Protein AF-A0A0D8Y5N8-F1 (afdb_monomer)

Sequence (452 aa):
MIVIAVLAGEIIRAGNEISHRTHAPSIEVSMRPWLISALEFILPYVLDNYRQKSHPLFFIHVNFRYVNVSIARSAVDLIYSIVSKEVRSFYDDVDLCCPSKWRLELSADHGDNLHNLLLGEESNTDMSFSRSEVWMLAAALGAEILVTNSLSCSIPPDSAAEKTISSFINAENIDAHDIPALFSDISNITIKVFRKYEKNFKRRLEHVYTNGGEELRRSIYEGLSHLASVSLLTTSLNPPTDYSHLPDNSILRAVIDLFSTNSACTKEALHDLLPVLVNQVRSDGRNLPPLDLQSVLSAVDYRHDSEARLNLLLLAIQQREEYMIYELTRPQYLNSNSSNPFPYLLCISQNLSAFLAILPRSRLKVILDHLLEFSIQNEDKGREILEHVDECGTNEIVFDALLRNAPSFDSPTDLLHTMTSLKSIDERFKGRVSAYVEIVYALQIAKQFATI

Structure (mmCIF, N/CA/C/O backbone):
data_AF-A0A0D8Y5N8-F1
#
_entry.id   AF-A0A0D8Y5N8-F1
#
loop_
_atom_site.group_PDB
_atom_site.id
_atom_site.type_symbol
_atom_site.label_atom_id
_atom_site.label_alt_id
_atom_site.label_comp_id
_atom_site.label_asym_id
_atom_site.label_entity_id
_atom_site.label_seq_id
_atom_site.pdbx_PDB_ins_code
_atom_site.Cartn_x
_atom_site.Cartn_y
_atom_site.Cartn_z
_atom_site.occupancy
_atom_site.B_iso_or_equiv
_atom_site.auth_seq_id
_atom_site.auth_comp_id
_atom_site.auth_asym_id
_atom_site.auth_atom_id
_atom_site.pdbx_PDB_model_num
ATOM 1 N N . MET A 1 1 ? 20.109 7.783 -3.790 1.00 74.25 1 MET A N 1
ATOM 2 C CA . MET A 1 1 ? 19.982 9.197 -4.214 1.00 74.25 1 MET A CA 1
ATOM 3 C C . MET A 1 1 ? 18.762 9.844 -3.577 1.00 74.25 1 MET A C 1
ATOM 5 O O . MET A 1 1 ? 18.963 10.740 -2.778 1.00 74.25 1 MET A O 1
ATOM 9 N N . ILE A 1 2 ? 17.537 9.354 -3.802 1.00 67.69 2 ILE A N 1
ATOM 10 C CA . ILE A 1 2 ? 16.337 9.905 -3.133 1.00 67.69 2 ILE A CA 1
ATOM 11 C C . ILE A 1 2 ? 16.414 9.820 -1.604 1.00 67.69 2 ILE A C 1
ATOM 13 O O . ILE A 1 2 ? 16.139 10.815 -0.961 1.00 67.69 2 ILE A O 1
ATOM 17 N N . VAL A 1 3 ? 16.886 8.713 -1.012 1.00 66.56 3 VAL A N 1
ATOM 18 C CA . VAL A 1 3 ? 17.105 8.633 0.453 1.00 66.56 3 VAL A CA 1
ATOM 19 C C . VAL A 1 3 ? 17.980 9.787 0.965 1.00 66.56 3 VAL A C 1
ATOM 21 O O . VAL A 1 3 ? 17.699 10.365 2.006 1.00 66.56 3 VAL A O 1
ATOM 24 N N . ILE A 1 4 ? 19.021 10.161 0.209 1.00 73.88 4 ILE A N 1
ATOM 25 C CA . ILE A 1 4 ? 19.892 11.296 0.548 1.00 73.88 4 ILE A CA 1
ATOM 26 C C . ILE A 1 4 ? 19.097 12.606 0.444 1.00 73.88 4 ILE A C 1
ATOM 28 O O . ILE A 1 4 ? 19.203 13.450 1.321 1.00 73.88 4 ILE A O 1
ATOM 32 N N . ALA A 1 5 ? 18.264 12.764 -0.584 1.00 70.38 5 ALA A N 1
ATOM 33 C CA . ALA A 1 5 ? 17.419 13.944 -0.748 1.00 70.38 5 ALA A CA 1
ATOM 34 C C . ALA A 1 5 ? 16.333 14.083 0.335 1.00 70.38 5 ALA A C 1
ATOM 36 O O . ALA A 1 5 ? 16.106 15.174 0.843 1.00 70.38 5 ALA A O 1
ATOM 37 N N . VAL A 1 6 ? 15.704 12.982 0.738 1.00 66.00 6 VAL A N 1
ATOM 38 C CA . VAL A 1 6 ? 14.693 12.949 1.806 1.00 66.00 6 VAL A CA 1
ATOM 39 C C . VAL A 1 6 ? 15.337 13.246 3.152 1.00 66.00 6 VAL A C 1
ATOM 41 O O . VAL A 1 6 ? 14.837 14.077 3.898 1.00 66.00 6 VAL A O 1
ATOM 44 N N . LEU A 1 7 ? 16.495 12.639 3.435 1.00 70.44 7 LEU A N 1
ATOM 45 C CA . LEU A 1 7 ? 17.264 12.931 4.642 1.00 70.44 7 LEU A CA 1
ATOM 46 C C . LEU A 1 7 ? 17.639 14.420 4.717 1.00 70.44 7 LEU A C 1
ATOM 48 O O . LEU A 1 7 ? 17.613 15.007 5.793 1.00 70.44 7 LEU A O 1
ATOM 52 N N . ALA A 1 8 ? 17.933 15.047 3.575 1.00 69.94 8 ALA A N 1
ATOM 53 C CA . ALA A 1 8 ? 18.184 16.481 3.501 1.00 69.94 8 ALA A CA 1
ATOM 54 C C . ALA A 1 8 ? 16.967 17.297 3.960 1.00 69.94 8 ALA A C 1
ATOM 56 O O . ALA A 1 8 ? 17.111 18.196 4.789 1.00 69.94 8 ALA A O 1
ATOM 57 N N . GLY A 1 9 ? 15.782 16.954 3.444 1.00 66.88 9 GLY A N 1
ATOM 58 C CA . GLY A 1 9 ? 14.518 17.590 3.814 1.00 66.88 9 GLY A CA 1
ATOM 59 C C . GLY A 1 9 ? 14.172 17.383 5.287 1.00 66.88 9 GLY A C 1
ATOM 60 O O . GLY A 1 9 ? 13.882 18.347 5.990 1.00 66.88 9 GLY A O 1
ATOM 61 N N . GLU A 1 10 ? 14.292 16.150 5.780 1.00 64.38 10 GLU A N 1
ATOM 62 C CA . GLU A 1 10 ? 13.958 15.788 7.159 1.00 64.38 10 GLU A CA 1
ATOM 63 C C . GLU A 1 10 ? 14.877 16.439 8.191 1.00 64.38 10 GLU A C 1
ATOM 65 O O . GLU A 1 10 ? 14.401 16.898 9.226 1.00 64.38 10 GLU A O 1
ATOM 70 N N . ILE A 1 11 ? 16.183 16.549 7.924 1.00 66.88 11 ILE A N 1
ATOM 71 C CA . ILE A 1 11 ? 17.094 17.238 8.849 1.00 66.88 11 ILE A CA 1
ATOM 72 C C . ILE A 1 11 ? 16.772 18.740 8.897 1.00 66.88 11 ILE A C 1
ATOM 74 O O . ILE A 1 11 ? 16.815 19.333 9.975 1.00 66.88 11 ILE A O 1
ATOM 78 N N . ILE A 1 12 ? 16.400 19.358 7.769 1.00 65.75 12 ILE A N 1
ATOM 79 C CA . ILE A 1 12 ? 15.960 20.762 7.750 1.00 65.75 12 ILE A CA 1
ATOM 80 C C . ILE A 1 12 ? 14.632 20.922 8.504 1.00 65.75 12 ILE A C 1
ATOM 82 O O . ILE A 1 12 ? 14.520 21.818 9.341 1.00 65.75 12 ILE A O 1
ATOM 86 N N . ARG A 1 13 ? 13.652 20.036 8.275 1.00 65.38 13 ARG A N 1
ATOM 87 C CA . ARG A 1 13 ? 12.364 20.023 8.990 1.00 65.38 13 ARG A CA 1
ATOM 88 C C . ARG A 1 13 ? 12.566 19.870 10.499 1.00 65.38 13 ARG A C 1
ATOM 90 O O . ARG A 1 13 ? 12.121 20.725 11.260 1.00 65.38 13 ARG A O 1
ATOM 97 N N . ALA A 1 14 ? 13.304 18.849 10.929 1.00 63.25 14 ALA A N 1
ATOM 98 C CA . ALA A 1 14 ? 13.624 18.610 12.335 1.00 63.25 14 ALA A CA 1
ATOM 99 C C . ALA A 1 14 ? 14.429 19.769 12.944 1.00 63.25 14 ALA A C 1
ATOM 101 O O . ALA A 1 14 ? 14.178 20.178 14.075 1.00 63.25 14 ALA A O 1
ATOM 102 N N . GLY A 1 15 ? 15.364 20.351 12.188 1.00 61.38 15 GLY A N 1
ATOM 103 C CA . GLY A 1 15 ? 16.110 21.535 12.604 1.00 61.38 15 GLY A CA 1
ATOM 104 C C . GLY A 1 15 ? 15.204 22.739 12.865 1.00 61.38 15 GLY A C 1
ATOM 105 O O . GLY A 1 15 ? 15.397 23.440 13.860 1.00 61.38 15 GLY A O 1
ATOM 106 N N . ASN A 1 16 ? 14.185 22.940 12.027 1.00 61.50 16 ASN A N 1
ATOM 107 C CA . ASN A 1 16 ? 13.174 23.988 12.183 1.00 61.50 16 ASN A CA 1
ATOM 108 C C . ASN A 1 16 ? 12.224 23.724 13.365 1.00 61.50 16 ASN A C 1
ATOM 110 O O . ASN A 1 16 ? 11.824 24.667 14.042 1.00 61.50 16 ASN A O 1
ATOM 114 N N . GLU A 1 17 ? 11.899 22.463 13.655 1.00 58.91 17 GLU A N 1
ATOM 115 C CA . GLU A 1 17 ? 11.052 22.077 14.796 1.00 58.91 17 GLU A CA 1
ATOM 116 C C . GLU A 1 17 ? 11.777 22.188 16.144 1.00 58.91 17 GLU A C 1
ATOM 118 O O . GLU A 1 17 ? 11.202 22.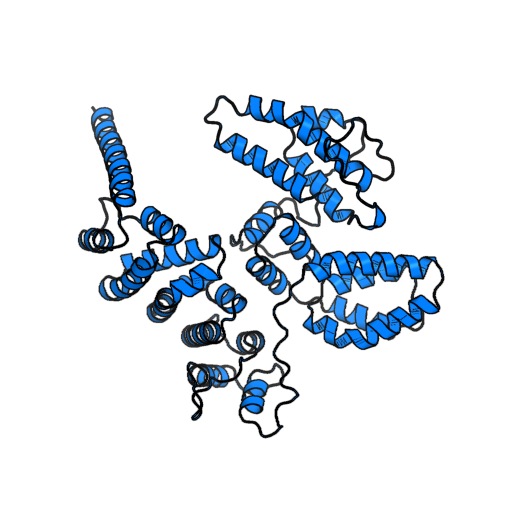652 17.126 1.00 58.91 17 GLU A O 1
ATOM 123 N N . ILE A 1 18 ? 13.059 21.815 16.197 1.00 59.12 18 ILE A N 1
ATOM 124 C CA . ILE A 1 18 ? 13.898 21.929 17.402 1.00 59.12 18 ILE A CA 1
ATOM 125 C C . ILE A 1 18 ? 14.196 23.402 17.724 1.00 59.12 18 ILE A C 1
ATOM 127 O O . ILE A 1 18 ? 14.426 23.775 18.879 1.00 59.12 18 ILE A O 1
ATOM 131 N N . SER A 1 19 ? 14.197 24.271 16.713 1.00 50.94 19 SER A N 1
ATOM 132 C CA . SER A 1 19 ? 14.535 25.677 16.882 1.00 50.94 19 SER A CA 1
ATOM 133 C C . SER A 1 19 ? 13.321 26.522 17.272 1.00 50.94 19 SER A C 1
ATOM 135 O O . SER A 1 19 ? 12.743 27.267 16.484 1.00 50.94 19 SER A O 1
ATOM 137 N N . HIS A 1 20 ? 13.044 26.561 18.577 1.00 48.72 20 HIS A N 1
ATOM 138 C CA . HIS A 1 20 ? 12.480 27.760 19.198 1.00 48.72 20 HIS A CA 1
ATOM 139 C C . HIS A 1 20 ? 13.449 28.952 18.978 1.00 48.72 20 HIS A C 1
ATOM 141 O O . HIS A 1 20 ? 14.314 29.249 19.789 1.00 48.72 20 HIS A O 1
ATOM 147 N N . ARG A 1 21 ? 13.324 29.610 17.818 1.00 49.50 21 ARG A N 1
ATOM 148 C CA . ARG A 1 21 ? 13.782 30.960 17.420 1.00 49.50 21 ARG A CA 1
ATOM 149 C C . ARG A 1 21 ? 15.262 31.389 17.548 1.00 49.50 21 ARG A C 1
ATOM 151 O O . ARG A 1 21 ? 15.551 32.489 17.089 1.00 49.50 21 ARG A O 1
ATOM 158 N N . THR A 1 22 ? 16.215 30.592 18.040 1.00 52.88 22 THR A N 1
ATOM 159 C CA . THR A 1 22 ? 17.632 31.051 18.152 1.00 52.88 22 THR A CA 1
ATOM 160 C C . THR A 1 22 ? 18.702 30.209 17.449 1.00 52.88 22 THR A C 1
ATOM 162 O O . THR A 1 22 ? 19.797 30.723 17.228 1.00 52.88 22 THR A O 1
ATOM 165 N N . HIS A 1 23 ? 18.422 28.968 17.032 1.00 53.72 23 HIS A N 1
ATOM 166 C CA . HIS A 1 23 ? 19.455 28.069 16.474 1.00 53.72 23 HIS A CA 1
ATOM 167 C C . HIS A 1 23 ? 19.238 27.605 15.023 1.00 53.72 23 HIS A C 1
ATOM 169 O O . HIS A 1 23 ? 20.145 26.996 14.458 1.00 53.72 23 HIS A O 1
ATOM 175 N N . ALA A 1 24 ? 18.113 27.946 14.381 1.00 55.53 24 ALA A N 1
ATOM 176 C CA . ALA A 1 24 ? 17.843 27.585 12.979 1.00 55.53 24 ALA A CA 1
ATOM 177 C C . ALA A 1 24 ? 18.969 27.998 11.997 1.00 55.53 24 ALA A C 1
ATOM 179 O O . ALA A 1 24 ? 19.405 27.154 11.211 1.00 55.53 24 ALA A O 1
ATOM 180 N N . PRO A 1 25 ? 19.546 29.221 12.084 1.00 60.09 25 PRO A N 1
ATOM 181 C CA . PRO A 1 25 ? 20.627 29.629 11.181 1.00 60.09 25 PRO A CA 1
ATOM 182 C C . PRO A 1 25 ? 21.916 28.824 11.394 1.00 60.09 25 PRO A C 1
ATOM 184 O O . PRO A 1 25 ? 22.686 28.614 10.462 1.00 60.09 25 PRO A O 1
ATOM 187 N N . SER A 1 26 ? 22.159 28.355 12.625 1.00 65.62 26 SER A N 1
ATOM 188 C CA . SER A 1 26 ? 23.337 27.544 12.953 1.00 65.62 26 SER A CA 1
ATOM 189 C C . SER A 1 26 ? 23.244 26.150 12.341 1.00 65.62 26 SER A C 1
ATOM 191 O O . SER A 1 26 ? 24.257 25.626 11.887 1.00 65.62 26 SER A O 1
ATOM 193 N N . ILE A 1 27 ? 22.047 25.558 12.319 1.00 66.62 27 ILE A N 1
ATOM 194 C CA . ILE A 1 27 ? 21.811 24.239 11.721 1.00 66.62 27 ILE A CA 1
ATOM 195 C C . ILE A 1 27 ? 22.000 24.323 10.206 1.00 66.62 27 ILE A C 1
ATOM 197 O O . ILE A 1 27 ? 22.748 23.529 9.640 1.00 66.62 27 ILE A O 1
ATOM 201 N N . GLU A 1 28 ? 21.412 25.334 9.564 1.00 66.44 28 GLU A N 1
ATOM 202 C CA . GLU A 1 28 ? 21.551 25.551 8.123 1.00 66.44 28 GLU A CA 1
ATOM 203 C C . GLU A 1 28 ? 23.025 25.695 7.710 1.00 66.44 28 GLU A C 1
ATOM 205 O O . GLU A 1 28 ? 23.480 24.997 6.806 1.00 66.44 28 GLU A O 1
ATOM 210 N N . VAL A 1 29 ? 23.800 26.538 8.410 1.00 73.94 29 VAL A N 1
ATOM 211 C CA . VAL A 1 29 ? 25.237 26.741 8.145 1.00 73.94 29 VAL A CA 1
ATOM 212 C C . VAL A 1 29 ? 26.029 25.442 8.305 1.00 73.94 29 VAL A C 1
ATOM 214 O O . VAL A 1 29 ? 26.866 25.132 7.455 1.00 73.94 29 VAL A O 1
ATOM 217 N N . SER A 1 30 ? 25.753 24.658 9.350 1.00 75.81 30 SER A N 1
ATOM 218 C CA . SER A 1 30 ? 26.404 23.363 9.577 1.00 75.81 30 SER A CA 1
ATOM 219 C C . SER A 1 30 ? 26.035 22.306 8.532 1.00 75.81 30 SER A C 1
ATOM 221 O O . SER A 1 30 ? 26.843 21.422 8.255 1.00 75.81 30 SER A O 1
ATOM 223 N N . MET A 1 31 ? 24.852 22.399 7.920 1.00 77.31 31 MET A N 1
ATOM 224 C CA . MET A 1 31 ? 24.389 21.458 6.897 1.00 77.31 31 MET A CA 1
ATOM 225 C C . MET A 1 31 ? 24.932 21.734 5.492 1.00 77.31 31 MET A C 1
ATOM 227 O O . MET A 1 31 ? 24.939 20.823 4.661 1.00 77.31 31 MET A O 1
ATOM 231 N N . ARG A 1 32 ? 25.410 22.951 5.201 1.00 82.19 32 ARG A N 1
ATOM 232 C CA . ARG A 1 32 ? 25.866 23.339 3.848 1.00 82.19 32 ARG A CA 1
ATOM 233 C C . ARG A 1 32 ? 26.873 22.364 3.228 1.00 82.19 32 ARG A C 1
ATOM 235 O O . ARG A 1 32 ? 26.647 21.973 2.085 1.00 82.19 32 ARG A O 1
ATOM 242 N N . PRO A 1 33 ? 27.934 21.909 3.928 1.00 83.50 33 PRO A N 1
ATOM 243 C CA . PRO A 1 33 ? 28.898 20.973 3.344 1.00 83.50 33 PRO A CA 1
ATOM 244 C C . PRO A 1 33 ? 28.261 19.636 2.963 1.00 83.50 33 PRO A C 1
ATOM 246 O O . PRO A 1 33 ? 28.614 19.042 1.948 1.00 83.50 33 PRO A O 1
ATOM 249 N N . TRP A 1 34 ? 27.295 19.175 3.758 1.00 83.06 34 TRP A N 1
ATOM 250 C CA . TRP A 1 34 ? 26.586 17.930 3.502 1.00 83.06 34 TRP A CA 1
ATOM 251 C C . TRP A 1 34 ? 25.622 18.063 2.313 1.00 83.06 34 TRP A C 1
ATOM 253 O O . TRP A 1 34 ? 25.608 17.192 1.446 1.00 83.06 34 TRP A O 1
ATOM 263 N N . LEU A 1 35 ? 24.896 19.183 2.209 1.00 82.81 35 LEU A N 1
ATOM 264 C CA . LEU A 1 35 ? 24.008 19.483 1.075 1.00 82.81 35 LEU A CA 1
ATOM 265 C C . LEU A 1 35 ? 24.790 19.633 -0.240 1.00 82.81 35 LEU A C 1
ATOM 267 O O . LEU A 1 35 ? 24.394 19.070 -1.260 1.00 82.81 35 LEU A O 1
ATOM 271 N N . ILE A 1 36 ? 25.932 20.331 -0.207 1.00 86.38 36 ILE A N 1
ATOM 272 C CA . ILE A 1 36 ? 26.849 20.439 -1.352 1.00 86.38 36 ILE A CA 1
ATOM 273 C C . ILE A 1 36 ? 27.360 19.050 -1.734 1.00 86.38 36 ILE A C 1
ATOM 275 O O . ILE A 1 36 ? 27.247 18.656 -2.886 1.00 86.38 36 ILE A O 1
ATOM 279 N N . SER A 1 37 ? 27.829 18.268 -0.763 1.00 85.62 37 SER A N 1
ATOM 280 C CA . SER A 1 37 ? 28.280 16.893 -0.984 1.00 85.62 37 SER A CA 1
ATOM 281 C C . SER A 1 37 ? 27.195 15.990 -1.590 1.00 85.62 37 SER A C 1
ATOM 283 O O . SER A 1 37 ? 27.499 15.129 -2.414 1.00 85.62 37 SER A O 1
ATOM 285 N N . ALA A 1 38 ? 25.934 16.143 -1.182 1.00 85.12 38 ALA A N 1
ATOM 286 C CA . ALA A 1 38 ? 24.820 15.370 -1.723 1.00 85.12 38 ALA A CA 1
ATOM 287 C C . ALA A 1 38 ? 24.559 15.711 -3.195 1.00 85.12 38 ALA A C 1
ATOM 289 O O . ALA A 1 38 ? 24.410 14.811 -4.018 1.00 85.12 38 ALA A O 1
ATOM 290 N N . LEU A 1 39 ? 24.561 16.999 -3.539 1.00 85.44 39 LEU A N 1
ATOM 291 C CA . LEU A 1 39 ? 24.422 17.457 -4.920 1.00 85.44 39 LEU A CA 1
ATOM 292 C C . LEU A 1 39 ? 25.626 17.038 -5.777 1.00 85.44 39 LEU A C 1
ATOM 294 O O . LEU A 1 39 ? 25.433 16.458 -6.837 1.00 85.44 39 LEU A O 1
ATOM 298 N N . GLU A 1 40 ? 26.853 17.212 -5.292 1.00 87.31 40 GLU A N 1
ATOM 299 C CA . GLU A 1 40 ? 28.093 16.757 -5.945 1.00 87.31 40 GLU A CA 1
ATOM 300 C C . GLU A 1 40 ? 28.127 15.242 -6.172 1.00 87.31 40 GLU A C 1
ATOM 302 O O . GLU A 1 40 ? 28.694 14.759 -7.153 1.00 87.31 40 GLU A O 1
ATOM 307 N N . PHE A 1 41 ? 27.480 14.470 -5.297 1.00 87.12 41 PHE A N 1
ATOM 308 C CA . PHE A 1 41 ? 27.296 13.039 -5.499 1.00 87.12 41 PHE A CA 1
ATOM 309 C C . PHE A 1 41 ? 26.280 12.736 -6.608 1.00 87.12 41 PHE A C 1
ATOM 311 O O . PHE A 1 41 ? 26.509 11.815 -7.378 1.00 87.12 41 PHE A O 1
ATOM 318 N N . ILE A 1 42 ? 25.166 13.468 -6.712 1.00 86.44 42 ILE A N 1
ATOM 319 C CA . ILE A 1 42 ? 24.060 13.117 -7.625 1.00 86.44 42 ILE A CA 1
ATOM 320 C C . ILE A 1 42 ? 24.228 13.735 -9.022 1.00 86.44 42 ILE A C 1
ATOM 322 O O . ILE A 1 42 ? 23.958 13.068 -10.020 1.00 86.44 42 ILE A O 1
ATOM 326 N N . LEU A 1 43 ? 24.691 14.985 -9.111 1.00 85.88 43 LEU A N 1
ATOM 327 C CA . LEU A 1 43 ? 24.797 15.759 -10.353 1.00 85.88 43 LEU A CA 1
ATOM 328 C C . LEU A 1 43 ? 25.586 15.072 -11.481 1.00 85.88 43 LEU A C 1
ATOM 330 O O . LEU A 1 43 ? 25.126 15.166 -12.621 1.00 85.88 43 LEU A O 1
ATOM 334 N N . PRO A 1 44 ? 26.687 14.332 -11.224 1.00 86.31 44 PRO A N 1
ATOM 335 C CA . PRO A 1 44 ? 27.386 13.598 -12.278 1.00 86.31 44 PRO A CA 1
ATOM 336 C C . PRO A 1 44 ? 26.483 12.615 -13.022 1.00 86.31 44 PRO A C 1
ATOM 338 O O . PRO A 1 44 ? 26.673 12.402 -14.209 1.00 86.31 44 PRO A O 1
ATOM 341 N N . TYR A 1 45 ? 25.483 12.044 -12.345 1.00 81.44 45 TYR A N 1
ATOM 342 C CA . TYR A 1 45 ? 24.551 11.070 -12.919 1.00 81.44 45 TYR A CA 1
ATOM 343 C C . TYR A 1 45 ? 23.340 11.710 -13.614 1.00 81.44 45 TYR A C 1
ATOM 345 O O . TYR A 1 45 ? 22.538 11.008 -14.224 1.00 81.44 45 TYR A O 1
ATOM 353 N N . VAL A 1 46 ? 23.180 13.028 -13.487 1.00 77.44 46 VAL A N 1
ATOM 354 C CA . VAL A 1 46 ? 22.062 13.798 -14.054 1.00 77.44 46 VAL A CA 1
ATOM 355 C C . VAL A 1 46 ? 22.498 14.618 -15.268 1.00 77.44 46 VAL A C 1
ATOM 357 O O . VAL A 1 46 ? 21.694 14.859 -16.173 1.00 77.44 46 VAL A O 1
ATOM 360 N N . LEU A 1 47 ? 23.758 15.053 -15.273 1.00 80.81 47 LEU A N 1
ATOM 361 C CA . LEU A 1 47 ? 24.344 15.946 -16.259 1.00 80.81 47 LEU A CA 1
ATOM 362 C C . LEU A 1 47 ? 25.589 15.299 -16.870 1.00 80.81 47 LEU A C 1
ATOM 364 O O . LEU A 1 47 ? 26.629 15.225 -16.220 1.00 80.81 47 LEU A O 1
ATOM 368 N N . ASP A 1 48 ? 25.506 14.922 -18.146 1.00 68.88 48 ASP A N 1
ATOM 369 C CA . ASP A 1 48 ? 26.564 14.184 -18.860 1.00 68.88 48 ASP A CA 1
ATOM 370 C C . ASP A 1 48 ? 27.939 14.881 -18.860 1.00 68.88 48 ASP A C 1
ATOM 372 O O . ASP A 1 48 ? 28.972 14.230 -19.002 1.00 68.88 48 ASP A O 1
ATOM 376 N N . ASN A 1 49 ? 27.972 16.206 -18.674 1.00 77.00 49 ASN A N 1
ATOM 377 C CA . ASN A 1 49 ? 29.194 17.017 -18.688 1.00 77.00 49 ASN A CA 1
ATOM 378 C C . ASN A 1 49 ? 29.532 17.660 -17.338 1.00 77.00 49 ASN A C 1
ATOM 380 O O . ASN A 1 49 ? 30.422 18.512 -17.266 1.00 77.00 49 ASN A O 1
ATOM 384 N N . TYR A 1 50 ? 28.832 17.292 -16.265 1.00 83.00 50 TYR A N 1
ATOM 385 C CA . TYR A 1 50 ? 29.105 17.870 -14.959 1.00 83.00 50 TYR A CA 1
ATOM 386 C C . TYR A 1 50 ? 30.388 17.289 -14.363 1.00 83.00 50 TYR A C 1
ATOM 388 O O . TYR A 1 50 ? 30.547 16.077 -14.213 1.00 83.00 50 TYR A O 1
ATOM 396 N N . ARG A 1 51 ? 31.317 18.177 -14.005 1.00 81.31 51 ARG A N 1
ATOM 397 C CA . ARG A 1 51 ? 32.531 17.823 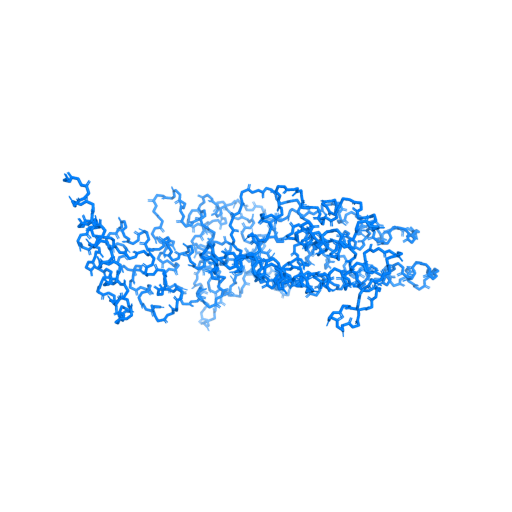-13.271 1.00 81.31 51 ARG A CA 1
ATOM 398 C C . ARG A 1 51 ? 32.379 18.268 -11.834 1.00 81.31 51 ARG A C 1
ATOM 400 O O . ARG A 1 51 ? 32.095 19.437 -11.582 1.00 81.31 51 ARG A O 1
ATOM 407 N N . GLN A 1 52 ? 32.618 17.331 -10.926 1.00 83.88 52 GLN A N 1
ATOM 408 C CA . GLN A 1 52 ? 32.559 17.604 -9.501 1.00 83.88 52 GLN A CA 1
ATOM 409 C C . GLN A 1 52 ? 33.546 18.710 -9.129 1.00 83.88 52 GLN A C 1
ATOM 411 O O . GLN A 1 52 ? 34.718 18.649 -9.517 1.00 83.88 52 GLN A O 1
ATOM 416 N N . LYS A 1 53 ? 33.092 19.718 -8.382 1.00 84.31 53 LYS A N 1
ATOM 417 C CA . LYS A 1 53 ? 33.964 20.803 -7.901 1.00 84.31 53 LYS A CA 1
ATOM 418 C C . LYS A 1 53 ? 34.564 20.482 -6.546 1.00 84.31 53 LYS A C 1
ATOM 420 O O . LYS A 1 53 ? 35.605 21.022 -6.176 1.00 84.31 53 LYS A O 1
ATOM 425 N N . SER A 1 54 ? 33.902 19.605 -5.802 1.00 83.75 54 SER A N 1
ATOM 426 C CA . SER A 1 54 ? 34.346 19.120 -4.505 1.00 83.75 54 SER A CA 1
ATOM 427 C C . SER A 1 54 ? 34.130 17.615 -4.397 1.00 83.75 54 SER A C 1
ATOM 429 O O . SER A 1 54 ? 33.304 17.036 -5.095 1.00 83.75 54 SER A O 1
ATOM 431 N N . HIS A 1 55 ? 34.918 16.957 -3.548 1.00 77.44 55 HIS A N 1
ATOM 432 C CA . HIS A 1 55 ? 34.763 15.519 -3.352 1.00 77.44 55 HIS A CA 1
ATOM 433 C C . HIS A 1 55 ? 33.521 15.269 -2.488 1.00 77.44 55 HIS A C 1
ATOM 435 O O . HIS A 1 55 ? 33.459 15.807 -1.377 1.00 77.44 55 HIS A O 1
ATOM 441 N N . PRO A 1 56 ? 32.548 14.462 -2.948 1.00 76.31 56 PRO A N 1
ATOM 442 C CA . PRO A 1 56 ? 31.405 14.121 -2.121 1.00 76.31 56 PRO A CA 1
ATOM 443 C C . PRO A 1 56 ? 31.863 13.287 -0.918 1.00 76.31 56 PRO A C 1
ATOM 445 O O . PRO A 1 56 ? 32.711 12.406 -1.029 1.00 76.31 56 PRO A O 1
ATOM 448 N N . LEU A 1 57 ? 31.250 13.530 0.237 1.00 76.31 57 LEU A N 1
ATOM 449 C CA . LEU A 1 57 ? 31.380 12.721 1.453 1.00 76.31 57 LEU A CA 1
ATOM 450 C C . LEU A 1 57 ? 30.832 11.296 1.255 1.00 76.31 57 LEU A C 1
ATOM 452 O O . LEU A 1 57 ? 31.137 10.394 2.033 1.00 76.31 57 LEU A O 1
ATOM 456 N N . PHE A 1 58 ? 30.006 11.091 0.226 1.00 73.56 58 PHE A N 1
ATOM 457 C CA . PHE A 1 58 ? 29.414 9.806 -0.122 1.00 73.56 58 PHE A CA 1
ATOM 458 C C . PHE A 1 58 ? 30.341 9.011 -1.054 1.00 73.56 58 PHE A C 1
ATOM 460 O O . PHE A 1 58 ? 30.450 9.311 -2.240 1.00 73.56 58 PHE A O 1
ATOM 467 N N . PHE A 1 59 ? 30.959 7.947 -0.533 1.00 66.75 59 PHE A N 1
ATOM 468 C CA . PHE A 1 59 ? 31.860 7.056 -1.282 1.00 66.75 59 PHE A CA 1
ATOM 469 C C . PHE A 1 59 ? 31.170 5.756 -1.711 1.00 66.75 59 PHE A C 1
ATOM 471 O O . PHE A 1 59 ? 31.642 4.654 -1.436 1.00 66.75 59 PHE A O 1
ATOM 478 N N . ILE A 1 60 ? 30.015 5.878 -2.366 1.00 73.12 60 ILE A N 1
ATOM 479 C CA . ILE A 1 60 ? 29.288 4.727 -2.910 1.00 73.12 60 ILE A CA 1
ATOM 480 C C . ILE A 1 60 ? 29.581 4.645 -4.406 1.00 73.12 60 ILE A C 1
ATOM 482 O O . ILE A 1 60 ? 29.293 5.582 -5.148 1.00 73.12 60 ILE A O 1
ATOM 486 N N . HIS A 1 61 ? 30.130 3.518 -4.860 1.00 70.25 61 HIS A N 1
ATOM 487 C CA . HIS A 1 61 ? 30.310 3.280 -6.288 1.00 70.25 61 HIS A CA 1
ATOM 488 C C . HIS A 1 61 ? 28.955 2.963 -6.929 1.00 70.25 61 HIS A C 1
ATOM 490 O O . HIS A 1 61 ? 28.422 1.863 -6.766 1.00 70.25 61 HIS A O 1
ATOM 496 N N . VAL A 1 62 ? 28.405 3.912 -7.685 1.00 69.06 62 VAL A N 1
ATOM 497 C CA . VAL A 1 62 ? 27.172 3.712 -8.450 1.00 69.06 62 VAL A CA 1
ATOM 498 C C . VAL A 1 62 ? 27.536 3.491 -9.911 1.00 69.06 62 VAL A C 1
ATOM 500 O O . VAL A 1 62 ? 28.234 4.288 -10.531 1.00 69.06 62 VAL A O 1
ATOM 503 N N . ASN A 1 63 ? 27.072 2.382 -10.478 1.00 69.25 63 ASN A N 1
ATOM 504 C CA . ASN A 1 63 ? 27.214 2.158 -11.908 1.00 69.25 63 ASN A CA 1
ATOM 505 C C . ASN A 1 63 ? 26.181 3.022 -12.641 1.00 69.25 63 ASN A C 1
ATOM 507 O O . ASN A 1 63 ? 24.981 2.797 -12.496 1.00 69.25 63 ASN A O 1
ATOM 511 N N . PHE A 1 64 ? 26.663 3.973 -13.445 1.00 65.75 64 PHE A N 1
ATOM 512 C CA . PHE A 1 64 ? 25.852 4.881 -14.265 1.00 65.75 64 PHE A CA 1
ATOM 513 C C . PHE A 1 64 ? 24.750 4.172 -15.057 1.00 65.75 64 PHE A C 1
ATOM 515 O O . PHE A 1 64 ? 23.660 4.709 -15.211 1.00 65.75 64 PHE A O 1
ATOM 522 N N . ARG A 1 65 ? 25.004 2.937 -15.508 1.00 55.66 65 ARG A N 1
ATOM 523 C CA . ARG A 1 65 ? 24.059 2.149 -16.315 1.00 55.66 65 ARG A CA 1
ATOM 524 C C . ARG A 1 65 ? 22.810 1.706 -15.554 1.00 55.66 65 ARG A C 1
ATOM 526 O O . ARG A 1 65 ? 21.836 1.313 -16.180 1.00 55.66 65 ARG A O 1
ATOM 533 N N . TYR A 1 66 ? 22.850 1.743 -14.226 1.00 60.72 66 TYR A N 1
ATOM 534 C CA . TYR A 1 66 ? 21.737 1.354 -13.360 1.00 60.72 66 TYR A CA 1
ATOM 535 C C . TYR A 1 66 ? 21.047 2.558 -12.716 1.00 60.72 66 TYR A C 1
ATOM 537 O O . TYR A 1 66 ? 20.163 2.382 -11.879 1.00 60.72 66 TYR A O 1
ATOM 545 N N . VAL A 1 67 ? 21.444 3.784 -13.073 1.00 66.25 67 VAL A N 1
ATOM 546 C CA . VAL A 1 67 ? 20.819 4.987 -12.530 1.00 66.25 67 VAL A CA 1
ATOM 547 C C . VAL A 1 67 ? 19.596 5.338 -13.361 1.00 66.25 67 VAL A C 1
ATOM 549 O O . VAL A 1 67 ? 19.699 5.675 -14.537 1.00 66.25 67 VAL A O 1
ATOM 552 N N . ASN A 1 68 ? 18.428 5.318 -12.723 1.00 67.19 68 ASN A N 1
ATOM 553 C CA . ASN A 1 68 ? 17.251 5.958 -13.287 1.00 67.19 68 ASN A CA 1
ATOM 554 C C . ASN A 1 68 ? 17.446 7.483 -13.211 1.00 67.19 68 ASN A C 1
ATOM 556 O O . ASN A 1 68 ? 17.399 8.082 -12.131 1.00 67.19 68 ASN A O 1
ATOM 560 N N . VAL A 1 69 ? 17.704 8.098 -14.366 1.00 71.75 69 VAL A N 1
ATOM 561 C CA . VAL A 1 69 ? 18.018 9.529 -14.481 1.00 71.75 69 VAL A CA 1
ATOM 562 C C . VAL A 1 69 ? 16.871 10.398 -13.964 1.00 71.75 69 VAL A C 1
ATOM 564 O O . VAL A 1 69 ? 17.141 11.402 -13.313 1.00 71.75 69 VAL A O 1
ATOM 567 N N . SER A 1 70 ? 15.609 10.006 -14.166 1.00 63.19 70 SER A N 1
ATOM 568 C CA . SER A 1 70 ? 14.433 10.747 -13.678 1.00 63.19 70 SER A CA 1
ATOM 569 C C . SER A 1 70 ? 14.371 10.793 -12.147 1.00 63.19 70 SER A C 1
ATOM 571 O O . SER A 1 70 ? 14.079 11.834 -11.554 1.00 63.19 70 SER A O 1
ATOM 573 N N . ILE A 1 71 ? 14.744 9.695 -11.485 1.00 67.19 71 ILE A N 1
ATOM 574 C CA . ILE A 1 71 ? 14.860 9.635 -10.022 1.00 67.19 71 ILE A CA 1
ATOM 575 C C . ILE A 1 71 ? 16.027 10.493 -9.528 1.00 67.19 71 ILE A C 1
ATOM 577 O O . ILE A 1 71 ? 15.891 11.230 -8.552 1.00 67.19 71 ILE A O 1
ATOM 581 N N . ALA A 1 72 ? 17.187 10.399 -10.181 1.00 74.62 72 ALA A N 1
ATOM 582 C CA . ALA A 1 72 ? 18.355 11.198 -9.820 1.00 74.62 72 ALA A CA 1
ATOM 583 C C . ALA A 1 72 ? 18.062 12.701 -9.967 1.00 74.62 72 ALA A C 1
ATOM 585 O O . ALA A 1 72 ? 18.360 13.484 -9.069 1.00 74.62 72 ALA A O 1
ATOM 586 N N . ARG A 1 73 ? 17.381 13.081 -11.051 1.00 74.56 73 ARG A N 1
ATOM 587 C CA . ARG A 1 73 ? 16.856 14.424 -11.320 1.00 74.56 73 ARG A CA 1
ATOM 588 C C . ARG A 1 73 ? 15.904 14.920 -10.235 1.00 74.56 73 ARG A C 1
ATOM 590 O O . ARG A 1 73 ? 16.093 16.020 -9.726 1.00 74.56 73 ARG A O 1
ATOM 597 N N . SER A 1 74 ? 14.968 14.078 -9.809 1.00 67.38 74 SER A N 1
ATOM 598 C CA . SER A 1 74 ? 14.047 14.409 -8.714 1.00 67.38 74 SER A CA 1
ATOM 599 C C . SER A 1 74 ? 14.754 14.551 -7.370 1.00 67.38 74 SER A C 1
ATOM 601 O O . SER A 1 74 ? 14.413 15.422 -6.579 1.00 67.38 74 SER A O 1
ATOM 603 N N . ALA A 1 75 ? 15.776 13.732 -7.109 1.00 75.00 75 ALA A N 1
ATOM 604 C CA . ALA A 1 75 ? 16.602 13.869 -5.914 1.00 75.00 75 ALA A CA 1
ATOM 605 C C . ALA A 1 75 ? 17.376 15.200 -5.910 1.00 75.00 75 ALA A C 1
ATOM 607 O O . ALA A 1 75 ? 17.486 15.834 -4.862 1.00 75.00 75 ALA A O 1
ATOM 608 N N . VAL A 1 76 ? 17.879 15.637 -7.073 1.00 78.69 76 VAL A N 1
ATOM 609 C CA . VAL A 1 76 ? 18.495 16.964 -7.228 1.00 78.69 76 VAL A CA 1
ATOM 610 C C . VAL A 1 76 ? 17.476 18.060 -6.946 1.00 78.69 76 VAL A C 1
ATOM 612 O O . VAL A 1 76 ? 17.785 18.934 -6.146 1.00 78.69 76 VAL A O 1
ATOM 615 N N . ASP A 1 77 ? 16.276 18.007 -7.531 1.00 71.44 77 ASP A N 1
ATOM 616 C CA . ASP A 1 77 ? 15.227 19.009 -7.285 1.00 71.44 77 ASP A CA 1
ATOM 617 C C . ASP A 1 77 ? 14.833 19.095 -5.804 1.00 71.44 77 ASP A C 1
ATOM 619 O O . ASP A 1 77 ? 14.837 20.182 -5.227 1.00 71.44 77 ASP A O 1
ATOM 623 N N . LEU A 1 78 ? 14.590 17.952 -5.151 1.00 70.25 78 LEU A N 1
ATOM 624 C CA . LEU A 1 78 ? 14.264 17.891 -3.724 1.00 70.25 78 LEU A CA 1
ATOM 625 C C . LEU A 1 78 ? 15.328 18.594 -2.875 1.00 70.25 78 LEU A C 1
ATOM 627 O O . LEU A 1 78 ? 14.991 19.439 -2.051 1.00 70.25 78 LEU A O 1
ATOM 631 N N . ILE A 1 79 ? 16.613 18.329 -3.125 1.00 75.88 79 ILE A N 1
ATOM 632 C CA . ILE A 1 79 ? 17.700 19.010 -2.409 1.00 75.88 79 ILE A CA 1
ATOM 633 C C . ILE A 1 79 ? 17.775 20.488 -2.815 1.00 75.88 79 ILE A C 1
ATOM 635 O O . ILE A 1 79 ? 17.984 21.358 -1.974 1.00 75.88 79 ILE A O 1
ATOM 639 N N . TYR A 1 80 ? 17.576 20.812 -4.091 1.00 76.00 80 TYR A N 1
ATOM 640 C CA . TYR A 1 80 ? 17.678 22.181 -4.590 1.00 76.00 80 TYR A CA 1
ATOM 641 C C . TYR A 1 80 ? 16.544 23.095 -4.079 1.00 76.00 80 TYR A C 1
ATOM 643 O O . TYR A 1 80 ? 16.733 24.306 -3.902 1.00 76.00 80 TYR A O 1
ATOM 651 N N . SER A 1 81 ? 15.369 22.525 -3.796 1.00 69.06 81 SER A N 1
ATOM 652 C CA . SER A 1 81 ? 14.201 23.240 -3.270 1.00 69.06 81 SER A CA 1
ATOM 653 C C . SER A 1 81 ? 14.381 23.700 -1.818 1.00 69.06 81 SER A C 1
ATOM 655 O O . SER A 1 81 ? 13.912 24.781 -1.467 1.00 69.06 81 SER A O 1
ATOM 657 N N . ILE A 1 82 ? 15.139 22.946 -1.017 1.00 68.75 82 ILE A N 1
ATOM 658 C CA . ILE A 1 82 ? 15.361 23.199 0.417 1.00 68.75 82 ILE A CA 1
ATOM 659 C C . ILE A 1 82 ? 16.673 23.939 0.729 1.00 68.75 82 ILE A C 1
ATOM 661 O O . ILE A 1 82 ? 16.844 24.453 1.832 1.00 68.75 82 ILE A O 1
ATOM 665 N N . VAL A 1 83 ? 17.622 23.995 -0.213 1.00 74.31 83 VAL A N 1
ATOM 666 C CA . VAL A 1 83 ? 18.921 24.658 0.003 1.00 74.31 83 VAL A CA 1
ATOM 667 C C . VAL A 1 83 ? 18.832 26.186 -0.070 1.00 74.31 83 VAL A C 1
ATOM 669 O O . VAL A 1 83 ? 18.071 26.760 -0.856 1.00 74.31 83 VAL A O 1
ATOM 672 N N . SER A 1 84 ? 19.679 26.853 0.718 1.00 75.56 84 SER A N 1
ATOM 673 C CA . SER A 1 84 ? 19.785 28.313 0.775 1.00 75.56 84 SER A CA 1
ATOM 674 C C . SER A 1 84 ? 20.382 28.920 -0.502 1.00 75.56 84 SER A C 1
ATOM 676 O O . SER A 1 84 ? 21.000 28.233 -1.321 1.00 75.56 84 SER A O 1
ATOM 678 N N . LYS A 1 85 ? 20.251 30.245 -0.664 1.00 77.94 85 LYS A N 1
ATOM 679 C CA . LYS A 1 85 ? 20.839 30.974 -1.804 1.00 77.94 85 LYS A CA 1
ATOM 680 C C . LYS A 1 85 ? 22.357 30.805 -1.884 1.00 77.94 85 LYS A C 1
ATOM 682 O O . LYS A 1 85 ? 22.895 30.725 -2.979 1.00 77.94 85 LYS A O 1
ATOM 687 N N . GLU A 1 86 ? 23.038 30.708 -0.747 1.00 79.19 86 GLU A N 1
ATOM 688 C CA . GLU A 1 86 ? 24.487 30.514 -0.682 1.00 79.19 86 GLU A CA 1
ATOM 689 C C . GLU A 1 86 ? 24.896 29.146 -1.240 1.00 79.19 86 GLU A C 1
ATOM 691 O O . GLU A 1 86 ? 25.851 29.054 -2.007 1.00 79.19 86 GLU A O 1
ATOM 696 N N . VAL A 1 87 ? 24.156 28.082 -0.918 1.00 79.94 87 VAL A N 1
ATOM 697 C CA . VAL A 1 87 ? 24.413 26.752 -1.495 1.00 79.94 87 VAL A CA 1
ATOM 698 C C . VAL A 1 87 ? 24.084 26.738 -2.988 1.00 79.94 87 VAL A C 1
ATOM 700 O O . VAL A 1 87 ? 24.820 26.129 -3.757 1.00 79.94 87 VAL A O 1
ATOM 703 N N . ARG A 1 88 ? 23.034 27.446 -3.426 1.00 80.50 88 ARG A N 1
ATOM 704 C CA . ARG A 1 88 ? 22.729 27.597 -4.861 1.00 80.50 88 ARG A CA 1
ATOM 705 C C . ARG A 1 88 ? 23.845 28.319 -5.611 1.00 80.50 88 ARG A C 1
ATOM 707 O O . ARG A 1 88 ? 24.232 27.843 -6.672 1.00 80.50 88 ARG A O 1
ATOM 714 N N . SER A 1 89 ? 24.419 29.367 -5.012 1.00 82.44 89 SER A N 1
ATOM 715 C CA . SER A 1 89 ? 25.507 30.149 -5.619 1.00 82.44 89 SER A CA 1
ATOM 716 C C . SER A 1 89 ? 26.773 29.337 -5.901 1.00 82.44 89 SER A C 1
ATOM 718 O O . SER A 1 89 ? 27.552 29.655 -6.797 1.00 82.44 89 SER A O 1
ATOM 720 N N . PHE A 1 90 ? 26.961 28.221 -5.188 1.00 83.31 90 PHE A N 1
ATOM 721 C CA . PHE A 1 90 ? 28.043 27.281 -5.469 1.00 83.31 90 PHE A CA 1
ATOM 722 C C . PHE A 1 90 ? 27.923 26.639 -6.865 1.00 83.31 90 PHE A C 1
ATOM 724 O O . PHE A 1 90 ? 28.929 26.171 -7.393 1.00 83.31 90 PHE A O 1
ATOM 731 N N . TYR A 1 91 ? 26.735 26.639 -7.479 1.00 81.31 91 TYR A N 1
ATOM 732 C CA . TYR A 1 91 ? 26.437 26.023 -8.777 1.00 81.31 91 TYR A CA 1
ATOM 733 C C . TYR A 1 91 ? 26.046 27.037 -9.871 1.00 81.31 91 TYR A C 1
ATOM 735 O O . TYR A 1 91 ? 25.506 26.622 -10.889 1.00 81.31 91 TYR A O 1
ATOM 743 N N . ASP A 1 92 ? 26.305 28.339 -9.697 1.00 77.19 92 ASP A N 1
ATOM 744 C CA . ASP A 1 92 ? 25.875 29.398 -10.639 1.00 77.19 92 ASP A CA 1
ATOM 745 C C . ASP A 1 92 ? 26.458 29.279 -12.067 1.00 77.19 92 ASP A C 1
ATOM 747 O O . ASP A 1 92 ? 25.912 29.814 -13.027 1.00 77.19 92 ASP A O 1
ATOM 751 N N . ASP A 1 93 ? 27.583 28.588 -12.216 1.00 70.81 93 ASP A N 1
ATOM 752 C CA . ASP A 1 93 ? 28.266 28.252 -13.477 1.00 70.81 93 ASP A CA 1
ATOM 753 C C . ASP A 1 93 ? 27.739 26.964 -14.140 1.00 70.81 93 ASP A C 1
ATOM 755 O O . ASP A 1 93 ? 28.154 26.623 -15.250 1.00 70.81 93 ASP A O 1
ATOM 759 N N . VAL A 1 94 ? 26.853 26.230 -13.466 1.00 71.88 94 VAL A N 1
ATOM 760 C CA . VAL A 1 94 ? 26.188 25.039 -13.989 1.00 71.88 94 VAL A CA 1
ATOM 761 C C . VAL A 1 94 ? 24.815 25.469 -14.473 1.00 71.88 94 VAL A C 1
ATOM 763 O O . VAL A 1 94 ? 24.005 25.959 -13.689 1.00 71.88 94 VAL A O 1
ATOM 766 N N . ASP A 1 95 ? 24.521 25.238 -15.753 1.00 65.56 95 ASP A N 1
ATOM 767 C CA . ASP A 1 95 ? 23.176 25.456 -16.288 1.00 65.56 95 ASP A CA 1
ATOM 768 C C . ASP A 1 95 ? 22.231 24.356 -15.785 1.00 65.56 95 ASP A C 1
ATOM 770 O O . ASP A 1 95 ? 21.908 23.373 -16.458 1.00 65.56 95 ASP A O 1
ATOM 774 N N . LEU A 1 96 ? 21.823 24.501 -14.529 1.00 65.31 96 LEU A N 1
ATOM 775 C CA . LEU A 1 96 ? 20.705 23.791 -13.946 1.00 65.31 96 LEU A CA 1
ATOM 776 C C . LEU A 1 96 ? 19.439 24.393 -14.567 1.00 65.31 96 LEU A C 1
ATOM 778 O O . LEU A 1 96 ? 18.775 25.232 -13.961 1.00 65.31 96 LEU A O 1
ATOM 782 N N . CYS A 1 97 ? 19.141 24.011 -15.812 1.00 52.09 97 CYS A N 1
ATOM 783 C CA . CYS A 1 97 ? 17.955 24.427 -16.557 1.00 52.09 97 CYS A CA 1
ATOM 784 C C . CYS A 1 97 ? 16.686 24.078 -15.758 1.00 52.09 97 CYS A C 1
ATOM 786 O O . CYS A 1 97 ? 16.162 22.977 -15.885 1.00 52.09 97 CYS A O 1
ATOM 788 N N . CYS A 1 98 ? 16.207 25.010 -14.928 1.00 54.78 98 CYS A N 1
ATOM 789 C CA . CYS A 1 98 ? 15.043 24.877 -14.046 1.00 54.78 98 CYS A CA 1
ATOM 790 C C . CYS A 1 98 ? 14.918 23.482 -13.389 1.00 54.78 98 CYS A C 1
ATOM 792 O O . CYS A 1 98 ? 14.122 22.677 -13.873 1.00 54.78 98 CYS A O 1
ATOM 794 N N . PRO A 1 99 ? 15.605 23.197 -12.264 1.00 53.41 99 PRO A N 1
ATOM 795 C CA . PRO A 1 99 ? 15.445 21.940 -11.518 1.00 53.41 99 PRO A CA 1
ATOM 796 C C . PRO A 1 99 ? 13.982 21.613 -11.186 1.00 53.41 99 PRO A C 1
ATOM 798 O O . PRO A 1 99 ? 13.592 20.454 -11.182 1.00 53.41 99 PRO A O 1
ATOM 801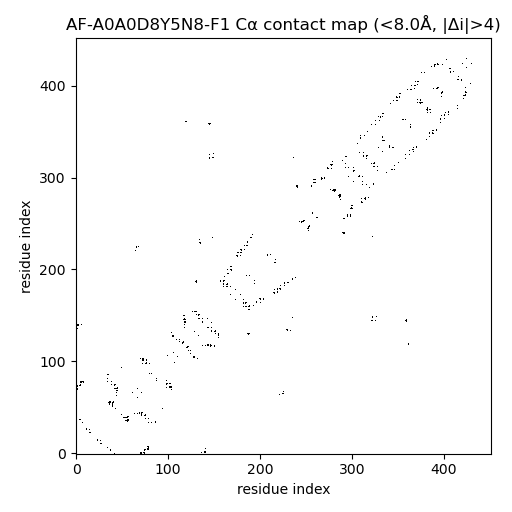 N N . SER A 1 100 ? 13.134 22.637 -11.065 1.00 48.56 100 SER A N 1
ATOM 802 C CA . SER A 1 100 ? 11.683 22.499 -10.909 1.00 48.56 100 SER A CA 1
ATOM 803 C C . SER A 1 100 ? 10.974 21.767 -12.061 1.00 48.56 100 SER A C 1
ATOM 805 O O . SER A 1 100 ? 9.870 21.268 -11.871 1.00 48.56 100 SER A O 1
ATOM 807 N N . LYS A 1 101 ? 11.587 21.677 -13.251 1.00 47.06 101 LYS A N 1
ATOM 808 C CA . LYS A 1 101 ? 11.126 20.869 -14.399 1.00 47.06 101 LYS A CA 1
ATOM 809 C C . LYS A 1 101 ? 11.655 19.429 -14.371 1.00 47.06 101 LYS A C 1
ATOM 811 O O . LYS A 1 101 ? 11.288 18.635 -15.228 1.00 47.06 101 LYS A O 1
ATOM 816 N N . TRP A 1 102 ? 12.571 19.117 -13.456 1.00 53.72 102 TRP A N 1
ATOM 817 C CA . TRP A 1 102 ? 13.210 17.807 -13.291 1.00 53.72 102 TRP A CA 1
ATOM 818 C C . TRP A 1 102 ? 12.542 16.947 -12.220 1.00 53.72 102 TRP A C 1
ATOM 820 O O . TRP A 1 102 ? 12.971 15.813 -11.993 1.00 53.72 102 TRP A O 1
ATOM 830 N N . ARG A 1 103 ? 11.472 17.457 -11.603 1.00 52.44 103 ARG A N 1
ATOM 831 C CA . ARG A 1 103 ? 10.477 16.615 -10.948 1.00 52.44 103 ARG A CA 1
ATOM 832 C C . ARG A 1 103 ? 10.043 15.523 -11.926 1.00 52.44 103 ARG A C 1
ATOM 834 O O . ARG A 1 103 ? 9.553 15.839 -13.007 1.00 52.44 103 ARG A O 1
ATOM 841 N N . LEU A 1 104 ? 10.186 14.255 -11.529 1.00 50.56 104 LEU A N 1
ATOM 842 C CA . LEU A 1 104 ? 9.225 13.204 -11.904 1.00 50.56 104 LEU A CA 1
ATOM 843 C C . LEU A 1 104 ? 7.854 13.853 -11.812 1.00 50.56 104 LEU A C 1
ATOM 845 O O . LEU A 1 104 ? 7.649 14.433 -10.754 1.00 50.56 104 LEU A O 1
ATOM 849 N N . GLU A 1 105 ? 7.036 13.851 -12.874 1.00 39.94 105 GLU A N 1
ATOM 850 C CA . GLU A 1 105 ? 5.827 14.675 -13.096 1.00 39.94 105 GLU A CA 1
ATOM 851 C C . GLU A 1 105 ? 4.934 14.864 -11.849 1.00 39.94 105 GLU A C 1
ATOM 853 O O . GLU A 1 105 ? 3.822 14.371 -11.715 1.00 39.94 105 GLU A O 1
ATOM 858 N N . LEU A 1 106 ? 5.449 15.641 -10.914 1.00 40.88 106 LEU A N 1
ATOM 859 C CA . LEU A 1 106 ? 4.873 16.144 -9.696 1.00 40.88 106 LEU A CA 1
ATOM 860 C C . LEU A 1 106 ? 4.675 17.587 -10.124 1.00 40.88 106 LEU A C 1
ATOM 862 O O . LEU A 1 106 ? 5.598 18.403 -10.053 1.00 40.88 106 LEU A O 1
ATOM 866 N N . SER A 1 107 ? 3.511 17.910 -10.683 1.00 36.06 107 SER A N 1
ATOM 867 C CA . SER A 1 107 ? 3.172 19.314 -10.895 1.00 36.06 107 SER A CA 1
ATOM 868 C C . SER A 1 107 ? 3.459 20.077 -9.588 1.00 36.06 107 SER A C 1
ATOM 870 O O . SER A 1 107 ? 3.446 19.502 -8.491 1.00 36.06 107 SER A O 1
ATOM 872 N N . ALA A 1 108 ? 3.829 21.353 -9.687 1.00 37.78 108 ALA A N 1
ATOM 873 C CA . ALA A 1 108 ? 4.283 22.147 -8.544 1.00 37.78 108 ALA A CA 1
ATOM 874 C C . ALA A 1 108 ? 3.331 22.073 -7.323 1.00 37.78 108 ALA A C 1
ATOM 876 O O . ALA A 1 108 ? 3.816 22.155 -6.199 1.00 37.78 108 ALA A O 1
ATOM 877 N N . ASP A 1 109 ? 2.043 21.783 -7.553 1.00 41.16 109 ASP A N 1
ATOM 878 C CA . ASP A 1 109 ? 0.973 21.628 -6.557 1.00 41.16 109 ASP A CA 1
ATOM 879 C C . ASP A 1 109 ? 0.755 20.192 -6.013 1.00 41.16 109 ASP A C 1
ATOM 881 O O . ASP A 1 109 ? -0.117 19.987 -5.170 1.00 41.16 109 ASP A O 1
ATOM 885 N N . HIS A 1 110 ? 1.460 19.159 -6.498 1.00 42.75 110 HIS A N 1
ATOM 886 C CA . HIS A 1 110 ? 1.183 17.741 -6.158 1.00 42.75 110 HIS A CA 1
ATOM 887 C C . HIS A 1 110 ? 2.352 16.999 -5.483 1.00 42.75 110 HIS A C 1
ATOM 889 O O . HIS A 1 110 ? 2.181 15.867 -5.032 1.00 42.75 110 HIS A O 1
ATOM 895 N N . GLY A 1 111 ? 3.521 17.641 -5.373 1.00 42.81 111 GLY A N 1
ATOM 896 C CA . GLY A 1 111 ? 4.718 17.094 -4.714 1.00 42.81 111 GLY A CA 1
ATOM 897 C C . GLY A 1 111 ? 4.521 16.767 -3.234 1.00 42.81 111 GLY A C 1
ATOM 898 O O . GLY A 1 111 ? 4.859 15.670 -2.789 1.00 42.81 111 GLY A O 1
ATOM 899 N N . ASP A 1 112 ? 3.905 17.701 -2.510 1.00 48.84 112 ASP A N 1
ATOM 900 C CA . ASP A 1 112 ? 3.599 17.549 -1.086 1.00 48.84 112 ASP A CA 1
ATOM 901 C C . ASP A 1 112 ? 2.512 16.482 -0.867 1.00 48.84 112 ASP A C 1
ATOM 903 O O . ASP A 1 112 ? 2.544 15.754 0.122 1.00 48.84 112 ASP A O 1
ATOM 907 N N . ASN A 1 113 ? 1.613 16.293 -1.844 1.00 58.12 113 ASN A N 1
ATOM 908 C CA . ASN A 1 113 ? 0.549 15.294 -1.756 1.00 58.12 113 ASN A CA 1
ATOM 909 C C . ASN A 1 113 ? 1.092 13.862 -1.814 1.00 58.12 113 ASN A C 1
ATOM 911 O O . ASN A 1 113 ? 0.681 13.051 -0.999 1.00 58.12 113 ASN A O 1
ATOM 915 N N . LEU A 1 114 ? 2.012 13.517 -2.727 1.00 60.78 114 LEU A N 1
ATOM 916 C CA . LEU A 1 114 ? 2.470 12.122 -2.844 1.00 60.78 114 LEU A CA 1
ATOM 917 C C . LEU A 1 114 ? 3.310 11.668 -1.645 1.00 60.78 114 LEU A C 1
ATOM 919 O O . LEU A 1 114 ? 3.184 10.525 -1.212 1.00 60.78 114 LEU A O 1
ATOM 923 N N . HIS A 1 115 ? 4.152 12.549 -1.100 1.00 62.09 115 HIS A N 1
ATOM 924 C CA . HIS A 1 115 ? 4.901 12.254 0.121 1.00 62.09 115 HIS A CA 1
ATOM 925 C C . HIS A 1 115 ? 3.950 11.972 1.290 1.00 62.09 115 HIS A C 1
ATOM 927 O O . HIS A 1 115 ? 4.047 10.919 1.917 1.00 62.09 115 HIS A O 1
ATOM 933 N N . ASN A 1 116 ? 2.978 12.858 1.507 1.00 64.38 116 ASN A N 1
ATOM 934 C CA . ASN A 1 116 ? 1.962 12.710 2.542 1.00 64.38 116 ASN A CA 1
ATOM 935 C C . ASN A 1 116 ? 1.114 11.445 2.331 1.00 64.38 116 ASN A C 1
ATOM 937 O O . ASN A 1 116 ? 0.925 10.660 3.260 1.00 64.38 116 ASN A O 1
ATOM 941 N N . LEU A 1 117 ? 0.694 11.175 1.093 1.00 68.06 117 LEU A N 1
ATOM 942 C CA . LEU A 1 117 ? -0.021 9.953 0.720 1.00 68.06 117 LEU A CA 1
ATOM 943 C C . LEU A 1 117 ? 0.795 8.690 1.023 1.00 68.06 117 LEU A C 1
ATOM 945 O O . LEU A 1 117 ? 0.247 7.718 1.534 1.00 68.06 117 LEU A O 1
ATOM 949 N N . LEU A 1 118 ? 2.105 8.692 0.750 1.00 69.06 118 LEU A N 1
ATOM 950 C CA . LEU A 1 118 ? 3.005 7.567 1.038 1.00 69.06 118 LEU A CA 1
ATOM 951 C C . LEU A 1 118 ? 3.296 7.392 2.536 1.00 69.06 118 LEU A C 1
ATOM 953 O O . LEU A 1 118 ? 3.588 6.279 2.974 1.00 69.06 118 LEU A O 1
ATOM 957 N N . LEU A 1 119 ? 3.151 8.452 3.334 1.00 66.31 119 LEU A N 1
ATOM 958 C CA . LEU A 1 119 ? 3.094 8.381 4.799 1.00 66.31 119 LEU A CA 1
ATOM 959 C C . LEU A 1 119 ? 1.714 7.920 5.319 1.00 66.31 119 LEU A C 1
ATOM 961 O O . LEU A 1 119 ? 1.529 7.690 6.519 1.00 66.31 119 LEU A O 1
ATOM 965 N N . GLY A 1 120 ? 0.749 7.720 4.417 1.00 60.16 120 GLY A N 1
ATOM 966 C CA . GLY A 1 120 ? -0.600 7.247 4.710 1.00 60.16 120 GLY A CA 1
ATOM 967 C C . GLY A 1 120 ? -1.590 8.350 5.084 1.00 60.16 120 GLY A C 1
ATOM 968 O O . GLY A 1 120 ? -2.644 8.033 5.639 1.00 60.16 120 GLY A O 1
ATOM 969 N N . GLU A 1 121 ? -1.268 9.616 4.809 1.00 66.50 121 GLU A N 1
ATOM 970 C CA . GLU A 1 121 ? -2.250 10.704 4.824 1.00 66.50 121 GLU A CA 1
ATOM 971 C C . GLU A 1 121 ? -3.213 10.561 3.638 1.00 66.50 121 GLU A C 1
ATOM 973 O O . GLU A 1 121 ? -2.895 9.917 2.641 1.00 66.50 121 GLU A O 1
ATOM 978 N N . GLU A 1 122 ? -4.412 11.134 3.736 1.00 61.38 122 GLU A N 1
ATOM 979 C CA . GLU A 1 122 ? -5.384 11.102 2.641 1.00 61.38 122 GLU A CA 1
ATOM 980 C C . GLU A 1 122 ? -5.396 12.432 1.892 1.00 61.38 122 GLU A C 1
ATOM 982 O O . GLU A 1 122 ? -5.432 13.499 2.505 1.00 61.38 122 GLU A O 1
ATOM 987 N N . SER A 1 123 ? -5.417 12.372 0.561 1.00 58.81 123 SER A N 1
ATOM 988 C CA . SER A 1 123 ? -5.660 13.533 -0.290 1.00 58.81 123 SER A CA 1
ATOM 989 C C . SER A 1 123 ? -6.816 13.249 -1.250 1.00 58.81 123 SER A C 1
ATOM 991 O O . SER A 1 123 ? -6.976 12.141 -1.758 1.00 58.81 123 SER A O 1
ATOM 993 N N . ASN A 1 124 ? -7.625 14.275 -1.515 1.00 52.16 124 ASN A N 1
ATOM 994 C CA . ASN A 1 124 ? -8.705 14.234 -2.510 1.00 52.16 124 ASN A CA 1
ATOM 995 C C . ASN A 1 124 ? -8.209 14.598 -3.920 1.00 52.16 124 ASN A C 1
ATOM 997 O O . ASN A 1 124 ? -9.000 14.994 -4.773 1.00 52.16 124 ASN A O 1
ATOM 1001 N N . THR A 1 125 ? -6.898 14.564 -4.148 1.00 53.59 125 THR A N 1
ATOM 1002 C CA . THR A 1 125 ? -6.292 14.999 -5.405 1.00 53.59 125 THR A CA 1
ATOM 1003 C C . THR A 1 125 ? -6.121 13.824 -6.353 1.00 53.59 125 THR A C 1
ATOM 1005 O O . THR A 1 125 ? -5.610 12.772 -5.971 1.00 53.59 125 THR A O 1
ATOM 1008 N N . ASP A 1 126 ? -6.555 14.013 -7.601 1.00 54.09 126 ASP A N 1
ATOM 1009 C CA . ASP A 1 126 ? -6.347 13.032 -8.660 1.00 54.09 126 ASP A CA 1
ATOM 1010 C C . ASP A 1 126 ? -4.845 12.796 -8.849 1.00 54.09 126 ASP A C 1
ATOM 1012 O O . ASP A 1 126 ? -4.058 13.718 -9.074 1.00 54.09 126 ASP A O 1
ATOM 1016 N N . MET A 1 127 ? -4.448 11.534 -8.717 1.00 57.72 127 MET A N 1
ATOM 1017 C CA . MET A 1 127 ? -3.062 11.099 -8.834 1.00 57.72 127 MET A CA 1
ATOM 1018 C C . MET A 1 127 ? -2.664 11.068 -10.309 1.00 57.72 127 MET A C 1
ATOM 1020 O O . MET A 1 127 ? -3.198 10.271 -11.077 1.00 57.72 127 MET A O 1
ATOM 1024 N N . SER A 1 128 ? -1.694 11.897 -10.700 1.00 62.72 128 SER A N 1
ATOM 1025 C CA . SER A 1 128 ? -1.102 11.875 -12.046 1.00 62.72 128 SER A CA 1
ATOM 1026 C C . SER A 1 128 ? 0.080 10.908 -12.181 1.00 62.72 128 SER A C 1
ATOM 1028 O O . SER A 1 128 ? 0.681 10.836 -13.246 1.00 62.72 128 SER A O 1
ATOM 1030 N N . PHE A 1 129 ? 0.440 10.182 -11.119 1.00 68.62 129 PHE A N 1
ATOM 1031 C CA . PHE A 1 129 ? 1.632 9.332 -11.108 1.00 68.62 129 PHE A CA 1
ATOM 1032 C C . PHE A 1 129 ? 1.415 8.012 -11.830 1.00 68.62 129 PHE A C 1
ATOM 1034 O O . PHE A 1 129 ? 0.371 7.367 -11.706 1.00 68.62 129 PHE A O 1
ATOM 1041 N N . SER A 1 130 ? 2.458 7.560 -12.516 1.00 75.81 130 SER A N 1
ATOM 1042 C CA . SER A 1 130 ? 2.524 6.198 -13.017 1.00 75.81 130 SER A CA 1
ATOM 1043 C C . SER A 1 130 ? 2.825 5.214 -11.874 1.00 75.81 130 SER A C 1
ATOM 1045 O O . SER A 1 130 ? 3.381 5.568 -10.829 1.00 75.81 130 SER A O 1
ATOM 1047 N N . ARG A 1 131 ? 2.445 3.939 -12.039 1.00 77.81 131 ARG A N 1
ATOM 1048 C CA . ARG A 1 131 ? 2.630 2.928 -10.978 1.00 77.81 131 ARG A CA 1
ATOM 1049 C C . ARG A 1 131 ? 4.101 2.749 -10.624 1.00 77.81 131 ARG A C 1
ATOM 1051 O O . ARG A 1 131 ? 4.426 2.627 -9.445 1.00 77.81 131 ARG A O 1
ATOM 1058 N N . SER A 1 132 ? 4.969 2.733 -11.631 1.00 76.00 132 SER A N 1
ATOM 1059 C CA . SER A 1 132 ? 6.413 2.600 -11.445 1.00 76.00 132 SER A CA 1
ATOM 1060 C C . SER A 1 132 ? 6.978 3.712 -10.557 1.00 76.00 132 SER A C 1
ATOM 1062 O O . SER A 1 132 ? 7.754 3.433 -9.643 1.00 76.00 132 SER A O 1
ATOM 1064 N N . GLU A 1 133 ? 6.539 4.955 -10.755 1.00 75.25 133 GLU A N 1
ATOM 1065 C CA . GLU A 1 133 ? 6.974 6.109 -9.965 1.00 75.25 133 GLU A CA 1
ATOM 1066 C C . GLU A 1 133 ? 6.554 5.999 -8.504 1.00 75.25 133 GLU A C 1
ATOM 1068 O O . GLU A 1 133 ? 7.386 6.214 -7.622 1.00 75.25 133 GLU A O 1
ATOM 1073 N N . VAL A 1 134 ? 5.307 5.591 -8.241 1.00 77.56 134 VAL A N 1
ATOM 1074 C CA . VAL A 1 134 ? 4.812 5.358 -6.875 1.00 77.56 134 VAL A CA 1
ATOM 1075 C C . VAL A 1 134 ? 5.695 4.348 -6.146 1.00 77.56 134 VAL A C 1
ATOM 1077 O O . VAL A 1 134 ? 6.139 4.621 -5.034 1.00 77.56 134 VAL A O 1
ATOM 1080 N N . TRP A 1 135 ? 6.012 3.215 -6.776 1.00 77.62 135 TRP A N 1
ATOM 1081 C CA . TRP A 1 135 ? 6.844 2.174 -6.163 1.00 77.62 135 TRP A CA 1
ATOM 1082 C C . TRP A 1 135 ? 8.292 2.605 -5.943 1.00 77.62 135 TRP A C 1
ATOM 1084 O O . TRP A 1 135 ? 8.872 2.323 -4.893 1.00 77.62 135 TRP A O 1
ATOM 1094 N N . MET A 1 136 ? 8.882 3.306 -6.908 1.00 72.88 136 MET A N 1
ATOM 1095 C CA . MET A 1 136 ? 10.250 3.806 -6.788 1.00 72.88 136 MET A CA 1
ATOM 1096 C C . MET A 1 136 ? 10.375 4.868 -5.689 1.00 72.88 136 MET A C 1
ATOM 1098 O O . MET A 1 136 ? 11.339 4.848 -4.919 1.00 72.88 136 MET A O 1
ATOM 1102 N N . LEU A 1 137 ? 9.398 5.773 -5.581 1.00 71.56 137 LEU A N 1
ATOM 1103 C CA . LEU A 1 137 ? 9.359 6.799 -4.538 1.00 71.56 137 LEU A CA 1
ATOM 1104 C C . LEU A 1 137 ? 9.065 6.199 -3.165 1.00 71.56 137 LEU A C 1
ATOM 1106 O O . LEU A 1 137 ? 9.754 6.534 -2.205 1.00 71.56 137 LEU A O 1
ATOM 1110 N N . ALA A 1 138 ? 8.122 5.263 -3.077 1.00 74.25 138 ALA A N 1
ATOM 1111 C CA . ALA A 1 138 ? 7.830 4.521 -1.859 1.00 74.25 138 ALA A CA 1
ATOM 1112 C C . ALA A 1 138 ? 9.068 3.819 -1.298 1.00 74.25 138 ALA A C 1
ATOM 1114 O O . ALA A 1 138 ? 9.429 4.022 -0.139 1.00 74.25 138 ALA A O 1
ATOM 1115 N N . ALA A 1 139 ? 9.766 3.052 -2.139 1.00 70.25 139 ALA A N 1
ATOM 1116 C CA . ALA A 1 139 ? 10.981 2.349 -1.746 1.00 70.25 139 ALA A CA 1
ATOM 1117 C C . ALA A 1 139 ? 12.060 3.310 -1.242 1.00 70.25 139 ALA A C 1
ATOM 1119 O O . ALA A 1 139 ? 12.793 3.008 -0.302 1.00 70.25 139 ALA A O 1
ATOM 1120 N N . ALA A 1 140 ? 12.149 4.487 -1.853 1.00 64.12 140 ALA A N 1
ATOM 1121 C CA . ALA A 1 140 ? 13.121 5.480 -1.458 1.00 64.12 140 ALA A CA 1
ATOM 1122 C C . ALA A 1 140 ? 12.745 6.275 -0.200 1.00 64.12 140 ALA A C 1
ATOM 1124 O O . ALA A 1 140 ? 13.642 6.750 0.496 1.00 64.12 140 ALA A O 1
ATOM 1125 N N . LEU A 1 141 ? 11.452 6.417 0.089 1.00 65.81 141 LEU A N 1
ATOM 1126 C CA . LEU A 1 141 ? 10.933 7.008 1.322 1.00 65.81 141 LEU A CA 1
ATOM 1127 C C . LEU A 1 141 ? 10.885 6.002 2.480 1.00 65.81 141 LEU A C 1
ATOM 1129 O O . LEU A 1 141 ? 10.663 6.402 3.619 1.00 65.81 141 LEU A O 1
ATOM 1133 N N . GLY A 1 142 ? 11.085 4.710 2.206 1.00 64.62 142 GLY A N 1
ATOM 1134 C CA . GLY A 1 142 ? 10.815 3.654 3.180 1.00 64.62 142 GLY A CA 1
ATOM 1135 C C . GLY A 1 142 ? 9.327 3.565 3.526 1.00 64.62 142 GLY A C 1
ATOM 1136 O O . GLY A 1 142 ? 8.984 3.198 4.647 1.00 64.62 142 GLY A O 1
ATOM 1137 N N . ALA A 1 143 ? 8.458 3.947 2.585 1.00 72.12 143 ALA A N 1
ATOM 1138 C CA . ALA A 1 143 ? 7.017 3.911 2.762 1.00 72.12 143 ALA A CA 1
ATOM 1139 C C . ALA A 1 143 ? 6.533 2.473 2.966 1.00 72.12 143 ALA A C 1
ATOM 1141 O O . ALA A 1 143 ? 7.108 1.509 2.448 1.00 72.12 143 ALA A O 1
ATOM 1142 N N . GLU A 1 144 ? 5.448 2.329 3.718 1.00 75.19 144 GLU A N 1
ATOM 1143 C CA . GLU A 1 144 ? 4.891 1.017 4.005 1.00 75.19 144 GLU A CA 1
ATOM 1144 C C . GLU A 1 144 ? 4.312 0.371 2.736 1.00 75.19 144 GLU A C 1
ATOM 1146 O O . GLU A 1 144 ? 3.658 1.015 1.906 1.00 75.19 144 GLU A O 1
ATOM 1151 N N . ILE A 1 145 ? 4.537 -0.938 2.590 1.00 78.44 145 ILE A N 1
ATOM 1152 C CA . ILE A 1 145 ? 4.140 -1.706 1.400 1.00 78.44 145 ILE A CA 1
ATOM 1153 C C . ILE A 1 145 ? 2.619 -1.663 1.195 1.00 78.44 145 ILE A C 1
ATOM 1155 O O . ILE A 1 145 ? 2.162 -1.573 0.058 1.00 78.44 145 ILE A O 1
ATOM 1159 N N . LEU A 1 146 ? 1.826 -1.686 2.272 1.00 79.31 146 LEU A N 1
ATOM 1160 C CA . LEU A 1 146 ? 0.361 -1.620 2.195 1.00 79.31 146 LEU A CA 1
ATOM 1161 C C . LEU A 1 146 ? -0.133 -0.281 1.634 1.00 79.31 146 LEU A C 1
ATOM 1163 O O . LEU A 1 146 ? -0.971 -0.265 0.732 1.00 79.31 146 LEU A O 1
ATOM 1167 N N . VAL A 1 147 ? 0.435 0.831 2.111 1.00 79.50 147 VAL A N 1
ATOM 1168 C CA . VAL A 1 147 ? 0.116 2.183 1.622 1.00 79.50 147 VAL A CA 1
ATOM 1169 C C . VAL A 1 147 ? 0.477 2.299 0.143 1.00 79.50 147 VAL A C 1
ATOM 1171 O O . VAL A 1 147 ? -0.338 2.707 -0.683 1.00 79.50 147 VAL A O 1
ATOM 1174 N N . THR A 1 148 ? 1.681 1.847 -0.204 1.00 79.88 148 THR A N 1
ATOM 1175 C CA . THR A 1 148 ? 2.192 1.863 -1.578 1.00 79.88 148 THR A CA 1
ATOM 1176 C C . THR A 1 148 ? 1.314 1.043 -2.523 1.00 79.88 148 THR A C 1
ATOM 1178 O O . THR A 1 148 ? 0.972 1.504 -3.611 1.00 79.88 148 THR A O 1
ATOM 1181 N N . ASN A 1 149 ? 0.892 -0.149 -2.092 1.00 78.50 149 ASN A N 1
ATOM 1182 C CA . ASN A 1 149 ? -0.021 -1.005 -2.844 1.00 78.50 149 ASN A CA 1
ATOM 1183 C C . ASN A 1 149 ? -1.382 -0.332 -3.068 1.00 78.50 149 ASN A C 1
ATOM 1185 O O . ASN A 1 149 ? -1.860 -0.311 -4.200 1.00 78.50 149 ASN A O 1
ATOM 1189 N N . SER A 1 150 ? -1.982 0.261 -2.030 1.00 78.69 150 SER A N 1
ATOM 1190 C CA . SER A 1 150 ? -3.242 1.020 -2.147 1.00 78.69 150 SER A CA 1
ATOM 1191 C C . SER A 1 150 ? -3.153 2.110 -3.210 1.00 78.69 150 SER A C 1
ATOM 1193 O O . SER A 1 150 ? -3.994 2.163 -4.109 1.00 78.69 150 SER A O 1
ATOM 1195 N N . LEU A 1 151 ? -2.099 2.928 -3.167 1.00 78.62 151 LEU A N 1
ATOM 1196 C CA . LEU A 1 151 ? -1.892 3.999 -4.144 1.00 78.62 151 LEU A CA 1
ATOM 1197 C C . LEU A 1 151 ? -1.614 3.453 -5.553 1.00 78.62 151 LEU A C 1
ATOM 1199 O O . LEU A 1 151 ? -2.106 3.988 -6.539 1.00 78.62 151 LEU A O 1
ATOM 1203 N N . SER A 1 152 ? -0.859 2.361 -5.675 1.00 78.88 152 SER A N 1
ATOM 1204 C CA . SER A 1 152 ? -0.585 1.737 -6.974 1.00 78.88 152 SER A CA 1
ATOM 1205 C C . SER A 1 152 ? -1.846 1.144 -7.621 1.00 78.88 152 SER A C 1
ATOM 1207 O O . SER A 1 152 ? -2.018 1.193 -8.844 1.00 78.88 152 SER A O 1
ATOM 1209 N N . CYS A 1 153 ? -2.745 0.591 -6.804 1.00 74.88 153 CYS A N 1
ATOM 1210 C CA . CYS A 1 153 ? -4.012 0.015 -7.244 1.00 74.88 153 CYS A CA 1
ATOM 1211 C C . CYS A 1 153 ? -5.085 1.065 -7.558 1.00 74.88 153 CYS A C 1
ATOM 1213 O O . CYS A 1 153 ? -5.969 0.773 -8.364 1.00 74.88 153 CYS A O 1
ATOM 1215 N N . SER A 1 154 ? -5.024 2.260 -6.963 1.00 73.69 154 SER A N 1
ATOM 1216 C CA . SER A 1 154 ? -5.962 3.347 -7.274 1.00 73.69 154 SER A CA 1
ATOM 1217 C C . SER A 1 154 ? -5.691 3.997 -8.634 1.00 73.69 154 SER A C 1
ATOM 1219 O O . SER A 1 154 ? -6.614 4.542 -9.241 1.00 73.69 154 SER A O 1
ATOM 1221 N N . ILE A 1 155 ? -4.462 3.889 -9.150 1.00 76.00 155 ILE A N 1
ATOM 1222 C CA . ILE A 1 155 ? -4.128 4.311 -10.514 1.00 76.00 155 ILE A CA 1
ATOM 1223 C C . ILE A 1 155 ? -4.938 3.446 -11.496 1.00 76.00 155 ILE A C 1
ATOM 1225 O O . ILE A 1 155 ? -4.918 2.216 -11.376 1.00 76.00 155 ILE A O 1
ATOM 1229 N N . PRO A 1 156 ? -5.645 4.029 -12.481 1.00 71.19 156 PRO A N 1
ATOM 1230 C CA . PRO A 1 156 ? -6.421 3.265 -13.452 1.00 71.19 156 PRO A CA 1
ATOM 1231 C C . PRO A 1 156 ? -5.522 2.380 -14.336 1.00 71.19 156 PRO A C 1
ATOM 1233 O O . PRO A 1 156 ? -4.346 2.682 -14.563 1.00 71.19 156 PRO A O 1
ATOM 1236 N N . PRO A 1 157 ? -6.000 1.211 -14.795 1.00 66.50 157 PRO A N 1
ATOM 1237 C CA . PRO A 1 157 ? -5.240 0.372 -15.717 1.00 66.50 157 PRO A CA 1
ATOM 1238 C C . PRO A 1 157 ? -5.039 1.109 -17.043 1.00 66.50 157 PRO A C 1
ATOM 1240 O O . PRO A 1 157 ? -5.998 1.594 -17.643 1.00 66.50 157 PRO A O 1
ATOM 1243 N N . ASP A 1 158 ? -3.792 1.175 -17.508 1.00 70.00 158 ASP A N 1
ATOM 1244 C CA . ASP A 1 158 ? -3.492 1.796 -18.789 1.00 70.00 158 ASP A CA 1
ATOM 1245 C C . ASP A 1 158 ? -3.781 0.809 -19.928 1.00 70.00 158 ASP A C 1
ATOM 1247 O O . ASP A 1 158 ? -3.006 -0.102 -20.228 1.00 70.00 158 ASP A O 1
ATOM 1251 N N . SER A 1 159 ? -4.943 0.982 -20.560 1.00 68.88 159 SER A N 1
ATOM 1252 C CA . SER A 1 159 ? -5.342 0.175 -21.717 1.00 68.88 159 SER A CA 1
ATOM 1253 C C . SER A 1 159 ? -4.434 0.373 -22.940 1.00 68.88 159 SER A C 1
ATOM 1255 O O . SER A 1 159 ? -4.445 -0.473 -23.839 1.00 68.88 159 SER A O 1
ATOM 1257 N N . ALA A 1 160 ? -3.653 1.460 -22.998 1.00 74.19 160 ALA A N 1
ATOM 1258 C CA . ALA A 1 160 ? -2.657 1.670 -24.042 1.00 74.19 160 ALA A CA 1
ATOM 1259 C C . ALA A 1 160 ? -1.462 0.725 -23.850 1.00 74.19 160 ALA A C 1
ATOM 1261 O O . ALA A 1 160 ? -1.073 0.056 -24.805 1.00 74.19 160 ALA A O 1
ATOM 1262 N N . ALA A 1 161 ? -0.984 0.549 -22.615 1.00 73.94 161 ALA A N 1
ATOM 1263 C CA . ALA A 1 161 ? 0.130 -0.346 -22.303 1.00 73.94 161 ALA A CA 1
ATOM 1264 C C . ALA A 1 161 ? -0.145 -1.819 -22.681 1.00 73.94 161 ALA A C 1
ATOM 1266 O O . ALA A 1 161 ? 0.722 -2.504 -23.228 1.00 73.94 161 ALA A O 1
ATOM 1267 N N . GLU A 1 162 ? -1.374 -2.320 -22.485 1.00 78.44 162 GLU A N 1
ATOM 1268 C CA . GLU A 1 162 ? -1.756 -3.665 -22.961 1.00 78.44 162 GLU A CA 1
ATOM 1269 C C . GLU A 1 162 ? -1.700 -3.797 -24.489 1.00 78.44 162 GLU A C 1
ATOM 1271 O O . GLU A 1 162 ? -1.308 -4.848 -25.019 1.00 78.44 162 GLU A O 1
ATOM 1276 N N . LYS A 1 163 ? -2.083 -2.736 -25.210 1.00 82.38 163 LYS A N 1
ATOM 1277 C CA . LYS A 1 163 ? -1.987 -2.692 -26.673 1.00 82.38 163 LYS A CA 1
ATOM 1278 C C . LYS A 1 163 ? -0.530 -2.660 -27.119 1.00 82.38 163 LYS A C 1
ATOM 1280 O O . LYS A 1 163 ? -0.222 -3.367 -28.073 1.00 82.38 163 LYS A O 1
ATOM 1285 N N . THR A 1 164 ? 0.351 -1.941 -26.420 1.00 82.62 164 THR A N 1
ATOM 1286 C CA . THR A 1 164 ? 1.798 -1.914 -26.698 1.00 82.62 164 THR A CA 1
ATOM 1287 C C . THR A 1 164 ? 2.438 -3.295 -26.528 1.00 82.62 164 THR A C 1
ATOM 1289 O O . THR A 1 164 ? 3.194 -3.752 -27.383 1.00 82.62 164 THR A O 1
ATOM 1292 N N . ILE A 1 165 ? 2.096 -4.025 -25.462 1.00 83.62 165 ILE A N 1
ATOM 1293 C CA . ILE A 1 165 ? 2.611 -5.390 -25.256 1.00 83.62 165 ILE A CA 1
ATOM 1294 C C . ILE A 1 165 ? 2.103 -6.323 -26.358 1.00 83.62 165 ILE A C 1
ATOM 1296 O O . ILE A 1 165 ? 2.863 -7.114 -26.922 1.00 83.62 165 ILE A O 1
ATOM 1300 N N . SER A 1 166 ? 0.816 -6.218 -26.689 1.00 84.00 166 SER A N 1
ATOM 1301 C CA . SER A 1 166 ? 0.200 -7.032 -27.736 1.00 84.00 166 SER A CA 1
ATOM 1302 C C . SER A 1 166 ? 0.770 -6.719 -29.123 1.00 84.00 166 SER A C 1
ATOM 1304 O O . SER A 1 166 ? 0.982 -7.638 -29.914 1.00 84.00 166 SER A O 1
ATOM 1306 N N . SER A 1 167 ? 1.041 -5.448 -29.432 1.00 86.06 167 SER A N 1
ATOM 1307 C CA . SER A 1 167 ? 1.649 -5.045 -30.700 1.00 86.06 167 SER A CA 1
ATOM 1308 C C . SER A 1 167 ? 3.087 -5.542 -30.796 1.00 86.06 167 SER A C 1
ATOM 1310 O O . SER A 1 167 ? 3.435 -6.132 -31.812 1.00 86.06 167 SER A O 1
ATOM 1312 N N . PHE A 1 168 ? 3.885 -5.438 -29.730 1.00 86.88 168 PHE A N 1
ATOM 1313 C CA . PHE A 1 168 ? 5.249 -5.975 -29.691 1.00 86.88 168 PHE A CA 1
ATOM 1314 C C . PHE A 1 168 ? 5.299 -7.491 -29.927 1.00 86.88 168 PHE A C 1
ATOM 1316 O O . PHE A 1 168 ? 6.139 -7.980 -30.686 1.00 86.88 168 PHE A O 1
ATOM 1323 N N . ILE A 1 169 ? 4.385 -8.245 -29.306 1.00 86.88 169 ILE A N 1
ATOM 1324 C CA . ILE A 1 169 ? 4.302 -9.704 -29.476 1.00 86.88 169 ILE A CA 1
ATOM 1325 C C . ILE A 1 169 ? 4.028 -10.081 -30.939 1.00 86.88 169 ILE A C 1
ATOM 1327 O O . ILE A 1 169 ? 4.569 -11.081 -31.414 1.00 86.88 169 ILE A O 1
ATOM 1331 N N . ASN A 1 170 ? 3.216 -9.286 -31.641 1.00 86.12 170 ASN A N 1
ATOM 1332 C CA . ASN A 1 170 ? 2.754 -9.574 -33.000 1.00 86.12 170 ASN A CA 1
ATOM 1333 C C . ASN A 1 170 ? 3.540 -8.847 -34.106 1.00 86.12 170 ASN A C 1
ATOM 1335 O O . ASN A 1 170 ? 3.360 -9.167 -35.278 1.00 86.12 170 ASN A O 1
ATOM 1339 N N . ALA A 1 171 ? 4.380 -7.868 -33.768 1.00 85.00 171 ALA A N 1
ATOM 1340 C CA . ALA A 1 171 ? 5.147 -7.091 -34.735 1.00 85.00 171 ALA A CA 1
ATOM 1341 C C . ALA A 1 171 ? 6.162 -7.979 -35.461 1.00 85.00 171 ALA A C 1
ATOM 1343 O O . ALA A 1 171 ? 6.855 -8.762 -34.817 1.00 85.00 171 ALA A O 1
ATOM 1344 N N . GLU A 1 172 ? 6.298 -7.831 -36.781 1.00 77.12 172 GLU A N 1
ATOM 1345 C CA . GLU A 1 172 ? 7.291 -8.576 -37.569 1.00 77.12 172 GLU A CA 1
ATOM 1346 C C . GLU A 1 172 ? 8.707 -8.019 -37.359 1.00 77.12 172 GLU A C 1
ATOM 1348 O O . GLU A 1 172 ? 9.624 -8.783 -37.046 1.00 77.12 172 GLU A O 1
ATOM 1353 N N . ASN A 1 173 ? 8.851 -6.690 -37.403 1.00 78.00 173 ASN A N 1
ATOM 1354 C CA . ASN A 1 173 ? 10.094 -5.951 -37.169 1.00 78.00 173 ASN A CA 1
ATOM 1355 C C . ASN A 1 173 ? 9.932 -4.986 -35.990 1.00 78.00 173 ASN A C 1
ATOM 1357 O O . ASN A 1 173 ? 8.852 -4.433 -35.796 1.00 78.00 173 ASN A O 1
ATOM 1361 N N . ILE A 1 174 ? 11.000 -4.796 -35.215 1.00 81.06 174 ILE A N 1
ATOM 1362 C CA . ILE A 1 174 ? 11.035 -3.909 -34.046 1.00 81.06 174 ILE A CA 1
ATOM 1363 C C . ILE A 1 174 ? 12.296 -3.055 -34.138 1.00 81.06 174 ILE A C 1
ATOM 1365 O O . ILE A 1 174 ? 13.384 -3.602 -34.339 1.00 81.06 174 ILE A O 1
ATOM 1369 N N . ASP A 1 175 ? 12.143 -1.742 -33.989 1.00 79.69 175 ASP A N 1
ATOM 1370 C CA . ASP A 1 175 ? 13.266 -0.813 -33.925 1.00 79.69 175 ASP A CA 1
ATOM 1371 C C . ASP A 1 175 ? 13.824 -0.744 -32.491 1.00 79.69 175 ASP A C 1
ATOM 1373 O O . ASP A 1 175 ? 13.099 -0.889 -31.502 1.00 79.69 175 ASP A O 1
ATOM 1377 N N . ALA A 1 176 ? 15.129 -0.507 -32.354 1.00 75.56 176 ALA A N 1
ATOM 1378 C CA . ALA A 1 176 ? 15.781 -0.312 -31.063 1.00 75.56 176 ALA A CA 1
ATOM 1379 C C . ALA A 1 176 ? 15.242 0.913 -30.313 1.00 75.56 176 ALA A C 1
ATOM 1381 O O . ALA A 1 176 ? 15.279 0.928 -29.079 1.00 75.56 176 ALA A O 1
ATOM 1382 N N . HIS A 1 177 ? 14.702 1.894 -31.040 1.00 78.81 177 HIS A N 1
ATOM 1383 C CA . HIS A 1 177 ? 14.047 3.075 -30.481 1.00 78.81 177 HIS A CA 1
ATOM 1384 C C . HIS A 1 177 ? 12.681 2.788 -29.835 1.00 78.81 177 HIS A C 1
ATOM 1386 O O . HIS A 1 177 ? 12.268 3.544 -28.958 1.00 78.81 177 HIS A O 1
ATOM 1392 N N . ASP A 1 178 ? 12.016 1.683 -30.189 1.00 80.94 178 ASP A N 1
ATOM 1393 C CA . ASP A 1 178 ? 10.702 1.318 -29.635 1.00 80.94 178 ASP A CA 1
ATOM 1394 C C . ASP A 1 178 ? 10.817 0.559 -28.299 1.00 80.94 178 ASP A C 1
ATOM 1396 O O . ASP A 1 178 ? 9.879 0.510 -27.499 1.00 80.94 178 ASP A O 1
ATOM 1400 N N . ILE A 1 179 ? 11.984 -0.039 -28.032 1.00 83.19 179 ILE A N 1
ATOM 1401 C CA . ILE A 1 179 ? 12.230 -0.875 -26.849 1.00 83.19 179 ILE A CA 1
ATOM 1402 C C . ILE A 1 179 ? 12.104 -0.096 -25.522 1.00 83.19 179 ILE A C 1
ATOM 1404 O O . ILE A 1 179 ? 11.467 -0.619 -24.604 1.00 83.19 179 ILE A O 1
ATOM 1408 N N . PRO A 1 180 ? 12.645 1.129 -25.362 1.00 80.38 180 PRO A N 1
ATOM 1409 C CA . PRO A 1 180 ? 12.481 1.884 -24.119 1.00 80.38 180 PRO A CA 1
ATOM 1410 C C . PRO A 1 180 ? 11.014 2.181 -23.779 1.00 80.38 180 PRO A C 1
ATOM 1412 O O . PRO A 1 180 ? 10.612 2.016 -22.626 1.00 80.38 180 PRO A O 1
ATOM 1415 N N . ALA A 1 181 ? 10.203 2.552 -24.777 1.00 80.38 181 ALA A N 1
ATOM 1416 C CA . ALA A 1 181 ? 8.776 2.821 -24.593 1.00 80.38 181 ALA A CA 1
ATOM 1417 C C . ALA A 1 181 ? 8.024 1.560 -24.140 1.00 80.38 181 ALA A C 1
ATOM 1419 O O . ALA A 1 181 ? 7.267 1.601 -23.174 1.00 80.38 181 ALA A O 1
ATOM 1420 N N . LEU A 1 182 ? 8.326 0.409 -24.751 1.00 85.88 182 LEU A N 1
ATOM 1421 C CA . LEU A 1 182 ? 7.777 -0.886 -24.349 1.00 85.88 182 LEU A CA 1
ATOM 1422 C C . LEU A 1 182 ? 8.046 -1.209 -22.870 1.00 85.88 182 LEU A C 1
ATOM 1424 O O . LEU A 1 182 ? 7.137 -1.621 -22.153 1.00 85.88 182 LEU A O 1
ATOM 1428 N N . PHE A 1 183 ? 9.285 -1.045 -22.398 1.00 83.38 183 PHE A N 1
ATOM 1429 C CA . PHE A 1 183 ? 9.626 -1.341 -21.001 1.00 83.38 183 PHE A CA 1
ATOM 1430 C C . PHE A 1 183 ? 9.052 -0.318 -20.014 1.00 83.38 183 PHE A C 1
ATOM 1432 O O . PHE A 1 183 ? 8.718 -0.696 -18.889 1.00 83.38 183 PHE A O 1
ATOM 1439 N N . SER A 1 184 ? 8.891 0.941 -20.430 1.00 78.44 184 SER A N 1
ATOM 1440 C CA . SER A 1 184 ? 8.154 1.955 -19.668 1.00 78.44 184 SER A CA 1
ATOM 1441 C C . SER A 1 184 ? 6.691 1.540 -19.478 1.00 78.44 184 SER A C 1
ATOM 1443 O O . SER A 1 184 ? 6.214 1.463 -18.344 1.00 78.44 184 SER A O 1
ATOM 1445 N N . ASP A 1 185 ? 6.009 1.154 -20.555 1.00 80.69 185 ASP A N 1
ATOM 1446 C CA . ASP A 1 185 ? 4.611 0.714 -20.518 1.00 80.69 185 ASP A CA 1
ATOM 1447 C C . ASP A 1 185 ? 4.431 -0.544 -19.656 1.00 80.69 185 ASP A C 1
ATOM 1449 O O . ASP A 1 185 ? 3.534 -0.613 -18.812 1.00 80.69 185 ASP A O 1
ATOM 1453 N N . ILE A 1 186 ? 5.328 -1.528 -19.796 1.00 80.31 186 ILE A N 1
ATOM 1454 C CA . ILE A 1 186 ? 5.288 -2.759 -18.993 1.00 80.31 186 ILE A CA 1
ATOM 1455 C C . ILE A 1 186 ? 5.490 -2.465 -17.503 1.00 80.31 186 ILE A C 1
ATOM 1457 O O . ILE A 1 186 ? 4.856 -3.096 -16.659 1.00 80.31 186 ILE A O 1
ATOM 1461 N N . SER A 1 187 ? 6.347 -1.505 -17.155 1.00 78.12 187 SER A N 1
ATOM 1462 C CA . SER A 1 187 ? 6.578 -1.146 -15.751 1.00 78.12 187 SER A CA 1
ATOM 1463 C C . SER A 1 187 ? 5.347 -0.533 -15.067 1.00 78.12 187 SER A C 1
ATOM 1465 O O . SER A 1 187 ? 5.292 -0.473 -13.839 1.00 78.12 187 SER A O 1
ATOM 1467 N N . ASN A 1 188 ? 4.341 -0.126 -15.849 1.00 78.00 188 ASN A N 1
ATOM 1468 C CA . ASN A 1 188 ? 3.131 0.531 -15.372 1.00 78.00 188 ASN A CA 1
ATOM 1469 C C . ASN A 1 188 ? 1.873 -0.344 -15.405 1.00 78.00 188 ASN A C 1
ATOM 1471 O O . ASN A 1 188 ? 0.810 0.123 -14.988 1.00 78.00 188 ASN A O 1
ATOM 1475 N N . ILE A 1 189 ? 1.959 -1.606 -15.830 1.00 77.00 189 ILE A N 1
ATOM 1476 C CA . ILE A 1 189 ? 0.836 -2.552 -15.753 1.00 77.00 189 ILE A CA 1
ATOM 1477 C C . ILE A 1 189 ? 0.856 -3.370 -14.457 1.00 77.00 189 ILE A C 1
ATOM 1479 O O . ILE A 1 189 ? 1.874 -3.506 -13.784 1.00 77.00 189 ILE A O 1
ATOM 1483 N N . THR A 1 190 ? -0.291 -3.944 -14.094 1.00 72.94 190 THR A N 1
ATOM 1484 C CA . THR A 1 190 ? -0.383 -4.833 -12.928 1.00 72.94 190 THR A CA 1
ATOM 1485 C C . THR A 1 190 ? 0.234 -6.202 -13.224 1.00 72.94 190 THR A C 1
ATOM 1487 O O . THR A 1 190 ? 0.243 -6.662 -14.370 1.00 72.94 190 THR A O 1
ATOM 1490 N N . ILE A 1 191 ? 0.673 -6.923 -12.184 1.00 72.69 191 ILE A N 1
ATOM 1491 C CA . ILE A 1 191 ? 1.242 -8.272 -12.351 1.00 72.69 191 ILE A CA 1
ATOM 1492 C C . ILE A 1 191 ? 0.262 -9.242 -13.026 1.00 72.69 191 ILE A C 1
ATOM 1494 O O . ILE A 1 191 ? 0.669 -10.112 -13.794 1.00 72.69 191 ILE A O 1
ATOM 1498 N N . LYS A 1 192 ? -1.042 -9.082 -12.756 1.00 71.25 192 LYS A N 1
ATOM 1499 C CA . LYS A 1 192 ? -2.117 -9.907 -13.321 1.00 71.25 192 LYS A CA 1
ATOM 1500 C C . LYS A 1 192 ? -2.154 -9.763 -14.839 1.00 71.25 192 LYS A C 1
ATOM 1502 O O . LYS A 1 192 ? -2.216 -10.762 -15.553 1.00 71.25 192 LYS A O 1
ATOM 1507 N N . VAL A 1 193 ? -2.066 -8.524 -15.319 1.00 74.38 193 VAL A N 1
ATOM 1508 C CA . VAL A 1 193 ? -1.993 -8.216 -16.748 1.00 74.38 193 VAL A CA 1
ATOM 1509 C C . VAL A 1 193 ? -0.675 -8.719 -17.330 1.00 74.38 193 VAL A C 1
ATOM 1511 O O . VAL A 1 193 ? -0.688 -9.375 -18.367 1.00 74.38 193 VAL A O 1
ATOM 1514 N N . PHE A 1 194 ? 0.454 -8.509 -16.649 1.00 77.81 194 PHE A N 1
ATOM 1515 C CA . PHE A 1 194 ? 1.757 -8.944 -17.159 1.00 77.81 194 PHE A CA 1
ATOM 1516 C C . PHE A 1 194 ? 1.814 -10.464 -17.357 1.00 77.81 194 PHE A C 1
ATOM 1518 O O . PHE A 1 194 ? 2.186 -10.931 -18.432 1.00 77.81 194 PHE A O 1
ATOM 1525 N N . ARG A 1 195 ? 1.341 -11.247 -16.379 1.00 76.19 195 ARG A N 1
ATOM 1526 C CA . ARG A 1 195 ? 1.298 -12.721 -16.444 1.00 76.19 195 ARG A CA 1
ATOM 1527 C C . ARG A 1 195 ? 0.470 -13.264 -17.605 1.00 76.19 195 ARG A C 1
ATOM 1529 O O . ARG A 1 195 ? 0.812 -14.307 -18.156 1.00 76.19 195 ARG A O 1
ATOM 1536 N N . LYS A 1 196 ? -0.585 -12.552 -18.021 1.00 79.62 196 LYS A N 1
ATOM 1537 C CA . LYS A 1 196 ? -1.382 -12.911 -19.207 1.00 79.62 196 LYS A CA 1
ATOM 1538 C C . LYS A 1 196 ? -0.516 -12.969 -20.471 1.00 79.62 196 LYS A C 1
ATOM 1540 O O . LYS A 1 196 ? -0.744 -13.820 -21.329 1.00 79.62 196 LYS A O 1
ATOM 1545 N N . TYR A 1 197 ? 0.478 -12.088 -20.579 1.00 81.94 197 TYR A N 1
ATOM 1546 C CA . TYR A 1 197 ? 1.332 -11.955 -21.761 1.00 81.94 197 TYR A CA 1
ATOM 1547 C C . TYR A 1 197 ? 2.749 -12.520 -21.567 1.00 81.94 197 TYR A C 1
ATOM 1549 O O . TYR A 1 197 ? 3.423 -12.788 -22.561 1.00 81.94 197 TYR A O 1
ATOM 1557 N N . GLU A 1 198 ? 3.185 -12.761 -20.327 1.00 83.12 198 GLU A N 1
ATOM 1558 C CA . GLU A 1 198 ? 4.559 -13.104 -19.925 1.00 83.12 198 GLU A CA 1
ATOM 1559 C C . GLU A 1 198 ? 5.213 -14.170 -20.811 1.00 83.12 198 GLU A C 1
ATOM 1561 O O . GLU A 1 198 ? 6.307 -13.965 -21.337 1.00 83.12 198 GLU A O 1
ATOM 1566 N N . LYS A 1 199 ? 4.535 -15.302 -21.037 1.00 84.62 199 LYS A N 1
ATOM 1567 C CA . LYS A 1 199 ? 5.082 -16.414 -21.831 1.00 84.62 199 LYS A CA 1
ATOM 1568 C C . LYS A 1 199 ? 5.392 -16.007 -23.274 1.00 84.62 199 LYS A C 1
ATOM 1570 O O . LYS A 1 199 ? 6.442 -16.365 -23.809 1.00 84.62 199 LYS A O 1
ATOM 1575 N N . ASN A 1 200 ? 4.466 -15.294 -23.914 1.00 86.62 200 ASN A N 1
ATOM 1576 C CA . ASN A 1 200 ? 4.607 -14.871 -25.307 1.00 86.62 200 ASN A CA 1
ATOM 1577 C C . ASN A 1 200 ? 5.586 -13.701 -25.421 1.00 86.62 200 ASN A C 1
ATOM 1579 O O . ASN A 1 200 ? 6.423 -13.693 -26.322 1.00 86.62 200 ASN A O 1
ATOM 1583 N N . PHE A 1 201 ? 5.529 -12.773 -24.464 1.00 87.19 201 PHE A N 1
ATOM 1584 C CA . PHE A 1 201 ? 6.457 -11.659 -24.342 1.00 87.19 201 PHE A CA 1
ATOM 1585 C C . PHE A 1 201 ? 7.902 -12.149 -24.211 1.00 87.19 201 PHE A C 1
ATOM 1587 O O . PHE A 1 201 ? 8.746 -11.762 -25.012 1.00 87.19 201 PHE A O 1
ATOM 1594 N N . LYS A 1 202 ? 8.176 -13.074 -23.281 1.00 87.38 202 LYS A N 1
ATOM 1595 C CA . LYS A 1 202 ? 9.508 -13.656 -23.073 1.00 87.38 202 LYS A CA 1
ATOM 1596 C C . LYS A 1 202 ? 10.043 -14.321 -24.338 1.00 87.38 202 LYS A C 1
ATOM 1598 O O . LYS A 1 202 ? 11.166 -14.046 -24.745 1.00 87.38 202 LYS A O 1
ATOM 1603 N N . ARG A 1 203 ? 9.221 -15.143 -25.000 1.00 88.88 203 ARG A N 1
ATOM 1604 C CA . ARG A 1 203 ? 9.606 -15.806 -26.254 1.00 88.88 203 ARG A CA 1
ATOM 1605 C C . ARG A 1 203 ? 9.939 -14.795 -27.354 1.00 88.88 203 ARG A C 1
ATOM 1607 O O . ARG A 1 203 ? 10.911 -14.986 -28.082 1.00 88.88 203 ARG A O 1
ATOM 1614 N N . ARG A 1 204 ? 9.137 -13.733 -27.494 1.00 88.56 204 ARG A N 1
ATOM 1615 C CA . ARG A 1 204 ? 9.394 -12.680 -28.483 1.00 88.56 204 ARG A CA 1
ATOM 1616 C C . ARG A 1 204 ? 10.666 -11.910 -28.139 1.00 88.56 204 ARG A C 1
ATOM 1618 O O . ARG A 1 204 ? 11.495 -11.723 -29.020 1.00 88.56 204 ARG A O 1
ATOM 1625 N N . LEU A 1 205 ? 10.853 -11.534 -26.876 1.00 88.62 205 LEU A N 1
ATOM 1626 C CA . LEU A 1 205 ? 12.037 -10.820 -26.404 1.00 88.62 205 LEU A CA 1
ATOM 1627 C C . LEU A 1 205 ? 13.321 -11.627 -26.644 1.00 88.62 205 LEU A C 1
ATOM 1629 O O . LEU A 1 205 ? 14.293 -11.079 -27.150 1.00 88.62 205 LEU A O 1
ATOM 1633 N N . GLU A 1 206 ? 13.308 -12.933 -26.360 1.00 88.44 206 GLU A N 1
ATOM 1634 C CA . GLU A 1 206 ? 14.423 -13.846 -26.655 1.00 88.44 206 GLU A CA 1
ATOM 1635 C C . GLU A 1 206 ? 14.735 -13.889 -28.157 1.00 88.44 206 GLU A C 1
ATOM 1637 O O . GLU A 1 206 ? 15.893 -13.759 -28.551 1.00 88.44 206 GLU A O 1
ATOM 1642 N N . HIS A 1 207 ? 13.709 -14.002 -29.006 1.00 88.38 207 HIS A N 1
ATOM 1643 C CA . HIS A 1 207 ? 13.876 -14.002 -30.460 1.00 88.38 207 HIS A CA 1
ATOM 1644 C C . HIS A 1 207 ? 14.485 -12.690 -30.978 1.00 88.38 207 HIS A C 1
ATOM 1646 O O . HIS A 1 207 ? 15.429 -12.715 -31.769 1.00 88.38 207 HIS A O 1
ATOM 1652 N N . VAL A 1 208 ? 13.973 -11.548 -30.509 1.00 87.06 208 VAL A N 1
ATOM 1653 C CA . VAL A 1 208 ? 14.474 -10.211 -30.862 1.00 87.06 208 VAL A CA 1
ATOM 1654 C C . VAL A 1 208 ? 15.911 -10.034 -30.370 1.00 87.06 208 VAL A C 1
ATOM 1656 O O . VAL A 1 208 ? 16.758 -9.540 -31.104 1.00 87.06 208 VAL A O 1
ATOM 1659 N N . TYR A 1 209 ? 16.225 -10.506 -29.165 1.00 87.19 209 TYR A N 1
ATOM 1660 C CA . TYR A 1 209 ? 17.574 -10.453 -28.612 1.00 87.19 209 TYR A CA 1
ATOM 1661 C C . TYR A 1 209 ? 18.570 -11.305 -29.414 1.00 87.19 209 TYR A C 1
ATOM 1663 O O . TYR A 1 209 ? 19.667 -10.845 -29.736 1.00 87.19 209 TYR A O 1
ATOM 1671 N N . THR A 1 210 ? 18.209 -12.544 -29.767 1.00 86.94 210 THR A N 1
ATOM 1672 C CA . THR A 1 210 ? 19.095 -13.436 -30.533 1.00 86.94 210 THR A CA 1
ATOM 1673 C C . THR A 1 210 ? 19.351 -12.901 -31.942 1.00 86.94 210 THR A C 1
ATOM 1675 O O . THR A 1 210 ? 20.504 -12.893 -32.377 1.00 86.94 210 THR A O 1
ATOM 1678 N N . ASN A 1 211 ? 18.315 -12.398 -32.619 1.00 85.19 211 ASN A N 1
ATOM 1679 C CA . ASN A 1 211 ? 18.390 -11.975 -34.022 1.00 85.19 211 ASN A CA 1
ATOM 1680 C C . ASN A 1 211 ? 18.735 -10.488 -34.217 1.00 85.19 211 ASN A C 1
ATOM 1682 O O . ASN A 1 211 ? 19.022 -10.071 -35.336 1.00 85.19 211 ASN A O 1
ATOM 1686 N N . GLY A 1 212 ? 18.704 -9.691 -33.149 1.00 82.81 212 GLY A N 1
ATOM 1687 C CA . GLY A 1 212 ? 18.998 -8.262 -33.169 1.00 82.81 212 GLY A CA 1
ATOM 1688 C C . GLY A 1 212 ? 20.487 -7.923 -33.219 1.00 82.81 212 GLY A C 1
ATOM 1689 O O . GLY A 1 212 ? 21.339 -8.694 -32.769 1.00 82.81 212 GLY A O 1
ATOM 1690 N N . GLY A 1 213 ? 20.787 -6.722 -33.724 1.00 87.19 213 GLY A N 1
ATOM 1691 C CA . GLY A 1 213 ? 22.114 -6.105 -33.632 1.00 87.19 213 GLY A CA 1
ATOM 1692 C C . GLY A 1 213 ? 22.473 -5.665 -32.205 1.00 87.19 213 GLY A C 1
ATOM 1693 O O . GLY A 1 213 ? 21.646 -5.726 -31.293 1.00 87.19 213 GLY A O 1
ATOM 1694 N N . GLU A 1 214 ? 23.711 -5.204 -32.000 1.00 85.81 214 GLU A N 1
ATOM 1695 C CA . GLU A 1 214 ? 24.200 -4.788 -30.673 1.00 85.81 214 GLU A CA 1
ATOM 1696 C C . GLU A 1 214 ? 23.354 -3.684 -30.032 1.00 85.81 214 GLU A C 1
ATOM 1698 O O . GLU A 1 214 ? 23.094 -3.738 -28.833 1.00 85.81 214 GLU A O 1
ATOM 1703 N N . GLU A 1 215 ? 22.880 -2.724 -30.825 1.00 84.06 215 GLU A N 1
ATOM 1704 C CA . GLU A 1 215 ? 22.039 -1.623 -30.349 1.00 84.06 215 GLU A CA 1
ATOM 1705 C C . GLU A 1 215 ? 20.702 -2.125 -29.788 1.00 84.06 215 GLU A C 1
ATOM 1707 O O . GLU A 1 215 ? 20.316 -1.766 -28.680 1.00 84.06 215 GLU A O 1
ATOM 1712 N N . LEU A 1 216 ? 20.051 -3.061 -30.482 1.00 85.69 216 LEU A N 1
ATOM 1713 C CA . LEU A 1 216 ? 18.795 -3.660 -30.032 1.00 85.69 216 LEU A CA 1
ATOM 1714 C C . LEU A 1 216 ? 18.986 -4.479 -28.749 1.00 85.69 216 LEU A C 1
ATOM 1716 O O . LEU A 1 216 ? 18.200 -4.376 -27.807 1.00 85.69 216 LEU A O 1
ATOM 1720 N N . ARG A 1 217 ? 20.066 -5.268 -28.683 1.00 84.81 217 ARG A N 1
ATOM 1721 C CA . ARG A 1 217 ? 20.430 -6.026 -27.476 1.00 84.81 217 ARG A CA 1
ATOM 1722 C C . ARG A 1 217 ? 20.698 -5.098 -26.300 1.00 84.81 217 ARG A C 1
ATOM 1724 O O . ARG A 1 217 ? 20.270 -5.392 -25.186 1.00 84.81 217 ARG A O 1
ATOM 1731 N N . ARG A 1 218 ? 21.382 -3.979 -26.546 1.00 82.44 218 ARG A N 1
ATOM 1732 C CA . ARG A 1 218 ? 21.656 -2.956 -25.539 1.00 82.44 218 ARG A CA 1
ATOM 1733 C C . ARG A 1 218 ? 20.363 -2.343 -25.004 1.00 82.44 218 ARG A C 1
ATOM 1735 O O . ARG A 1 218 ? 20.181 -2.359 -23.789 1.00 82.44 218 ARG A O 1
ATOM 1742 N N . SER A 1 219 ? 19.455 -1.898 -25.874 1.00 82.56 219 SER A N 1
ATOM 1743 C CA . SER A 1 219 ? 18.164 -1.341 -25.448 1.00 82.56 219 SER A CA 1
ATOM 1744 C C . SER A 1 219 ? 17.348 -2.345 -24.628 1.00 82.56 219 SER A C 1
ATOM 1746 O O . SER A 1 219 ? 16.722 -1.974 -23.638 1.00 82.56 219 SER A O 1
ATOM 1748 N N . ILE A 1 220 ? 17.393 -3.637 -24.981 1.00 85.50 220 ILE A N 1
ATOM 1749 C CA . ILE A 1 220 ? 16.734 -4.700 -24.205 1.00 85.50 220 ILE A CA 1
ATOM 1750 C C . ILE A 1 220 ? 17.356 -4.846 -22.813 1.00 85.50 220 ILE A C 1
ATOM 1752 O O . ILE A 1 220 ? 16.624 -4.960 -21.833 1.00 85.50 220 ILE A O 1
ATOM 1756 N N . TYR A 1 221 ? 18.687 -4.836 -22.697 1.00 80.62 221 TYR A N 1
ATOM 1757 C CA . TYR A 1 221 ? 19.357 -4.910 -21.395 1.00 80.62 221 TYR A CA 1
ATOM 1758 C C . TYR A 1 221 ? 19.030 -3.711 -20.500 1.00 80.62 221 TYR A C 1
ATOM 1760 O O . TYR A 1 221 ? 18.746 -3.894 -19.317 1.00 80.62 221 TYR A O 1
ATOM 1768 N N . GLU A 1 222 ? 19.053 -2.499 -21.055 1.00 77.19 222 GLU A N 1
ATOM 1769 C CA . GLU A 1 222 ? 18.705 -1.272 -20.331 1.00 77.19 222 GLU A CA 1
ATOM 1770 C C . GLU A 1 222 ? 17.232 -1.304 -19.883 1.00 77.19 222 GLU A C 1
ATOM 1772 O O . GLU A 1 222 ? 16.931 -1.051 -18.715 1.00 77.19 222 GLU A O 1
ATOM 1777 N N . GLY A 1 223 ? 16.323 -1.734 -20.762 1.00 80.38 223 GLY A N 1
ATOM 1778 C CA . GLY A 1 223 ? 14.905 -1.899 -20.446 1.00 80.38 223 GLY A CA 1
ATOM 1779 C C . GLY A 1 223 ? 14.620 -2.971 -19.388 1.00 80.38 223 GLY A C 1
ATOM 1780 O O . GLY A 1 223 ? 13.848 -2.733 -18.461 1.00 80.38 223 GLY A O 1
ATOM 1781 N N . LEU A 1 224 ? 15.290 -4.127 -19.452 1.00 79.62 224 LEU A N 1
ATOM 1782 C CA . LEU A 1 224 ? 15.201 -5.168 -18.420 1.00 79.62 224 LEU A CA 1
ATOM 1783 C C . LEU A 1 224 ? 15.754 -4.694 -17.077 1.00 79.62 224 LEU A C 1
ATOM 1785 O O . LEU A 1 224 ? 15.207 -5.047 -16.037 1.00 79.62 224 LEU A O 1
ATOM 1789 N N . SER A 1 225 ? 16.817 -3.889 -17.088 1.00 70.88 225 SER A N 1
ATOM 1790 C CA . SER A 1 225 ? 17.349 -3.273 -15.875 1.00 70.88 225 SER A CA 1
ATOM 1791 C C . SER A 1 225 ? 16.350 -2.293 -15.259 1.00 70.88 225 SER A C 1
ATOM 1793 O O . SER A 1 225 ? 16.135 -2.320 -14.047 1.00 70.88 225 SER A O 1
ATOM 1795 N N . HIS A 1 226 ? 15.710 -1.454 -16.080 1.00 72.56 226 HIS A N 1
ATOM 1796 C CA . HIS A 1 226 ? 14.641 -0.565 -15.629 1.00 72.56 226 HIS A CA 1
ATOM 1797 C C . HIS A 1 226 ? 13.481 -1.366 -15.025 1.00 72.56 226 HIS A C 1
ATOM 1799 O O . HIS A 1 226 ? 13.075 -1.119 -13.891 1.00 72.56 226 HIS A O 1
ATOM 1805 N N . LEU A 1 227 ? 13.013 -2.395 -15.732 1.00 74.62 227 LEU A N 1
ATOM 1806 C CA . LEU A 1 227 ? 11.947 -3.266 -15.254 1.00 74.62 227 LEU A CA 1
ATOM 1807 C C . LEU A 1 227 ? 12.335 -3.977 -13.957 1.00 74.62 227 LEU A C 1
ATOM 1809 O O . LEU A 1 227 ? 11.547 -3.976 -13.027 1.00 74.62 227 LEU A O 1
ATOM 1813 N N . ALA A 1 228 ? 13.555 -4.497 -13.824 1.00 68.69 228 ALA A N 1
ATOM 1814 C CA . ALA A 1 228 ? 14.024 -5.103 -12.578 1.00 68.69 228 ALA A CA 1
ATOM 1815 C C . ALA A 1 228 ? 14.030 -4.103 -11.410 1.00 68.69 228 ALA A C 1
ATOM 1817 O O . ALA A 1 228 ? 13.657 -4.468 -10.296 1.00 68.69 228 ALA A O 1
ATOM 1818 N N . SER A 1 229 ? 14.396 -2.840 -11.661 1.00 64.38 229 SER A N 1
ATOM 1819 C CA . SER A 1 229 ? 14.390 -1.794 -10.631 1.00 64.38 229 SER A CA 1
ATOM 1820 C C . SER A 1 229 ? 12.988 -1.458 -10.111 1.00 64.38 229 SER A C 1
ATOM 1822 O O . SER A 1 229 ? 12.854 -1.081 -8.952 1.00 64.38 229 SER A O 1
ATOM 1824 N N . VAL A 1 230 ? 11.950 -1.655 -10.929 1.00 65.81 230 VAL A N 1
ATOM 1825 C CA . VAL A 1 230 ? 10.544 -1.413 -10.569 1.00 65.81 230 VAL A CA 1
ATOM 1826 C C . VAL A 1 230 ? 9.869 -2.693 -10.062 1.00 65.81 230 VAL A C 1
ATOM 1828 O O . VAL A 1 230 ? 9.205 -2.685 -9.031 1.00 65.81 230 VAL A O 1
ATOM 1831 N N . SER A 1 231 ? 10.065 -3.820 -10.746 1.00 59.62 231 SER A N 1
ATOM 1832 C CA . SER A 1 231 ? 9.395 -5.097 -10.474 1.00 59.62 231 SER A CA 1
ATOM 1833 C C . SER A 1 231 ? 9.837 -5.768 -9.174 1.00 59.62 231 SER A C 1
ATOM 1835 O O . SER A 1 231 ? 9.052 -6.496 -8.573 1.00 59.62 231 SER A O 1
ATOM 1837 N N . LEU A 1 232 ? 11.073 -5.529 -8.718 1.00 50.25 232 LEU A N 1
ATOM 1838 C CA . LEU A 1 232 ? 11.519 -5.955 -7.383 1.00 50.25 232 LEU A CA 1
ATOM 1839 C C . LEU A 1 232 ? 10.835 -5.163 -6.262 1.00 50.25 232 LEU A C 1
ATOM 1841 O O . LEU A 1 232 ? 10.777 -5.638 -5.131 1.00 50.25 232 LEU A O 1
ATOM 1845 N N . LEU A 1 233 ? 10.336 -3.965 -6.578 1.00 52.53 233 LEU A N 1
ATOM 1846 C CA . LEU A 1 233 ? 9.626 -3.106 -5.640 1.00 52.53 233 LEU A CA 1
ATOM 1847 C C . LEU A 1 233 ? 8.135 -3.415 -5.645 1.00 52.53 233 LEU A C 1
ATOM 1849 O O . LEU A 1 233 ? 7.543 -3.406 -4.580 1.00 52.53 233 LEU A O 1
ATOM 1853 N N . THR A 1 234 ? 7.553 -3.771 -6.796 1.00 54.12 234 THR A N 1
ATOM 1854 C CA . THR A 1 234 ? 6.154 -4.201 -6.913 1.00 54.12 234 THR A CA 1
ATOM 1855 C C . THR A 1 234 ? 5.950 -5.586 -6.288 1.00 54.12 234 THR A C 1
ATOM 1857 O O . THR A 1 234 ? 5.759 -6.584 -6.988 1.00 54.12 234 THR A O 1
ATOM 1860 N N . THR A 1 235 ? 5.955 -5.687 -4.962 1.00 51.06 235 THR A N 1
ATOM 1861 C CA . THR A 1 235 ? 5.327 -6.809 -4.258 1.00 51.06 235 THR A CA 1
ATOM 1862 C C . THR A 1 235 ? 3.818 -6.646 -4.381 1.00 51.06 235 THR A C 1
ATOM 1864 O O . THR A 1 235 ? 3.116 -6.285 -3.439 1.00 51.06 235 THR A O 1
ATOM 1867 N N . SER A 1 236 ? 3.296 -6.885 -5.585 1.00 50.53 236 SER A N 1
ATOM 1868 C CA . SER A 1 236 ? 1.866 -7.092 -5.743 1.00 50.53 236 SER A CA 1
ATOM 1869 C C . SER A 1 236 ? 1.495 -8.274 -4.859 1.00 50.53 236 SER A C 1
ATOM 1871 O O . SER A 1 236 ? 2.108 -9.344 -4.983 1.00 50.53 236 SER A O 1
ATOM 1873 N N . LEU A 1 237 ? 0.520 -8.041 -3.984 1.00 52.84 237 LEU A N 1
ATOM 1874 C CA . LEU A 1 237 ? -0.173 -9.040 -3.182 1.00 52.84 237 LEU A CA 1
ATOM 1875 C C . LEU A 1 237 ? -0.354 -10.335 -3.961 1.00 52.84 237 LEU A C 1
ATOM 1877 O O . LEU A 1 237 ? -0.487 -10.320 -5.192 1.00 52.84 237 LEU A O 1
ATOM 1881 N N . ASN A 1 238 ? -0.317 -11.442 -3.218 1.00 49.09 238 ASN A N 1
ATOM 1882 C CA . ASN A 1 238 ? -0.434 -12.777 -3.772 1.00 49.09 238 ASN A CA 1
ATOM 1883 C C . ASN A 1 238 ? -1.492 -12.776 -4.882 1.00 49.09 238 ASN A C 1
ATOM 1885 O O . ASN A 1 238 ? -2.608 -12.307 -4.651 1.00 49.09 238 ASN A O 1
ATOM 1889 N N . PRO A 1 239 ? -1.138 -13.239 -6.094 1.00 47.66 239 PRO A N 1
ATOM 1890 C CA . PRO A 1 239 ? -2.114 -13.370 -7.163 1.00 47.66 239 PRO A CA 1
ATOM 1891 C C . PRO A 1 239 ? -3.338 -14.112 -6.614 1.00 47.66 239 PRO A C 1
ATOM 1893 O O . PRO A 1 239 ? -3.166 -14.969 -5.736 1.00 47.66 239 PRO A O 1
ATOM 1896 N N . PRO A 1 240 ? -4.544 -13.828 -7.134 1.00 53.22 240 PRO A N 1
ATOM 1897 C CA . PRO A 1 240 ? -5.720 -14.578 -6.735 1.00 53.22 240 PRO A CA 1
ATOM 1898 C C . PRO A 1 240 ? -5.409 -16.065 -6.823 1.00 53.22 240 PRO A C 1
ATOM 1900 O O . PRO A 1 240 ? -4.741 -16.507 -7.768 1.00 53.22 240 PRO A O 1
ATOM 1903 N N . THR A 1 241 ? -5.812 -16.800 -5.787 1.00 57.34 241 THR A N 1
ATOM 1904 C CA . THR A 1 241 ? -5.486 -18.220 -5.664 1.00 57.34 241 THR A CA 1
ATOM 1905 C C . THR A 1 241 ? -5.932 -18.891 -6.958 1.00 57.34 241 THR A C 1
ATOM 1907 O O . THR A 1 241 ? -7.070 -18.716 -7.379 1.00 57.34 241 THR A O 1
ATOM 1910 N N . ASP A 1 242 ? -5.029 -19.568 -7.664 1.00 58.81 242 ASP A N 1
ATOM 1911 C CA . ASP A 1 242 ? -5.385 -20.184 -8.939 1.00 58.81 242 ASP A CA 1
ATOM 1912 C C . ASP A 1 242 ? -6.391 -21.305 -8.674 1.00 58.81 242 ASP A C 1
ATOM 1914 O O . ASP A 1 242 ? -6.017 -22.378 -8.211 1.00 58.81 242 ASP A O 1
ATOM 1918 N N . TYR A 1 243 ? -7.670 -21.051 -8.943 1.00 67.62 243 TYR A N 1
ATOM 1919 C CA . TYR A 1 243 ? -8.752 -22.010 -8.735 1.00 67.62 243 TYR A CA 1
ATOM 1920 C C . TYR A 1 243 ? -8.993 -22.918 -9.948 1.00 67.62 243 TYR A C 1
ATOM 1922 O O . TYR A 1 243 ? -9.939 -23.705 -9.935 1.00 67.62 243 TYR A O 1
ATOM 1930 N N . SER A 1 244 ? -8.147 -22.859 -10.986 1.00 67.06 244 SER A N 1
ATOM 1931 C CA . SER A 1 244 ? -8.298 -23.678 -12.201 1.00 67.06 244 SER A CA 1
ATOM 1932 C C . SER A 1 244 ? -8.236 -25.187 -11.936 1.00 67.06 244 SER A C 1
ATOM 1934 O O . SER A 1 244 ? -8.768 -25.979 -12.709 1.00 67.06 244 SER A O 1
ATOM 1936 N N . HIS A 1 245 ? -7.631 -25.590 -10.817 1.00 70.94 245 HIS A N 1
ATOM 1937 C CA . HIS A 1 245 ? -7.549 -26.978 -10.371 1.00 70.94 245 HIS A CA 1
ATOM 1938 C C . HIS A 1 245 ? -8.836 -27.492 -9.698 1.00 70.94 245 HIS A C 1
ATOM 1940 O O . HIS A 1 245 ? -8.935 -28.689 -9.416 1.00 70.94 245 HIS A O 1
ATOM 1946 N N . LEU A 1 246 ? -9.811 -26.623 -9.395 1.00 74.88 246 LEU A N 1
ATOM 1947 C CA . LEU A 1 246 ? -11.070 -27.044 -8.782 1.00 74.88 246 LEU A CA 1
ATOM 1948 C C . LEU A 1 246 ? -11.945 -27.799 -9.802 1.00 74.88 246 LEU A C 1
ATOM 1950 O O . LEU A 1 246 ? -12.071 -27.344 -10.940 1.00 74.88 246 LEU A O 1
ATOM 1954 N N . PRO A 1 247 ? -12.616 -28.900 -9.409 1.00 77.75 247 PRO A N 1
ATOM 1955 C CA . PRO A 1 247 ? -13.550 -29.613 -10.285 1.00 77.75 247 PRO A CA 1
ATOM 1956 C C . PRO A 1 247 ? -14.670 -28.702 -10.813 1.00 77.75 247 PRO A C 1
ATOM 1958 O O . PRO A 1 247 ? -15.166 -27.860 -10.065 1.00 77.75 247 PRO A O 1
ATOM 1961 N N . ASP A 1 248 ? -15.113 -28.903 -12.060 1.00 75.31 248 ASP A N 1
ATOM 1962 C CA . ASP A 1 248 ? -16.178 -28.098 -12.701 1.00 75.31 248 ASP A CA 1
ATOM 1963 C C . ASP A 1 248 ? -17.504 -28.119 -11.912 1.00 75.31 248 ASP A C 1
ATOM 1965 O O . ASP A 1 248 ? -18.274 -27.168 -11.914 1.00 75.31 248 ASP A O 1
ATOM 1969 N N . ASN A 1 249 ? -17.755 -29.211 -11.200 1.00 78.50 249 ASN A N 1
ATOM 1970 C CA . ASN A 1 249 ? -18.921 -29.475 -10.361 1.00 78.50 249 ASN A CA 1
ATOM 1971 C C . ASN A 1 249 ? -18.714 -29.097 -8.879 1.00 78.50 249 ASN A C 1
ATOM 1973 O O . ASN A 1 249 ? -19.521 -29.461 -8.022 1.00 78.50 249 ASN A O 1
ATOM 1977 N N . SER A 1 250 ? -17.635 -28.384 -8.551 1.00 78.81 250 SER A N 1
ATOM 1978 C CA . SER A 1 250 ? -17.377 -27.881 -7.202 1.00 78.81 250 SER A CA 1
ATOM 1979 C C . SER A 1 250 ? -18.263 -26.677 -6.880 1.00 78.81 250 SER A C 1
ATOM 1981 O O . SER A 1 250 ? -18.242 -25.678 -7.596 1.00 78.81 250 SER A O 1
ATOM 1983 N N . ILE A 1 251 ? -18.968 -26.726 -5.745 1.00 75.81 251 ILE A N 1
ATOM 1984 C CA . ILE A 1 251 ? -19.749 -25.588 -5.225 1.00 75.81 251 ILE A CA 1
ATOM 1985 C C . ILE A 1 251 ? -18.851 -24.362 -5.038 1.00 75.81 251 ILE A C 1
ATOM 1987 O O . ILE A 1 251 ? -19.242 -23.254 -5.376 1.00 75.81 251 ILE A O 1
ATOM 1991 N N . LEU A 1 252 ? -17.622 -24.558 -4.557 1.00 74.62 252 LEU A N 1
ATOM 1992 C CA . LEU A 1 252 ? -16.661 -23.474 -4.381 1.00 74.62 252 LEU A CA 1
ATOM 1993 C C . LEU A 1 252 ? -16.295 -22.817 -5.717 1.00 74.62 252 LEU A C 1
ATOM 1995 O O . LEU A 1 252 ? -16.205 -21.598 -5.784 1.00 74.62 252 LEU A O 1
ATOM 1999 N N . ARG A 1 253 ? -16.111 -23.615 -6.776 1.00 76.31 253 ARG A N 1
ATOM 2000 C CA . ARG A 1 253 ? -15.830 -23.080 -8.111 1.00 76.31 253 ARG A CA 1
ATOM 2001 C C . ARG A 1 253 ? -17.022 -22.291 -8.641 1.00 76.31 253 ARG A C 1
ATOM 2003 O O . ARG A 1 253 ? -16.830 -21.174 -9.093 1.00 76.31 253 ARG A O 1
ATOM 2010 N N . ALA A 1 254 ? -18.237 -22.815 -8.471 1.00 76.50 254 ALA A N 1
ATOM 2011 C CA . ALA A 1 254 ? -19.454 -22.087 -8.811 1.00 76.50 254 ALA A CA 1
ATOM 2012 C C . ALA A 1 254 ? -19.548 -20.752 -8.051 1.00 76.50 254 ALA A C 1
ATOM 2014 O O . ALA A 1 254 ? -19.798 -19.726 -8.667 1.00 76.50 254 ALA A O 1
ATOM 2015 N N . VAL A 1 255 ? -19.276 -20.738 -6.741 1.00 77.94 255 VAL A N 1
ATOM 2016 C CA . VAL A 1 255 ? -19.261 -19.509 -5.925 1.00 77.94 255 VAL A CA 1
ATOM 2017 C C . VAL A 1 255 ? -18.208 -18.513 -6.414 1.00 77.94 255 VAL A C 1
ATOM 2019 O O . VAL A 1 255 ? -18.502 -17.329 -6.517 1.00 77.94 255 VAL A O 1
ATOM 2022 N N . ILE A 1 256 ? -16.999 -18.964 -6.753 1.00 76.81 256 ILE A N 1
ATOM 2023 C CA . ILE A 1 256 ? -15.946 -18.094 -7.300 1.00 76.81 256 ILE A CA 1
ATOM 2024 C C . ILE A 1 256 ? -16.365 -17.518 -8.658 1.00 76.81 256 ILE A C 1
ATOM 2026 O O . ILE A 1 256 ? -16.207 -16.320 -8.894 1.00 76.81 256 ILE A O 1
ATOM 2030 N N . ASP A 1 257 ? -16.947 -18.346 -9.526 1.00 76.44 257 ASP A N 1
ATOM 2031 C CA . ASP A 1 257 ? -17.423 -17.929 -10.843 1.00 76.44 257 ASP A CA 1
ATOM 2032 C C . ASP A 1 257 ? -18.545 -16.878 -10.733 1.00 76.44 257 ASP A C 1
ATOM 2034 O O . ASP A 1 257 ? -18.598 -15.966 -11.562 1.00 76.44 257 ASP A O 1
ATOM 2038 N N . LEU A 1 258 ? -19.381 -16.928 -9.681 1.00 78.75 258 LEU A N 1
ATOM 2039 C CA . LEU A 1 258 ? -20.421 -15.921 -9.416 1.00 78.75 258 LEU A CA 1
ATOM 2040 C C . LEU A 1 258 ? -19.852 -14.515 -9.176 1.00 78.75 258 LEU A C 1
ATOM 2042 O O . LEU A 1 258 ? -20.486 -13.545 -9.590 1.00 78.75 258 LEU A O 1
ATOM 2046 N N . PHE A 1 259 ? -18.674 -14.395 -8.557 1.00 75.12 259 PHE A N 1
ATOM 2047 C CA . PHE A 1 259 ? -17.996 -13.110 -8.320 1.00 75.12 259 PHE A CA 1
ATOM 2048 C C . PHE A 1 259 ? -17.034 -12.709 -9.448 1.00 75.12 259 PHE A C 1
ATOM 2050 O O . PHE A 1 259 ? -16.356 -11.686 -9.354 1.00 75.12 259 PHE A O 1
ATOM 2057 N N . SER A 1 260 ? -16.951 -13.499 -10.523 1.00 71.62 260 SER A N 1
ATOM 2058 C CA . SER A 1 260 ? -16.118 -13.171 -11.679 1.00 71.62 260 SER A CA 1
ATOM 2059 C C . SER A 1 260 ? -16.759 -12.081 -12.549 1.00 71.62 260 SER A C 1
ATOM 2061 O O . SER A 1 260 ? -17.981 -11.960 -12.635 1.00 71.62 260 SER A O 1
ATOM 2063 N N . THR A 1 261 ? -15.939 -11.317 -13.278 1.00 62.56 261 THR A N 1
ATOM 2064 C CA . THR A 1 261 ? -16.397 -10.226 -14.165 1.00 62.56 261 THR A CA 1
ATOM 2065 C C . THR A 1 261 ? -17.326 -10.674 -15.299 1.00 62.56 261 THR A C 1
ATOM 2067 O O . THR A 1 261 ? -17.945 -9.831 -15.940 1.00 62.56 261 THR A O 1
ATOM 2070 N N . ASN A 1 262 ? -17.416 -11.980 -15.566 1.00 62.88 262 ASN A N 1
ATOM 2071 C CA . ASN A 1 262 ? -18.262 -12.557 -16.614 1.00 62.88 262 ASN A CA 1
ATOM 2072 C C . ASN A 1 262 ? -19.586 -13.125 -16.069 1.00 62.88 262 ASN A C 1
ATOM 2074 O O . ASN A 1 262 ? -20.346 -13.731 -16.824 1.00 62.88 262 ASN A O 1
ATOM 2078 N N . SER A 1 263 ? -19.844 -12.978 -14.769 1.00 70.75 263 SER A N 1
ATOM 2079 C CA . SER A 1 263 ? -21.052 -13.479 -14.120 1.00 70.75 263 SER A CA 1
ATOM 2080 C C . SER A 1 263 ? -22.302 -12.730 -14.586 1.00 70.75 263 SER A C 1
ATOM 2082 O O . SER A 1 263 ? -22.296 -11.510 -14.740 1.00 70.75 263 SER A O 1
ATOM 2084 N N . ALA A 1 264 ? -23.398 -13.467 -14.784 1.00 74.00 264 ALA A N 1
ATOM 2085 C CA . ALA A 1 264 ? -24.713 -12.905 -15.095 1.00 74.00 264 ALA A CA 1
ATOM 2086 C C . ALA A 1 264 ? -25.518 -12.517 -13.836 1.00 74.00 264 ALA A C 1
ATOM 2088 O O . ALA A 1 264 ? -26.664 -12.082 -13.956 1.00 74.00 264 ALA A O 1
ATOM 2089 N N . CYS A 1 265 ? -24.961 -12.707 -12.633 1.00 77.12 265 CYS A N 1
ATOM 2090 C CA . CYS A 1 265 ? -25.652 -12.392 -11.385 1.00 77.12 265 CYS A CA 1
ATOM 2091 C C . CYS A 1 265 ? -25.761 -10.886 -11.136 1.00 77.12 265 CYS A C 1
ATOM 2093 O O . CYS A 1 265 ? -24.850 -10.111 -11.426 1.00 77.12 265 CYS A O 1
ATOM 2095 N N . THR A 1 266 ? -26.890 -10.478 -10.555 1.00 81.25 266 THR A N 1
ATOM 2096 C CA . THR A 1 266 ? -27.096 -9.103 -10.094 1.00 81.25 266 THR A CA 1
ATOM 2097 C C . THR A 1 266 ? -26.259 -8.834 -8.845 1.00 81.25 266 THR A C 1
ATOM 2099 O O . THR A 1 266 ? -25.988 -9.742 -8.059 1.00 81.25 266 THR A O 1
ATOM 2102 N N . LYS A 1 267 ? -25.869 -7.570 -8.635 1.00 81.25 267 LYS A N 1
ATOM 2103 C CA . LYS A 1 267 ? -25.115 -7.160 -7.438 1.00 81.25 267 LYS A CA 1
ATOM 2104 C C . LYS A 1 267 ? -25.857 -7.487 -6.141 1.00 81.25 267 LYS A C 1
ATOM 2106 O O . LYS A 1 267 ? -25.232 -7.945 -5.199 1.00 81.25 267 LYS A O 1
ATOM 2111 N N . GLU A 1 268 ? -27.177 -7.322 -6.142 1.00 80.44 268 GLU A N 1
ATOM 2112 C CA . GLU A 1 268 ? -28.064 -7.639 -5.015 1.00 80.44 268 GLU A CA 1
ATOM 2113 C C . GLU A 1 268 ? -27.961 -9.120 -4.615 1.00 80.44 268 GLU A C 1
ATOM 2115 O O . GLU A 1 268 ? -27.738 -9.438 -3.454 1.00 80.44 268 GLU A O 1
ATOM 2120 N N . ALA A 1 269 ? -27.998 -10.040 -5.586 1.00 81.88 269 ALA A N 1
ATOM 2121 C CA . ALA A 1 269 ? -27.844 -11.468 -5.303 1.00 81.88 269 ALA A CA 1
ATOM 2122 C C . ALA A 1 269 ? -26.448 -11.813 -4.751 1.00 81.88 269 ALA A C 1
ATOM 2124 O O . ALA A 1 269 ? -26.292 -12.767 -3.989 1.00 81.88 269 ALA A O 1
ATOM 2125 N N . LEU A 1 270 ? -25.421 -11.049 -5.137 1.00 83.31 270 LEU A N 1
ATOM 2126 C CA . LEU A 1 270 ? -24.071 -11.193 -4.593 1.00 83.31 270 LEU A CA 1
ATOM 2127 C C . LEU A 1 270 ? -23.960 -10.618 -3.176 1.00 83.31 270 LEU A C 1
ATOM 2129 O O . LEU A 1 270 ? -23.235 -11.185 -2.361 1.00 83.31 270 LEU A O 1
ATOM 2133 N N . HIS A 1 271 ? -24.688 -9.539 -2.868 1.00 83.69 271 HIS A N 1
ATOM 2134 C CA . HIS A 1 271 ? -24.803 -8.996 -1.513 1.00 83.69 271 HIS A CA 1
ATOM 2135 C C . HIS A 1 271 ? -25.419 -10.016 -0.559 1.00 83.69 271 HIS A C 1
ATOM 2137 O O . HIS A 1 271 ? -24.821 -10.294 0.477 1.00 83.69 271 HIS A O 1
ATOM 2143 N N . ASP A 1 272 ? -26.519 -10.6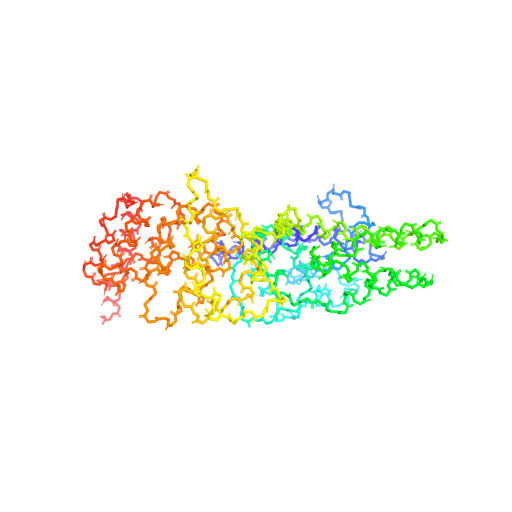56 -0.960 1.00 84.00 272 ASP A N 1
ATOM 2144 C CA . ASP A 1 272 ? -27.196 -11.696 -0.172 1.00 84.00 272 ASP A CA 1
ATOM 2145 C C . ASP A 1 272 ? -26.312 -12.929 0.085 1.00 84.00 272 ASP A C 1
ATOM 2147 O O . ASP A 1 272 ? -26.485 -13.649 1.072 1.00 84.00 272 ASP A O 1
ATOM 2151 N N . LEU A 1 273 ? -25.342 -13.188 -0.799 1.00 84.31 273 LEU A N 1
ATOM 2152 C CA . LEU A 1 273 ? -24.416 -14.308 -0.660 1.00 84.31 273 LEU A CA 1
ATOM 2153 C C . LEU A 1 273 ? -23.301 -14.024 0.361 1.00 84.31 273 LEU A C 1
ATOM 2155 O O . LEU A 1 273 ? -22.812 -14.962 0.992 1.00 84.31 273 LEU A O 1
ATOM 2159 N N . LEU A 1 274 ? -22.890 -12.761 0.538 1.00 85.44 274 LEU A N 1
ATOM 2160 C CA . LEU A 1 274 ? -21.757 -12.397 1.400 1.00 85.44 274 LEU A CA 1
ATOM 2161 C C . LEU A 1 274 ? -21.897 -12.923 2.840 1.00 85.44 274 LEU A C 1
ATOM 2163 O O . LEU A 1 274 ? -20.959 -13.592 3.281 1.00 85.44 274 LEU A O 1
ATOM 2167 N N . PRO A 1 275 ? -23.022 -12.717 3.562 1.00 85.88 275 PRO A N 1
ATOM 2168 C CA . PRO A 1 275 ? -23.182 -13.210 4.932 1.00 85.88 275 PRO A CA 1
ATOM 2169 C C . PRO A 1 275 ? -23.003 -14.727 5.056 1.00 85.88 275 PRO A C 1
ATOM 2171 O O . PRO A 1 275 ? -22.484 -15.215 6.055 1.00 85.88 275 PRO A O 1
ATOM 2174 N N . VAL A 1 276 ? -23.403 -15.483 4.027 1.00 85.12 276 VAL A N 1
ATOM 2175 C CA . VAL A 1 276 ? -23.352 -16.955 4.014 1.00 85.12 276 VAL A CA 1
ATOM 2176 C C . VAL A 1 276 ? -21.913 -17.478 3.938 1.00 85.12 276 VAL A C 1
ATOM 2178 O O . VAL A 1 276 ? -21.641 -18.613 4.337 1.00 85.12 276 VAL A O 1
ATOM 2181 N N . LEU A 1 277 ? -20.988 -16.662 3.428 1.00 82.88 277 LEU A N 1
ATOM 2182 C CA . LEU A 1 277 ? -19.569 -16.998 3.309 1.00 82.88 277 LEU A CA 1
ATOM 2183 C C . LEU A 1 277 ? -18.792 -16.695 4.596 1.00 82.88 277 LEU A C 1
ATOM 2185 O O . LEU A 1 277 ? -17.749 -17.305 4.841 1.00 82.88 277 LEU A O 1
ATOM 2189 N N . VAL A 1 278 ? -19.288 -15.772 5.424 1.00 84.69 278 VAL A N 1
ATOM 2190 C CA . VAL A 1 278 ? -18.637 -15.362 6.672 1.00 84.69 278 VAL A CA 1
ATOM 2191 C C . VAL A 1 278 ? -18.710 -16.488 7.704 1.00 84.69 278 VAL A C 1
ATOM 2193 O O . VAL A 1 278 ? -19.772 -17.049 7.954 1.00 84.69 278 VAL A O 1
ATOM 2196 N N . ASN A 1 279 ? -17.585 -16.790 8.364 1.00 80.44 279 ASN A N 1
ATOM 2197 C CA . ASN A 1 279 ? -17.490 -17.785 9.448 1.00 80.44 279 ASN A CA 1
ATOM 2198 C C . ASN A 1 279 ? -17.913 -19.200 9.020 1.00 80.44 279 ASN A C 1
ATOM 2200 O O . ASN A 1 279 ? -18.256 -20.029 9.866 1.00 80.44 279 ASN A O 1
ATOM 2204 N N . GLN A 1 280 ? -17.898 -19.502 7.719 1.00 80.31 280 GLN A N 1
ATOM 2205 C CA . GLN A 1 280 ? -18.301 -20.822 7.270 1.00 80.31 280 GLN A CA 1
ATOM 2206 C C . GLN A 1 280 ? -17.230 -21.865 7.596 1.00 80.31 280 GLN A C 1
ATOM 2208 O O . GLN A 1 280 ? -16.127 -21.870 7.039 1.00 80.31 280 GLN A O 1
ATOM 2213 N N . VAL A 1 281 ? -17.599 -22.781 8.488 1.00 77.62 281 VAL A N 1
ATOM 2214 C CA . VAL A 1 281 ? -16.794 -23.935 8.875 1.00 77.62 281 VAL A CA 1
ATOM 2215 C C . VAL A 1 281 ? -17.444 -25.182 8.295 1.00 77.62 281 VAL A C 1
ATOM 2217 O O . VAL A 1 281 ? -18.620 -25.467 8.523 1.00 77.62 281 VAL A O 1
ATOM 2220 N N . ARG A 1 282 ? -16.674 -25.938 7.519 1.00 73.00 282 ARG A N 1
ATOM 2221 C CA . ARG A 1 282 ? -17.087 -27.233 6.982 1.00 73.00 282 ARG A CA 1
ATOM 2222 C C . ARG A 1 282 ? -17.313 -28.233 8.117 1.00 73.00 282 ARG A C 1
ATOM 2224 O O . ARG A 1 282 ? -16.766 -28.104 9.209 1.00 73.00 282 ARG A O 1
ATOM 2231 N N . SER A 1 283 ? -18.032 -29.313 7.824 1.00 76.56 283 SER A N 1
ATOM 2232 C CA . SER A 1 283 ? -18.266 -30.410 8.776 1.00 76.56 283 SER A CA 1
ATOM 2233 C C . SER A 1 283 ? -16.984 -31.076 9.302 1.00 76.56 283 SER A C 1
ATOM 2235 O O . SER A 1 283 ? -17.021 -31.732 10.336 1.00 76.56 283 SER A O 1
ATOM 2237 N N . ASP A 1 284 ? -15.856 -30.928 8.601 1.00 76.38 284 ASP A N 1
ATOM 2238 C CA . ASP A 1 284 ? -14.531 -31.408 9.014 1.00 76.38 284 ASP A CA 1
ATOM 2239 C C . ASP A 1 284 ? -13.730 -30.381 9.841 1.00 76.38 284 ASP A C 1
ATOM 2241 O O . ASP A 1 284 ? -12.543 -30.585 10.096 1.00 76.38 284 ASP A O 1
ATOM 2245 N N . GLY A 1 285 ? -14.360 -29.278 10.261 1.00 73.19 285 GLY A N 1
ATOM 2246 C CA . GLY A 1 285 ? -13.752 -28.234 11.088 1.00 73.19 285 GLY A CA 1
ATOM 2247 C C . GLY A 1 285 ? -12.838 -27.272 10.326 1.00 73.19 285 GLY A C 1
ATOM 2248 O O . GLY A 1 285 ? -12.203 -26.422 10.945 1.00 73.19 285 GLY A O 1
ATOM 2249 N N . ARG A 1 286 ? -12.737 -27.395 8.995 1.00 71.50 286 ARG A N 1
ATOM 2250 C CA . ARG A 1 286 ? -11.919 -26.504 8.161 1.00 71.50 286 ARG A CA 1
ATOM 2251 C C . ARG A 1 286 ? -12.739 -25.326 7.647 1.00 71.50 286 ARG A C 1
ATOM 2253 O O . ARG A 1 286 ? -13.892 -25.493 7.261 1.00 71.50 286 ARG A O 1
ATOM 2260 N N . ASN A 1 287 ? -12.116 -24.156 7.566 1.00 71.06 287 ASN A N 1
ATOM 2261 C CA . ASN A 1 287 ? -12.720 -22.990 6.923 1.00 71.06 287 ASN A CA 1
ATOM 2262 C C . ASN A 1 287 ? -12.798 -23.181 5.402 1.00 71.06 287 ASN A C 1
ATOM 2264 O O . ASN A 1 287 ? -12.087 -24.015 4.824 1.00 71.06 287 ASN A O 1
ATOM 2268 N N . LEU A 1 288 ? -13.649 -22.387 4.751 1.00 69.75 288 LEU A N 1
ATOM 2269 C CA . LEU A 1 288 ? -13.586 -22.225 3.301 1.00 69.75 288 LEU A CA 1
ATOM 2270 C C . LEU A 1 288 ? -12.168 -21.794 2.886 1.00 69.75 288 LEU A C 1
ATOM 2272 O O . LEU A 1 288 ? -11.521 -21.029 3.608 1.00 69.75 288 LEU A O 1
ATOM 2276 N N . PRO A 1 289 ? -11.656 -22.288 1.746 1.00 71.50 289 PRO A N 1
ATOM 2277 C CA . PRO A 1 289 ? -10.412 -21.762 1.209 1.00 71.50 289 PRO A CA 1
ATOM 2278 C C . PRO A 1 289 ? -10.563 -20.260 0.938 1.00 71.50 289 PRO A C 1
ATOM 2280 O O . PRO A 1 289 ? -11.675 -19.806 0.650 1.00 71.50 289 PRO A O 1
ATOM 2283 N N . PRO A 1 290 ? -9.460 -19.497 1.036 1.00 73.56 290 PRO A N 1
ATOM 2284 C CA . PRO A 1 290 ? -9.498 -18.057 0.836 1.00 73.56 290 PRO A CA 1
ATOM 2285 C C . PRO A 1 290 ? -10.087 -17.750 -0.537 1.00 73.56 290 PRO A C 1
ATOM 2287 O O . PRO A 1 290 ? -9.836 -18.493 -1.490 1.00 73.56 290 PRO A O 1
ATOM 2290 N N . LEU A 1 291 ? -10.884 -16.689 -0.613 1.00 77.62 291 LEU A N 1
ATOM 2291 C CA . LEU A 1 291 ? -11.502 -16.185 -1.837 1.00 77.62 291 LEU A CA 1
ATOM 2292 C C . LEU A 1 291 ? -10.643 -15.049 -2.391 1.00 77.62 291 LEU A C 1
ATOM 2294 O O . LEU A 1 291 ? -9.950 -14.365 -1.643 1.00 77.62 291 LEU A O 1
ATOM 2298 N N . ASP A 1 292 ? -10.725 -14.801 -3.696 1.00 77.88 292 ASP A N 1
ATOM 2299 C CA . ASP A 1 292 ? -10.166 -13.580 -4.275 1.00 77.88 292 ASP A CA 1
ATOM 2300 C C . ASP A 1 292 ? -11.027 -12.375 -3.874 1.00 77.88 292 ASP A C 1
ATOM 2302 O O . ASP A 1 292 ? -11.955 -11.979 -4.585 1.00 77.88 292 ASP A O 1
ATOM 2306 N N . LEU A 1 293 ? -10.722 -11.799 -2.712 1.00 78.75 293 LEU A N 1
ATOM 2307 C CA . LEU A 1 293 ? -11.459 -10.670 -2.152 1.00 78.75 293 LEU A CA 1
ATOM 2308 C C . LEU A 1 293 ? -11.409 -9.424 -3.043 1.00 78.75 293 LEU A C 1
ATOM 2310 O O . LEU A 1 293 ? -12.331 -8.614 -2.980 1.00 78.75 293 LEU A O 1
ATOM 2314 N N . GLN A 1 294 ? -10.408 -9.288 -3.919 1.00 76.06 294 GLN A N 1
ATOM 2315 C CA . GLN A 1 294 ? -10.353 -8.187 -4.878 1.00 76.06 294 GLN A CA 1
ATOM 2316 C C . GLN A 1 294 ? -11.436 -8.339 -5.955 1.00 76.06 294 GLN A C 1
ATOM 2318 O O . GLN A 1 294 ? -12.113 -7.367 -6.300 1.00 76.06 294 GLN A O 1
ATOM 2323 N N . SER A 1 295 ? -11.649 -9.564 -6.448 1.00 75.81 295 SER A N 1
ATOM 2324 C CA . SER A 1 295 ? -12.765 -9.861 -7.354 1.00 75.81 295 SER A CA 1
ATOM 2325 C C . SER A 1 295 ? -14.111 -9.659 -6.657 1.00 75.81 295 SER A C 1
ATOM 2327 O O . SER A 1 295 ? -14.983 -8.990 -7.214 1.00 75.81 295 SER A O 1
ATOM 2329 N N . VAL A 1 296 ? -14.255 -10.120 -5.408 1.00 81.19 296 VAL A N 1
ATOM 2330 C CA . VAL A 1 296 ? -15.484 -9.900 -4.622 1.00 81.19 296 VAL A CA 1
ATOM 2331 C C . VAL A 1 296 ? -15.766 -8.403 -4.455 1.00 81.19 296 VAL A C 1
ATOM 2333 O O . VAL A 1 296 ? -16.875 -7.962 -4.747 1.00 81.19 296 VAL A O 1
ATOM 2336 N N . LEU A 1 297 ? -14.764 -7.601 -4.075 1.00 80.06 297 LEU A N 1
ATOM 2337 C CA . LEU A 1 297 ? -14.886 -6.148 -3.905 1.00 80.06 297 LEU A CA 1
ATOM 2338 C C . LEU A 1 297 ? -15.312 -5.440 -5.193 1.00 80.06 297 LEU A C 1
ATOM 2340 O O . LEU A 1 297 ? -16.082 -4.484 -5.140 1.00 80.06 297 LEU A O 1
ATOM 2344 N N . SER A 1 298 ? -14.846 -5.915 -6.351 1.00 77.06 298 SER A N 1
ATOM 2345 C CA . SER A 1 298 ? -15.252 -5.365 -7.650 1.00 77.06 298 SER A CA 1
ATOM 2346 C C . SER A 1 298 ? -16.703 -5.694 -8.029 1.00 77.06 298 SER A C 1
ATOM 2348 O O . SER A 1 298 ? -17.325 -4.954 -8.794 1.00 77.06 298 SER A O 1
ATOM 2350 N N . ALA A 1 299 ? -17.253 -6.781 -7.482 1.00 80.12 299 ALA A N 1
ATOM 2351 C CA . ALA A 1 299 ? -18.578 -7.283 -7.818 1.00 80.12 299 ALA A CA 1
ATOM 2352 C C . ALA A 1 299 ? -19.692 -6.724 -6.911 1.00 80.12 299 ALA A C 1
ATOM 2354 O O . ALA A 1 299 ? -20.842 -6.637 -7.344 1.00 80.12 299 ALA A O 1
ATOM 2355 N N . VAL A 1 300 ? -19.368 -6.296 -5.687 1.00 84.31 300 VAL A N 1
ATOM 2356 C CA .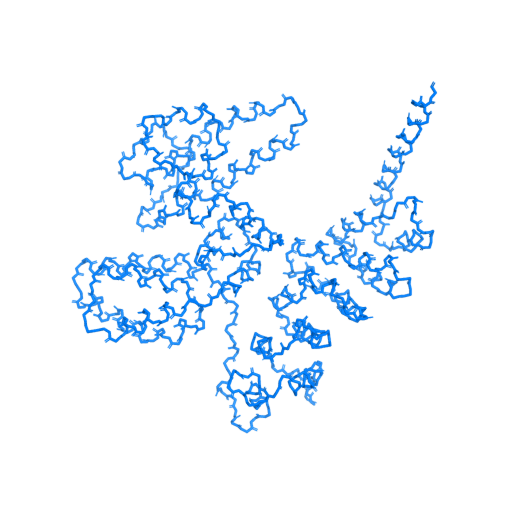 VAL A 1 300 ? -20.345 -5.830 -4.684 1.00 84.31 300 VAL A CA 1
ATOM 2357 C C . VAL A 1 300 ? -20.253 -4.323 -4.424 1.00 84.31 300 VAL A C 1
ATOM 2359 O O . VAL A 1 300 ? -19.181 -3.725 -4.462 1.00 84.31 300 VAL A O 1
ATOM 2362 N N . ASP A 1 301 ? -21.382 -3.678 -4.126 1.00 83.88 301 ASP A N 1
ATOM 2363 C CA . ASP A 1 301 ? -21.427 -2.244 -3.788 1.00 83.88 301 ASP A CA 1
ATOM 2364 C C . ASP A 1 301 ? -21.136 -1.958 -2.303 1.00 83.88 301 ASP A C 1
ATOM 2366 O O . ASP A 1 301 ? -21.963 -1.433 -1.567 1.00 83.88 301 ASP A O 1
ATOM 2370 N N . TYR A 1 302 ? -19.931 -2.293 -1.848 1.00 85.19 302 TYR A N 1
ATOM 2371 C CA . TYR A 1 302 ? -19.494 -2.047 -0.464 1.00 85.19 302 TYR A CA 1
ATOM 2372 C C . TYR A 1 302 ? -19.369 -0.555 -0.098 1.00 85.19 302 TYR A C 1
ATOM 2374 O O . TYR A 1 302 ? -19.201 -0.193 1.072 1.00 85.19 302 TYR A O 1
ATOM 2382 N N . ARG A 1 303 ? -19.392 0.335 -1.098 1.00 83.75 303 ARG A N 1
ATOM 2383 C CA . ARG A 1 303 ? -19.271 1.781 -0.887 1.00 83.75 303 ARG A CA 1
ATOM 2384 C C . ARG A 1 303 ? -20.569 2.360 -0.350 1.00 83.75 303 ARG A C 1
ATOM 2386 O O . ARG A 1 303 ? -20.510 3.162 0.577 1.00 83.75 303 ARG A O 1
ATOM 2393 N N . HIS A 1 304 ? -21.708 1.915 -0.871 1.00 82.81 304 HIS A N 1
ATOM 2394 C CA . HIS A 1 304 ? -23.021 2.425 -0.473 1.00 82.81 304 HIS A CA 1
ATOM 2395 C C . HIS A 1 304 ? -23.788 1.470 0.449 1.00 82.81 304 HIS A C 1
ATOM 2397 O O . HIS A 1 304 ? -24.652 1.929 1.190 1.00 82.81 304 HIS A O 1
ATOM 2403 N N . ASP A 1 305 ? -23.438 0.182 0.468 1.00 85.88 305 ASP A N 1
ATOM 2404 C CA . ASP A 1 305 ? -24.059 -0.819 1.335 1.00 85.88 305 ASP A CA 1
ATOM 2405 C C . ASP A 1 305 ? -23.191 -1.108 2.575 1.00 85.88 305 ASP A C 1
ATOM 2407 O O . ASP A 1 305 ? -22.083 -1.650 2.485 1.00 85.88 305 ASP A O 1
ATOM 2411 N N . SER A 1 306 ? -23.699 -0.736 3.756 1.00 86.06 306 SER A N 1
ATOM 2412 C CA . SER A 1 306 ? -23.016 -0.942 5.038 1.00 86.06 306 SER A 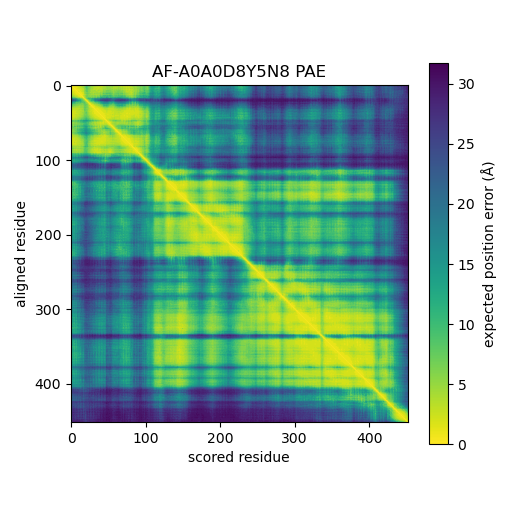CA 1
ATOM 2413 C C . SER A 1 306 ? -22.932 -2.410 5.459 1.00 86.06 306 SER A C 1
ATOM 2415 O O . SER A 1 306 ? -21.960 -2.797 6.109 1.00 86.06 306 SER A O 1
ATOM 2417 N N . GLU A 1 307 ? -23.925 -3.227 5.108 1.00 88.12 307 GLU A N 1
ATOM 2418 C CA . GLU A 1 307 ? -23.956 -4.647 5.458 1.00 88.12 307 GLU A CA 1
ATOM 2419 C C . GLU A 1 307 ? -22.978 -5.431 4.582 1.00 88.12 307 GLU A C 1
ATOM 2421 O O . GLU A 1 307 ? -22.163 -6.202 5.094 1.00 88.12 307 GLU A O 1
ATOM 2426 N N . ALA A 1 308 ? -22.960 -5.161 3.275 1.00 88.50 308 ALA A N 1
ATOM 2427 C CA . ALA A 1 308 ? -21.959 -5.722 2.373 1.00 88.50 308 ALA A CA 1
ATOM 2428 C C . ALA A 1 308 ? -20.535 -5.359 2.824 1.00 88.50 308 ALA A C 1
ATOM 2430 O O . ALA A 1 308 ? -19.644 -6.212 2.832 1.00 88.50 308 ALA A O 1
ATOM 2431 N N . ARG A 1 309 ? -20.318 -4.109 3.258 1.00 90.19 309 ARG A N 1
ATOM 2432 C CA . ARG A 1 309 ? -19.021 -3.650 3.774 1.00 90.19 309 ARG A CA 1
ATOM 2433 C C . ARG A 1 309 ? -18.598 -4.384 5.045 1.00 90.19 309 ARG A C 1
ATOM 2435 O O . ARG A 1 309 ? -17.446 -4.805 5.137 1.00 90.19 309 ARG A O 1
ATOM 2442 N N . LEU A 1 310 ? -19.505 -4.550 6.008 1.00 91.44 310 LEU A N 1
ATOM 2443 C CA . LEU A 1 310 ? -19.235 -5.294 7.240 1.00 91.44 310 LEU A CA 1
ATOM 2444 C C . LEU A 1 310 ? -18.872 -6.754 6.942 1.00 91.44 310 LEU A C 1
ATOM 2446 O O . LEU A 1 310 ? -17.871 -7.255 7.450 1.00 91.44 310 LEU A O 1
ATOM 2450 N N . ASN A 1 311 ? -19.645 -7.424 6.087 1.00 91.12 311 ASN A N 1
ATOM 2451 C CA . ASN A 1 311 ? -19.390 -8.820 5.734 1.00 91.12 311 ASN A CA 1
ATOM 2452 C C . ASN A 1 311 ? -18.057 -8.993 4.993 1.00 91.12 311 ASN A C 1
ATOM 2454 O O . ASN A 1 311 ? -17.315 -9.936 5.270 1.00 91.12 311 ASN A O 1
ATOM 2458 N N . LEU A 1 312 ? -17.699 -8.056 4.111 1.00 90.62 312 LEU A N 1
ATOM 2459 C CA . LEU A 1 312 ? -16.377 -8.027 3.486 1.00 90.62 312 LEU A CA 1
ATOM 2460 C C . LEU A 1 312 ? -15.247 -7.833 4.498 1.00 90.62 312 LEU A C 1
ATOM 2462 O O . LEU A 1 312 ? -14.220 -8.499 4.383 1.00 90.62 312 LEU A O 1
ATOM 2466 N N . LEU A 1 313 ? -15.426 -6.951 5.487 1.00 92.44 313 LEU A N 1
ATOM 2467 C CA . LEU A 1 313 ? -14.429 -6.743 6.536 1.00 92.44 313 LEU A CA 1
ATOM 2468 C C . LEU A 1 313 ? -14.228 -8.026 7.350 1.00 92.44 313 LEU A C 1
ATOM 2470 O O . LEU A 1 313 ? -13.092 -8.440 7.570 1.00 92.44 313 LEU A O 1
ATOM 2474 N N . LEU A 1 314 ? -15.315 -8.705 7.725 1.00 91.56 314 LEU A N 1
ATOM 2475 C CA . LEU A 1 314 ? -15.255 -9.986 8.432 1.00 91.56 314 LEU A CA 1
ATOM 2476 C C . LEU A 1 314 ? -14.528 -11.066 7.613 1.00 91.56 314 LEU A C 1
ATOM 2478 O O . LEU A 1 314 ? -13.691 -11.785 8.160 1.00 91.56 314 LEU A O 1
ATOM 2482 N N . LEU A 1 315 ? -14.790 -11.154 6.304 1.00 89.25 315 LEU A N 1
ATOM 2483 C CA . LEU A 1 315 ? -14.070 -12.069 5.408 1.00 89.25 315 LEU A CA 1
ATOM 2484 C C . LEU A 1 315 ? -12.578 -11.730 5.318 1.00 89.25 315 LEU A C 1
ATOM 2486 O O . LEU A 1 315 ? -11.745 -12.635 5.380 1.00 89.25 315 LEU A O 1
ATOM 2490 N N . ALA A 1 316 ? -12.233 -10.445 5.203 1.00 89.81 316 ALA A N 1
ATOM 2491 C CA . ALA A 1 316 ? -10.845 -9.994 5.148 1.00 89.81 316 ALA A CA 1
ATOM 2492 C C . ALA A 1 316 ? -10.085 -10.346 6.436 1.00 89.81 316 ALA A C 1
ATOM 2494 O O . ALA A 1 316 ? -8.973 -10.868 6.373 1.00 89.81 316 ALA A O 1
ATOM 2495 N N . ILE A 1 317 ? -10.719 -10.168 7.599 1.00 90.12 317 ILE A N 1
ATOM 2496 C CA . ILE A 1 317 ? -10.171 -10.561 8.906 1.00 90.12 317 ILE A CA 1
ATOM 2497 C C . ILE A 1 317 ? -9.964 -12.080 8.984 1.00 90.12 317 ILE A C 1
ATOM 2499 O O . ILE A 1 317 ? -8.888 -12.537 9.371 1.00 90.12 317 ILE A O 1
ATOM 2503 N N . GLN A 1 318 ? -10.957 -12.877 8.574 1.00 87.06 318 GLN A N 1
ATOM 2504 C CA . GLN A 1 318 ? -10.875 -14.345 8.590 1.00 87.06 318 GLN A CA 1
ATOM 2505 C C . GLN A 1 318 ? -9.751 -14.885 7.706 1.00 87.06 318 GLN A C 1
ATOM 2507 O O . GLN A 1 318 ? -9.052 -15.823 8.093 1.00 87.06 318 GLN A O 1
ATOM 2512 N N . GLN A 1 319 ? -9.578 -14.293 6.524 1.00 85.06 319 GLN A N 1
ATOM 2513 C CA . GLN A 1 319 ? -8.544 -14.684 5.567 1.00 85.06 319 GLN A CA 1
ATOM 2514 C C . GLN A 1 319 ? -7.187 -14.029 5.855 1.00 85.06 319 GLN A C 1
ATOM 2516 O O . GLN A 1 319 ? -6.200 -14.403 5.224 1.00 85.06 319 GLN A O 1
ATOM 2521 N N . ARG A 1 320 ? -7.124 -13.106 6.828 1.00 85.12 320 ARG A N 1
ATOM 2522 C CA . ARG A 1 320 ? -5.944 -12.291 7.160 1.00 85.12 320 ARG A CA 1
ATOM 2523 C C . ARG A 1 320 ? -5.402 -11.543 5.938 1.00 85.12 320 ARG A C 1
ATOM 2525 O O . ARG A 1 320 ? -4.197 -11.495 5.712 1.00 85.12 320 ARG A O 1
ATOM 2532 N N . GLU A 1 321 ? -6.309 -10.995 5.135 1.00 84.69 321 GLU A N 1
ATOM 2533 C CA . GLU A 1 321 ? -5.967 -10.226 3.940 1.00 84.69 321 GLU A CA 1
ATOM 2534 C C . GLU A 1 321 ? -5.735 -8.760 4.350 1.00 84.69 321 GLU A C 1
ATOM 2536 O O . GLU A 1 321 ? -6.668 -7.988 4.575 1.00 84.69 321 GLU A O 1
ATOM 2541 N N . GLU A 1 322 ? -4.461 -8.404 4.526 1.00 85.75 322 GLU A N 1
ATOM 2542 C CA . GLU A 1 322 ? -4.025 -7.114 5.075 1.00 85.75 322 GLU A CA 1
ATOM 2543 C C . GLU A 1 322 ? -4.431 -5.916 4.207 1.00 85.75 322 GLU A C 1
ATOM 2545 O O . GLU A 1 322 ? -4.811 -4.864 4.727 1.00 85.75 322 GLU A O 1
ATOM 2550 N N . TYR A 1 323 ? -4.377 -6.068 2.884 1.00 82.94 323 TYR A N 1
ATOM 2551 C CA . TYR A 1 323 ? -4.689 -5.002 1.939 1.00 82.94 323 TYR A CA 1
ATOM 2552 C C . TYR A 1 323 ? -6.172 -4.643 1.966 1.00 82.94 323 TYR A C 1
ATOM 2554 O O . TYR A 1 323 ? -6.539 -3.475 2.034 1.00 82.94 323 TYR A O 1
ATOM 2562 N N . MET A 1 324 ? -7.034 -5.646 1.989 1.00 85.69 324 MET A N 1
ATOM 2563 C CA . MET A 1 324 ? -8.476 -5.517 2.086 1.00 85.69 324 MET A CA 1
ATOM 2564 C C . MET A 1 324 ? -8.878 -4.902 3.421 1.00 85.69 324 MET A C 1
ATOM 2566 O O . MET A 1 324 ? -9.751 -4.037 3.447 1.00 85.69 324 MET A O 1
ATOM 2570 N N . ILE A 1 325 ? -8.217 -5.280 4.522 1.00 90.50 325 ILE A N 1
ATOM 2571 C CA . ILE A 1 325 ? -8.427 -4.620 5.817 1.00 90.50 325 ILE A CA 1
ATOM 2572 C C . ILE A 1 325 ? -8.026 -3.140 5.720 1.00 90.50 325 ILE A C 1
ATOM 2574 O O . ILE A 1 325 ? -8.787 -2.272 6.150 1.00 90.50 325 ILE A O 1
ATOM 2578 N N . TYR A 1 326 ? -6.884 -2.821 5.106 1.00 88.44 326 TYR A N 1
ATOM 2579 C CA . TYR A 1 326 ? -6.450 -1.435 4.896 1.00 88.44 326 TYR A CA 1
ATOM 2580 C C . TYR A 1 326 ? -7.440 -0.626 4.030 1.00 88.44 326 TYR A C 1
ATOM 2582 O O . TYR A 1 326 ? -7.781 0.512 4.362 1.00 88.44 326 TYR A O 1
ATOM 2590 N N . GLU A 1 327 ? -7.961 -1.220 2.956 1.00 85.19 327 GLU A N 1
ATOM 2591 C CA . GLU A 1 327 ? -8.931 -0.600 2.047 1.00 85.19 327 GLU A CA 1
ATOM 2592 C C . GLU A 1 327 ? -10.300 -0.363 2.696 1.00 85.19 327 GLU A C 1
ATOM 2594 O O . GLU A 1 327 ? -10.905 0.698 2.521 1.00 85.19 327 GLU A O 1
ATOM 2599 N N . LEU A 1 328 ? -10.797 -1.331 3.466 1.00 89.06 328 LEU A N 1
ATOM 2600 C CA . LEU A 1 328 ? -12.102 -1.244 4.124 1.00 89.06 328 LEU A CA 1
ATOM 2601 C C . LEU A 1 328 ? -12.064 -0.326 5.354 1.00 89.06 328 LEU A C 1
ATOM 2603 O O . LEU A 1 328 ? -13.076 0.264 5.720 1.00 89.06 328 LEU A O 1
ATOM 2607 N N . THR A 1 329 ? -10.897 -0.101 5.951 1.00 90.12 329 THR A N 1
ATOM 2608 C CA . THR A 1 329 ? -10.727 0.818 7.092 1.00 90.12 329 THR A CA 1
ATOM 2609 C C . THR A 1 329 ? -10.395 2.256 6.683 1.00 90.12 329 THR A C 1
ATOM 2611 O O . THR A 1 329 ? -9.878 3.027 7.492 1.00 90.12 329 THR A O 1
ATOM 2614 N N . ARG A 1 330 ? -10.682 2.659 5.434 1.00 86.06 330 ARG A N 1
ATOM 2615 C CA . ARG A 1 330 ? -10.566 4.070 5.027 1.00 86.06 330 ARG A CA 1
ATOM 2616 C C . ARG A 1 330 ? -11.468 4.974 5.888 1.00 86.06 330 ARG A C 1
ATOM 2618 O O . ARG A 1 330 ? -12.605 4.586 6.159 1.00 86.06 330 ARG A O 1
ATOM 2625 N N . PRO A 1 331 ? -11.022 6.183 6.275 1.00 82.56 331 PRO A N 1
ATOM 2626 C CA . PRO A 1 331 ? -11.762 7.131 7.115 1.00 82.56 331 PRO A CA 1
ATOM 2627 C C . PRO A 1 331 ? -13.183 7.412 6.623 1.00 82.56 331 PRO A C 1
ATOM 2629 O O . PRO A 1 331 ? -14.122 7.428 7.415 1.00 82.56 331 PRO A O 1
ATOM 2632 N N . GLN A 1 332 ? -13.378 7.512 5.305 1.00 81.69 332 GLN A N 1
ATOM 2633 C CA . GLN A 1 332 ? -14.704 7.670 4.692 1.00 81.69 332 GLN A CA 1
ATOM 2634 C C . GLN A 1 332 ? -15.707 6.562 5.073 1.00 81.69 332 GLN A C 1
ATOM 2636 O O . GLN A 1 332 ? -16.917 6.786 5.075 1.00 81.69 332 GLN A O 1
ATOM 2641 N N . TYR A 1 333 ? -15.221 5.362 5.399 1.00 84.69 333 TYR A N 1
ATOM 2642 C CA . TYR A 1 333 ? -16.048 4.236 5.823 1.00 84.69 333 TYR A CA 1
ATOM 2643 C C . TYR A 1 333 ? -16.234 4.170 7.338 1.00 84.69 333 TYR A C 1
ATOM 2645 O O . TYR A 1 333 ? -17.242 3.623 7.782 1.00 84.69 333 TYR A O 1
ATOM 2653 N N . LEU A 1 334 ? -15.312 4.751 8.111 1.00 82.00 334 LEU A N 1
ATOM 2654 C CA . LEU A 1 334 ? -15.441 4.905 9.562 1.00 82.00 334 LEU A CA 1
ATOM 2655 C C . LEU A 1 334 ? -16.533 5.929 9.906 1.00 82.00 334 LEU A C 1
ATOM 2657 O O . LEU A 1 334 ? -17.342 5.683 10.792 1.00 82.00 334 LEU A O 1
ATOM 2661 N N . ASN A 1 335 ? -16.605 7.017 9.130 1.00 67.56 335 ASN A N 1
ATOM 2662 C CA . ASN A 1 335 ? -17.590 8.100 9.264 1.00 67.56 335 ASN A CA 1
ATOM 2663 C C . ASN A 1 335 ? -18.831 7.947 8.381 1.00 67.56 335 ASN A C 1
ATOM 2665 O O . ASN A 1 335 ? -19.571 8.909 8.179 1.00 67.56 335 ASN A O 1
ATOM 2669 N N . SER A 1 336 ? -19.053 6.777 7.778 1.00 55.28 336 SER A N 1
ATOM 2670 C CA . SER A 1 336 ? -20.116 6.668 6.782 1.00 55.28 336 SER A CA 1
ATOM 2671 C C . SER A 1 336 ? -21.478 7.033 7.382 1.00 55.28 336 SER A C 1
ATOM 2673 O O . SER A 1 336 ? -21.841 6.508 8.436 1.00 55.28 336 SER A O 1
ATOM 2675 N N . ASN A 1 337 ? -22.236 7.879 6.665 1.00 51.59 337 ASN A N 1
ATOM 2676 C CA . ASN A 1 337 ? -23.613 8.338 6.943 1.00 51.59 337 ASN A CA 1
ATOM 2677 C C . ASN A 1 337 ? -24.655 7.195 7.053 1.00 51.59 337 ASN A C 1
ATOM 2679 O O . ASN A 1 337 ? -25.851 7.404 6.849 1.00 51.59 337 ASN A O 1
ATOM 2683 N N . SER A 1 338 ? -24.211 5.966 7.310 1.00 59.69 338 SER A N 1
ATOM 2684 C CA . SER A 1 338 ? -25.049 4.828 7.640 1.00 59.69 338 SER A CA 1
ATOM 2685 C C . SER A 1 338 ? -25.897 5.144 8.869 1.00 59.69 338 SER A C 1
ATOM 2687 O O . SER A 1 338 ? -25.445 5.772 9.826 1.00 59.69 338 SER A O 1
ATOM 2689 N N . SER A 1 339 ? -27.134 4.661 8.861 1.00 61.72 339 SER A N 1
ATOM 2690 C CA . SER A 1 339 ? -28.084 4.829 9.960 1.00 61.72 339 SER A CA 1
ATOM 2691 C C . SER A 1 339 ? -27.625 4.188 11.280 1.00 61.72 339 SER A C 1
ATOM 2693 O O . SER A 1 339 ? -28.216 4.471 12.319 1.00 61.72 339 SER A O 1
ATOM 2695 N N . ASN A 1 340 ? -26.602 3.318 11.265 1.00 76.62 340 ASN A N 1
ATOM 2696 C CA . ASN A 1 340 ? -26.038 2.682 12.458 1.00 76.62 340 ASN A CA 1
ATOM 2697 C C . ASN A 1 340 ? -24.594 2.175 12.209 1.00 76.62 340 ASN A C 1
ATOM 2699 O O . ASN A 1 340 ? -24.427 1.025 11.801 1.00 76.62 340 ASN A O 1
ATOM 2703 N N . PRO A 1 341 ? -23.547 2.972 12.494 1.00 83.75 341 PRO A N 1
ATOM 2704 C CA . PRO A 1 341 ? -22.150 2.562 12.287 1.00 83.75 341 PRO A CA 1
ATOM 2705 C C . PRO A 1 341 ? -21.643 1.551 13.332 1.00 83.75 341 PRO A C 1
ATOM 2707 O O . PRO A 1 341 ? -20.573 0.967 13.166 1.00 83.75 341 PRO A O 1
ATOM 2710 N N . PHE A 1 342 ? -22.405 1.309 14.404 1.00 88.50 342 PHE A N 1
ATOM 2711 C CA . PHE A 1 342 ? -21.962 0.516 15.552 1.00 88.50 342 PHE A CA 1
ATOM 2712 C C . PHE A 1 342 ? -21.465 -0.900 15.214 1.00 88.50 342 PHE A C 1
ATOM 2714 O O . PHE A 1 342 ? -20.364 -1.224 15.647 1.00 88.50 342 PHE A O 1
ATOM 2721 N N . PRO A 1 343 ? -22.180 -1.742 14.435 1.00 90.69 343 PRO A N 1
ATOM 2722 C CA . PRO A 1 343 ? -21.707 -3.101 14.146 1.00 90.69 343 PRO A CA 1
ATOM 2723 C C . PRO A 1 343 ? -20.351 -3.119 13.429 1.00 90.69 343 PRO A C 1
ATOM 2725 O O . PRO A 1 343 ? -19.539 -4.015 13.641 1.00 90.69 343 PRO A O 1
ATOM 2728 N N . TYR A 1 344 ? -20.097 -2.102 12.602 1.00 91.50 344 TYR A N 1
ATOM 2729 C CA . TYR A 1 344 ? -18.837 -1.936 11.892 1.00 91.50 344 TYR A CA 1
ATOM 2730 C C . TYR A 1 344 ? -17.697 -1.566 12.840 1.00 91.50 344 TYR A C 1
ATOM 2732 O O . TYR A 1 344 ? -16.659 -2.225 12.852 1.00 91.50 344 TYR A O 1
ATOM 2740 N N . LEU A 1 345 ? -17.910 -0.555 13.684 1.00 92.19 345 LEU A N 1
ATOM 2741 C CA . LEU A 1 345 ? -16.918 -0.107 14.662 1.00 92.19 345 LEU A CA 1
ATOM 2742 C C . LEU A 1 345 ? -16.636 -1.170 15.732 1.00 92.19 345 LEU A C 1
ATOM 2744 O O . LEU A 1 345 ? -15.481 -1.363 16.100 1.00 92.19 345 LEU A O 1
ATOM 2748 N N . LEU A 1 346 ? -17.659 -1.909 16.163 1.00 93.19 346 LEU A N 1
ATOM 2749 C CA . LEU A 1 346 ? -17.513 -3.024 17.095 1.00 93.19 346 LEU A CA 1
ATOM 2750 C C . LEU A 1 346 ? -16.663 -4.156 16.498 1.00 93.19 346 LEU A C 1
ATOM 2752 O O . LEU A 1 346 ? -15.782 -4.695 17.164 1.00 93.19 346 LEU A O 1
ATOM 2756 N N . CYS A 1 347 ? -16.881 -4.495 15.224 1.00 93.19 347 CYS A N 1
ATOM 2757 C CA . CYS A 1 347 ? -16.057 -5.481 14.524 1.00 93.19 347 CYS A CA 1
ATOM 2758 C C . CYS A 1 347 ? -14.579 -5.058 14.493 1.00 93.19 347 CYS A C 1
ATOM 2760 O O . CYS A 1 347 ? -13.692 -5.878 14.752 1.00 93.19 347 CYS A O 1
ATOM 2762 N N . ILE A 1 348 ? -14.315 -3.775 14.228 1.00 94.50 348 ILE A N 1
ATOM 2763 C CA . ILE A 1 348 ? -12.965 -3.204 14.256 1.00 94.50 348 ILE A CA 1
ATOM 2764 C C . ILE A 1 348 ? -12.367 -3.292 15.665 1.00 94.50 348 ILE A C 1
ATOM 2766 O O . ILE A 1 348 ? -11.239 -3.759 15.808 1.00 94.50 348 ILE A O 1
ATOM 2770 N N . SER A 1 349 ? -13.102 -2.887 16.706 1.00 93.94 349 SER A N 1
ATOM 2771 C CA . SER A 1 349 ? -12.586 -2.882 18.079 1.00 93.94 349 SER A CA 1
ATOM 2772 C C . SER A 1 349 ? -12.286 -4.293 18.588 1.00 93.94 349 SER A C 1
ATOM 2774 O O . SER A 1 349 ? -11.213 -4.523 19.135 1.00 93.94 349 SER A O 1
ATOM 2776 N N . GLN A 1 350 ? -13.160 -5.268 18.317 1.00 94.88 350 GLN A N 1
ATOM 2777 C CA . GLN A 1 350 ? -12.946 -6.680 18.674 1.00 94.88 350 GLN A CA 1
ATOM 2778 C C . GLN A 1 350 ? -11.684 -7.279 18.035 1.00 94.88 350 GLN A C 1
ATOM 2780 O O . GLN A 1 350 ? -11.079 -8.197 18.585 1.00 94.88 350 GLN A O 1
ATOM 2785 N N . ASN A 1 351 ? -11.273 -6.760 16.875 1.00 94.56 351 ASN A N 1
ATOM 2786 C CA . ASN A 1 351 ? -10.101 -7.223 16.131 1.00 94.56 351 ASN A CA 1
ATOM 2787 C C . ASN A 1 351 ? -8.929 -6.227 16.188 1.00 94.56 351 ASN A C 1
ATOM 2789 O O . ASN A 1 351 ? -7.976 -6.346 15.414 1.00 94.56 351 ASN A O 1
ATOM 2793 N N . LEU A 1 352 ? -8.960 -5.269 17.123 1.00 93.56 352 LEU A N 1
ATOM 2794 C CA . LEU A 1 352 ? -7.983 -4.183 17.208 1.00 93.56 352 LEU A CA 1
ATOM 2795 C C . LEU A 1 352 ? -6.544 -4.693 17.357 1.00 93.56 352 LEU A C 1
ATOM 2797 O O . LEU A 1 352 ? -5.633 -4.150 16.740 1.00 93.56 352 LEU A O 1
ATOM 2801 N N . SER A 1 353 ? -6.330 -5.770 18.114 1.00 90.94 353 SER A N 1
ATOM 2802 C CA . SER A 1 353 ? -5.005 -6.384 18.282 1.00 90.94 353 SER A CA 1
ATOM 2803 C C . SER A 1 353 ? -4.401 -6.871 16.959 1.00 90.94 353 SER A C 1
ATOM 2805 O O . SER A 1 353 ? -3.211 -6.671 16.715 1.00 90.94 353 SER A O 1
ATOM 2807 N N . ALA A 1 354 ? -5.218 -7.454 16.076 1.00 90.69 354 ALA A N 1
ATOM 2808 C CA . ALA A 1 354 ? -4.792 -7.850 14.738 1.00 90.69 354 ALA A CA 1
ATOM 2809 C C . ALA A 1 354 ? -4.484 -6.620 13.878 1.00 90.69 354 ALA A C 1
ATOM 2811 O O . ALA A 1 354 ? -3.496 -6.611 13.149 1.00 90.69 354 ALA A O 1
ATOM 2812 N N . PHE A 1 355 ? -5.283 -5.560 14.006 1.00 92.94 355 PHE A N 1
ATOM 2813 C CA . PHE A 1 355 ? -5.108 -4.332 13.233 1.00 92.94 355 PHE A CA 1
ATOM 2814 C C . PHE A 1 355 ? -3.810 -3.627 13.629 1.00 92.94 355 PHE A C 1
ATOM 2816 O O . PHE A 1 355 ? -3.048 -3.226 12.755 1.00 92.94 355 PHE A O 1
ATOM 2823 N N . LEU A 1 356 ? -3.511 -3.550 14.931 1.00 90.12 356 LEU A N 1
ATOM 2824 C CA . LEU A 1 356 ? -2.266 -2.989 15.470 1.00 90.12 356 LEU A CA 1
ATOM 2825 C C . LEU A 1 356 ? -1.008 -3.709 14.962 1.00 90.12 356 LEU A C 1
ATOM 2827 O O . LEU A 1 356 ? 0.065 -3.111 14.953 1.00 90.12 356 LEU A O 1
ATOM 2831 N N . ALA A 1 357 ? -1.128 -4.980 14.571 1.00 88.12 357 ALA A N 1
ATOM 2832 C CA . ALA A 1 357 ? -0.013 -5.777 14.070 1.00 88.12 357 ALA A CA 1
ATOM 2833 C C . ALA A 1 357 ? 0.241 -5.605 12.563 1.00 88.12 357 ALA A C 1
ATOM 2835 O O . ALA A 1 357 ? 1.368 -5.831 12.127 1.00 88.12 357 ALA A O 1
ATOM 2836 N N . ILE A 1 358 ? -0.782 -5.241 11.782 1.00 88.19 358 ILE A N 1
ATOM 2837 C CA . ILE A 1 358 ? -0.713 -5.236 10.310 1.00 88.19 358 ILE A CA 1
ATOM 2838 C C . ILE A 1 358 ? -0.822 -3.839 9.696 1.00 88.19 358 ILE A C 1
ATOM 2840 O O . ILE A 1 358 ? -0.274 -3.608 8.624 1.00 88.19 358 ILE A O 1
ATOM 2844 N N . LEU A 1 359 ? -1.550 -2.911 10.324 1.00 89.06 359 LEU A N 1
ATOM 2845 C CA . LEU A 1 359 ? -1.867 -1.625 9.708 1.00 89.06 359 LEU A CA 1
ATOM 2846 C C . LEU A 1 359 ? -0.786 -0.567 9.975 1.00 89.06 359 LEU A C 1
ATOM 2848 O O . LEU A 1 359 ? -0.204 -0.534 11.063 1.00 89.06 359 LEU A O 1
ATOM 2852 N N . PRO A 1 360 ? -0.599 0.377 9.033 1.00 85.50 360 PRO A N 1
ATOM 2853 C CA . PRO A 1 360 ? 0.265 1.531 9.234 1.00 85.50 360 PRO A CA 1
ATOM 2854 C C . PRO A 1 360 ? -0.124 2.365 10.449 1.00 85.50 360 PRO A C 1
ATOM 2856 O O . PRO A 1 360 ? -1.309 2.566 10.739 1.00 85.50 360 PRO A O 1
ATOM 2859 N N . ARG A 1 361 ? 0.873 2.959 11.116 1.00 84.69 361 ARG A N 1
ATOM 2860 C CA . ARG A 1 361 ? 0.649 3.812 12.301 1.00 84.69 361 ARG A CA 1
ATOM 2861 C C . ARG A 1 361 ? -0.291 4.982 12.020 1.00 84.69 361 ARG A C 1
ATOM 2863 O O . ARG A 1 361 ? -1.114 5.317 12.868 1.00 84.69 361 ARG A O 1
ATOM 2870 N N . SER A 1 362 ? -0.168 5.612 10.851 1.00 82.12 362 SER A N 1
ATOM 2871 C CA . SER A 1 362 ? -1.042 6.712 10.424 1.00 82.12 362 SER A CA 1
ATOM 2872 C C . SER A 1 362 ? -2.500 6.262 10.339 1.00 82.12 362 SER A C 1
ATOM 2874 O O . SER A 1 362 ? -3.377 6.917 10.898 1.00 82.12 362 SER A O 1
ATOM 2876 N N . ARG A 1 363 ? -2.755 5.089 9.748 1.00 86.94 363 ARG A N 1
ATOM 2877 C CA . ARG A 1 363 ? -4.096 4.499 9.662 1.00 86.94 363 ARG A CA 1
ATOM 2878 C C . ARG A 1 363 ? -4.654 4.121 11.034 1.00 86.94 363 ARG A C 1
ATOM 2880 O O . ARG A 1 363 ? -5.806 4.432 11.324 1.00 86.94 363 ARG A O 1
ATOM 2887 N N . LEU A 1 364 ? -3.838 3.505 11.887 1.00 90.06 364 LEU A N 1
ATOM 2888 C CA . LEU A 1 364 ? -4.227 3.120 13.246 1.00 90.06 364 LEU A CA 1
ATOM 2889 C C . LEU A 1 364 ? -4.645 4.316 14.098 1.00 90.06 364 LEU A C 1
ATOM 2891 O O . LEU A 1 364 ? -5.645 4.226 14.803 1.00 90.06 364 LEU A O 1
ATOM 2895 N N . LYS A 1 365 ? -3.927 5.442 13.999 1.00 87.81 365 LYS A N 1
ATOM 2896 C CA . LYS A 1 365 ? -4.307 6.685 14.685 1.00 87.81 365 LYS A CA 1
ATOM 2897 C C . LYS A 1 365 ? -5.718 7.116 14.302 1.00 87.81 365 LYS A C 1
ATOM 2899 O O . LYS A 1 365 ? -6.527 7.335 15.191 1.00 87.81 365 LYS A O 1
ATOM 2904 N N . VAL A 1 366 ? -6.024 7.160 13.004 1.00 88.50 366 VAL A N 1
ATOM 2905 C CA . VAL A 1 366 ? -7.351 7.575 12.529 1.00 88.50 366 VAL A CA 1
ATOM 2906 C C . VAL A 1 366 ? -8.440 6.615 13.004 1.00 88.50 366 VAL A C 1
ATOM 2908 O O . VAL A 1 366 ? -9.471 7.073 13.486 1.00 88.50 366 VAL A O 1
ATOM 2911 N N . ILE A 1 367 ? -8.207 5.300 12.924 1.00 91.88 367 ILE A N 1
ATOM 2912 C CA . ILE A 1 367 ? -9.150 4.291 13.433 1.00 91.88 367 ILE A CA 1
ATOM 2913 C C . ILE A 1 367 ? -9.419 4.502 14.925 1.00 91.88 367 ILE A C 1
ATOM 2915 O O . ILE A 1 367 ? -10.575 4.559 15.333 1.00 91.88 367 ILE A O 1
ATOM 2919 N N . LEU A 1 368 ? -8.365 4.635 15.732 1.00 91.50 368 LEU A N 1
ATOM 2920 C CA . LEU A 1 368 ? -8.484 4.823 17.177 1.00 91.50 368 LEU A CA 1
ATOM 2921 C C . LEU A 1 368 ? -9.206 6.125 17.524 1.00 91.50 368 LEU A C 1
ATOM 2923 O O . LEU A 1 368 ? -10.079 6.107 18.383 1.00 91.50 368 LEU A O 1
ATOM 2927 N N . ASP A 1 369 ? -8.890 7.222 16.836 1.00 87.94 369 ASP A N 1
ATOM 2928 C CA . ASP A 1 369 ? -9.545 8.513 17.054 1.00 87.94 369 ASP A CA 1
ATOM 2929 C C . ASP A 1 369 ? -11.061 8.405 16.770 1.00 87.94 369 ASP A C 1
ATOM 2931 O O . ASP A 1 369 ? -11.864 8.852 17.585 1.00 87.94 369 ASP A O 1
ATOM 2935 N N . HIS A 1 370 ? -11.473 7.688 15.713 1.00 88.81 370 HIS A N 1
ATOM 2936 C CA . HIS A 1 370 ? -12.894 7.442 15.416 1.00 88.81 370 HIS A CA 1
ATOM 2937 C C . HIS A 1 370 ? -13.580 6.514 16.427 1.00 88.81 370 HIS A C 1
ATOM 2939 O O . HIS A 1 370 ? -14.724 6.756 16.811 1.00 88.81 370 HIS A O 1
ATOM 2945 N N . LEU A 1 371 ? -12.912 5.437 16.859 1.00 90.38 371 LEU A N 1
ATOM 2946 C CA . LEU A 1 371 ? -13.458 4.531 17.875 1.00 90.38 371 LEU A CA 1
ATOM 2947 C C . LEU A 1 371 ? -13.692 5.271 19.194 1.00 90.38 371 LEU A C 1
ATOM 2949 O O . LEU A 1 371 ? -14.736 5.093 19.822 1.00 90.38 371 LEU A O 1
ATOM 2953 N N . LEU A 1 372 ? -12.734 6.107 19.599 1.00 87.12 372 LEU A N 1
ATOM 2954 C CA . LEU A 1 372 ? -12.822 6.905 20.815 1.00 87.12 372 LEU A CA 1
ATOM 2955 C C . LEU A 1 372 ? -13.905 7.976 20.684 1.00 87.12 372 LEU A C 1
ATOM 2957 O O . LEU A 1 372 ? -14.767 8.046 21.552 1.00 87.12 372 LEU A O 1
ATOM 2961 N N . GLU A 1 373 ? -13.943 8.731 19.585 1.00 85.06 373 GLU A N 1
ATOM 2962 C CA . GLU A 1 373 ? -14.993 9.725 19.332 1.00 85.06 373 GLU A CA 1
ATOM 2963 C C . GLU A 1 373 ? -16.399 9.103 19.365 1.00 85.06 373 GLU A C 1
ATOM 2965 O O . GLU A 1 373 ? -17.286 9.602 20.061 1.00 85.06 373 GLU A O 1
ATOM 2970 N N . PHE A 1 374 ? -16.605 7.971 18.683 1.00 85.75 374 PHE A N 1
ATOM 2971 C CA . PHE A 1 374 ? -17.890 7.271 18.702 1.00 85.75 374 PHE A CA 1
ATOM 2972 C C . PHE A 1 374 ? -18.266 6.806 20.111 1.00 85.75 374 PHE A C 1
ATOM 2974 O O . PHE A 1 374 ? -19.425 6.934 20.520 1.00 85.75 374 PHE A O 1
ATOM 2981 N N . SER A 1 375 ? -17.291 6.273 20.852 1.00 84.25 375 SER A N 1
ATOM 2982 C CA . SER A 1 375 ? -17.513 5.769 22.208 1.00 84.25 375 SER A CA 1
ATOM 2983 C C . SER A 1 375 ? -17.865 6.879 23.189 1.00 84.25 375 SER A C 1
ATOM 2985 O O . SER A 1 375 ? -18.666 6.677 24.095 1.00 84.25 375 SER A O 1
ATOM 2987 N N . ILE A 1 376 ? -17.296 8.062 22.969 1.00 77.06 376 ILE A N 1
ATOM 2988 C CA . ILE A 1 376 ? -17.581 9.281 23.717 1.00 77.06 376 ILE A CA 1
ATOM 2989 C C . ILE A 1 376 ? -19.019 9.756 23.456 1.00 77.06 376 ILE A C 1
ATOM 2991 O O . ILE A 1 376 ? -19.711 10.199 24.368 1.00 77.06 376 ILE A O 1
ATOM 2995 N N . GLN A 1 377 ? -19.499 9.643 22.219 1.00 78.50 377 GLN A N 1
ATOM 2996 C CA . GLN A 1 377 ? -20.830 10.117 21.830 1.00 78.50 377 GLN A CA 1
ATOM 2997 C C . GLN A 1 377 ? -21.971 9.134 22.161 1.00 78.50 377 GLN A C 1
ATOM 2999 O O . GLN A 1 377 ? -23.135 9.531 22.126 1.00 78.50 377 GLN A O 1
ATOM 3004 N N . ASN A 1 378 ? -21.674 7.863 22.468 1.00 78.88 378 ASN A N 1
ATOM 3005 C CA . ASN A 1 378 ? -22.678 6.811 22.671 1.00 78.88 378 ASN A CA 1
ATOM 3006 C C . ASN A 1 378 ? -22.392 5.997 23.940 1.00 78.88 378 ASN A C 1
ATOM 3008 O O . ASN A 1 378 ? -21.606 5.060 23.892 1.00 78.88 378 ASN A O 1
ATOM 3012 N N . GLU A 1 379 ? -23.069 6.279 25.054 1.00 70.19 379 GLU A N 1
ATOM 3013 C CA . GLU A 1 379 ? -22.740 5.675 26.361 1.00 70.19 379 GLU A CA 1
ATOM 3014 C C . GLU A 1 379 ? -22.844 4.138 26.399 1.00 70.19 379 GLU A C 1
ATOM 3016 O O . GLU A 1 379 ? -21.883 3.463 26.774 1.00 70.19 379 GLU A O 1
ATOM 3021 N N . ASP A 1 380 ? -23.980 3.567 25.984 1.00 75.25 380 ASP A N 1
ATOM 3022 C CA . ASP A 1 380 ? -24.222 2.119 26.102 1.00 75.25 380 ASP A CA 1
ATOM 3023 C C . ASP A 1 380 ? -23.328 1.301 25.160 1.00 75.25 380 ASP A C 1
ATOM 3025 O O . ASP A 1 380 ? -22.688 0.330 25.558 1.00 75.25 380 ASP A O 1
ATOM 3029 N N . LYS A 1 381 ? -23.275 1.715 23.892 1.00 82.56 381 LYS A N 1
ATOM 3030 C CA . LYS A 1 381 ? -22.524 1.045 22.820 1.00 82.56 381 LYS A CA 1
ATOM 3031 C C . LYS A 1 381 ? -21.027 1.353 22.871 1.00 82.56 381 LYS A C 1
ATOM 3033 O O . LYS A 1 381 ? -20.203 0.520 22.509 1.00 82.56 381 LYS A O 1
ATOM 3038 N N . GLY A 1 382 ? -20.671 2.553 23.313 1.00 81.62 382 GLY A N 1
ATOM 3039 C CA . GLY A 1 382 ? -19.294 3.014 23.428 1.00 81.62 382 GLY A CA 1
ATOM 3040 C C . GLY A 1 382 ? -18.513 2.286 24.506 1.00 81.62 382 GLY A C 1
ATOM 3041 O O . GLY A 1 382 ? -17.324 2.044 24.327 1.00 81.62 382 GLY A O 1
ATOM 3042 N N . ARG A 1 383 ? -19.173 1.860 25.592 1.00 81.88 383 ARG A N 1
ATOM 3043 C CA . ARG A 1 383 ? -18.516 1.069 26.640 1.00 81.88 383 ARG A CA 1
ATOM 3044 C C . ARG A 1 383 ? -17.924 -0.233 26.098 1.00 81.88 383 ARG A C 1
ATOM 3046 O O . ARG A 1 383 ? -16.781 -0.533 26.412 1.00 81.88 383 ARG A O 1
ATOM 3053 N N . GLU A 1 384 ? -18.661 -0.953 25.252 1.00 87.75 384 GLU A N 1
ATOM 3054 C CA . GLU A 1 384 ? -18.190 -2.211 24.650 1.00 87.75 384 GLU A CA 1
ATOM 3055 C C . GLU A 1 384 ? -16.948 -1.987 23.768 1.00 87.75 384 GLU A C 1
ATOM 3057 O O . GLU A 1 384 ? -15.971 -2.727 23.845 1.00 87.75 384 GLU A O 1
ATOM 3062 N N . ILE A 1 385 ? -16.929 -0.906 22.981 1.00 88.75 385 ILE A N 1
ATOM 3063 C CA . ILE A 1 385 ? -15.758 -0.534 22.171 1.00 88.75 385 ILE A CA 1
ATOM 3064 C C . ILE A 1 385 ? -14.567 -0.161 23.066 1.00 88.75 385 ILE A C 1
ATOM 3066 O O . ILE A 1 385 ? -13.443 -0.593 22.801 1.00 88.75 385 ILE A O 1
ATOM 3070 N N . LEU A 1 386 ? -14.797 0.612 24.132 1.00 85.94 386 LEU A N 1
ATOM 3071 C CA . LEU A 1 386 ? -13.750 1.027 25.068 1.00 85.94 386 LEU A CA 1
ATOM 3072 C C . LEU A 1 386 ? -13.119 -0.152 25.810 1.00 85.94 386 LEU A C 1
ATOM 3074 O O . LEU A 1 386 ? -11.910 -0.129 26.024 1.00 85.94 386 LEU A O 1
ATOM 3078 N N . GLU A 1 387 ? -13.892 -1.182 26.161 1.00 87.12 387 GLU A N 1
ATOM 3079 C CA . GLU A 1 387 ? -13.363 -2.404 26.780 1.00 87.12 387 GLU A CA 1
ATOM 3080 C C . GLU A 1 387 ? -12.308 -3.069 25.883 1.00 87.12 387 GLU A C 1
ATOM 3082 O O . GLU A 1 387 ? -11.207 -3.373 26.341 1.00 87.12 387 GLU A O 1
ATOM 3087 N N . HIS A 1 388 ? -12.583 -3.193 24.583 1.00 89.62 388 HIS A N 1
ATOM 3088 C C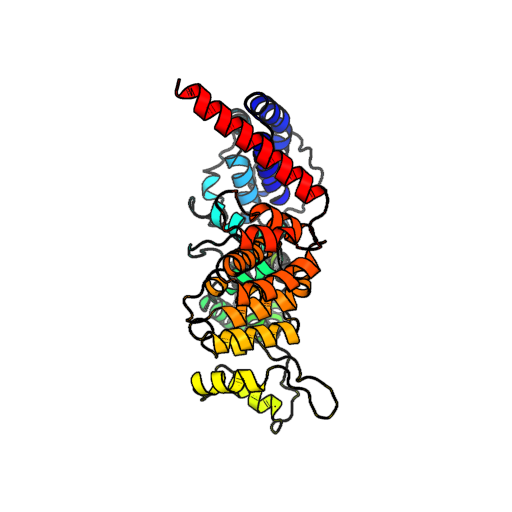A . HIS A 1 388 ? -11.624 -3.744 23.623 1.00 89.62 388 HIS A CA 1
ATOM 3089 C C . HIS A 1 388 ? -10.403 -2.841 23.382 1.00 89.62 388 HIS A C 1
ATOM 3091 O O . HIS A 1 388 ? -9.289 -3.328 23.170 1.00 89.62 388 HIS A O 1
ATOM 3097 N N . VAL A 1 389 ? -10.583 -1.516 23.422 1.00 88.25 389 VAL A N 1
ATOM 3098 C CA . VAL A 1 389 ? -9.459 -0.567 23.345 1.00 88.25 389 VAL A CA 1
ATOM 3099 C C . VAL A 1 389 ? -8.559 -0.701 24.579 1.00 88.25 389 VAL A C 1
ATOM 3101 O O . VAL A 1 389 ? -7.335 -0.716 24.441 1.00 88.25 389 VAL A O 1
ATOM 3104 N N . ASP A 1 390 ? -9.143 -0.860 25.769 1.00 84.75 390 ASP A N 1
ATOM 3105 C CA . ASP A 1 390 ? -8.419 -1.005 27.039 1.00 84.75 390 ASP A CA 1
ATOM 3106 C C . ASP A 1 390 ? -7.573 -2.280 27.094 1.00 84.75 390 ASP A C 1
ATOM 3108 O O . ASP A 1 390 ? -6.426 -2.245 27.546 1.00 84.75 390 ASP A O 1
ATOM 3112 N N . GLU A 1 391 ? -8.088 -3.392 26.558 1.00 87.75 391 GLU A N 1
ATOM 3113 C CA . GLU A 1 391 ? -7.340 -4.649 26.406 1.00 87.75 391 GLU A CA 1
ATOM 3114 C C . GLU A 1 391 ? -6.027 -4.452 25.630 1.00 87.75 391 GLU A C 1
ATOM 3116 O O . GLU A 1 391 ? -5.021 -5.111 25.908 1.00 87.75 391 GLU A O 1
ATOM 3121 N N . CYS A 1 392 ? -6.013 -3.503 24.692 1.00 86.56 392 CYS A N 1
ATOM 3122 C CA . CYS A 1 392 ? -4.846 -3.150 23.889 1.00 86.56 392 CYS A CA 1
ATOM 3123 C C . CYS A 1 392 ? -4.047 -1.956 24.445 1.00 86.56 392 CYS A C 1
ATOM 3125 O O . CYS A 1 392 ? -3.055 -1.557 23.834 1.00 86.56 392 CYS A O 1
ATOM 3127 N N . GLY A 1 393 ? -4.419 -1.385 25.594 1.00 77.44 393 GLY A N 1
ATOM 3128 C CA . GLY A 1 393 ? -3.878 -0.110 26.083 1.00 77.44 393 GLY A CA 1
ATOM 3129 C C . GLY A 1 393 ? -2.409 -0.129 26.530 1.00 77.44 393 GLY A C 1
ATOM 3130 O O . GLY A 1 393 ? -1.820 0.922 26.767 1.00 77.44 393 GLY A O 1
ATOM 3131 N N . THR A 1 394 ? -1.775 -1.304 26.600 1.00 78.75 394 THR A N 1
ATOM 3132 C CA . THR A 1 394 ? -0.312 -1.419 26.777 1.00 78.75 394 THR A CA 1
ATOM 3133 C C . THR A 1 394 ? 0.474 -1.079 25.507 1.00 78.75 394 THR A C 1
ATOM 3135 O O . THR A 1 394 ? 1.678 -0.828 25.578 1.00 78.75 394 THR A O 1
ATOM 3138 N N . ASN A 1 395 ? -0.189 -1.056 24.347 1.00 85.44 395 ASN A N 1
ATOM 3139 C CA . ASN A 1 395 ? 0.401 -0.631 23.087 1.00 85.44 395 ASN A CA 1
ATOM 3140 C C . ASN A 1 395 ? 0.572 0.897 23.067 1.00 85.44 395 ASN A C 1
ATOM 3142 O O . ASN A 1 395 ? -0.373 1.636 23.331 1.00 85.44 395 ASN A O 1
ATOM 3146 N N . GLU A 1 396 ? 1.765 1.369 22.701 1.00 83.25 396 GLU A N 1
ATOM 3147 C CA . GLU A 1 396 ? 2.114 2.798 22.674 1.00 83.25 396 GLU A CA 1
ATOM 3148 C C . GLU A 1 396 ? 1.161 3.632 21.802 1.00 83.25 396 GLU A C 1
ATOM 3150 O O . GLU A 1 396 ? 0.750 4.713 22.207 1.00 83.25 396 GLU A O 1
ATOM 3155 N N . ILE A 1 397 ? 0.732 3.110 20.648 1.00 84.94 397 ILE A N 1
ATOM 3156 C CA . ILE A 1 397 ? -0.164 3.825 19.725 1.00 84.94 397 ILE A CA 1
ATOM 3157 C C . ILE A 1 397 ? -1.548 4.012 20.355 1.00 84.94 397 ILE A C 1
ATOM 3159 O O . ILE A 1 397 ? -2.151 5.079 20.236 1.00 84.94 397 ILE A O 1
ATOM 3163 N N . VAL A 1 398 ? -2.047 2.974 21.032 1.00 85.00 398 VAL A N 1
ATOM 3164 C CA . VAL A 1 398 ? -3.337 3.011 21.732 1.00 85.00 398 VAL A CA 1
ATOM 3165 C C . VAL A 1 398 ? -3.260 3.973 22.908 1.00 85.00 398 VAL A C 1
ATOM 3167 O O . VAL A 1 398 ? -4.134 4.822 23.065 1.00 85.00 398 VAL A O 1
ATOM 3170 N N . PHE A 1 399 ? -2.183 3.898 23.688 1.00 80.88 399 PHE A N 1
ATOM 3171 C CA . PHE A 1 399 ? -1.938 4.801 24.805 1.00 80.88 399 PHE A CA 1
ATOM 3172 C C . PHE A 1 399 ? -1.874 6.272 24.361 1.00 80.88 399 PHE A C 1
ATOM 3174 O O . PHE A 1 399 ? -2.521 7.132 24.960 1.00 80.88 399 PHE A O 1
ATOM 3181 N N . ASP A 1 400 ? -1.162 6.565 23.271 1.00 81.31 400 ASP A N 1
ATOM 3182 C CA . ASP A 1 400 ? -1.091 7.907 22.690 1.00 81.31 400 ASP A CA 1
ATOM 3183 C C . ASP A 1 400 ? -2.456 8.390 22.178 1.00 81.31 400 ASP A C 1
ATOM 3185 O O . ASP A 1 400 ? -2.795 9.566 22.319 1.00 81.31 400 ASP A O 1
ATOM 3189 N N . ALA A 1 401 ? -3.273 7.510 21.593 1.00 83.06 401 ALA A N 1
ATOM 3190 C CA . ALA A 1 401 ? -4.627 7.858 21.165 1.00 83.06 401 ALA A CA 1
ATOM 3191 C C . ALA A 1 401 ? -5.561 8.145 22.352 1.00 83.06 401 ALA A C 1
ATOM 3193 O O . ALA A 1 401 ? -6.284 9.143 22.323 1.00 83.06 401 ALA A O 1
ATOM 3194 N N . LEU A 1 402 ? -5.492 7.337 23.414 1.00 79.50 402 LEU A N 1
ATOM 3195 C CA . LEU A 1 402 ? -6.232 7.559 24.660 1.00 79.50 402 LEU A CA 1
ATOM 3196 C C . LEU A 1 402 ? -5.857 8.895 25.311 1.00 79.50 402 LEU A C 1
ATOM 3198 O O . LEU A 1 402 ? -6.729 9.599 25.810 1.00 79.50 402 LEU A O 1
ATOM 3202 N N . LEU A 1 403 ? -4.574 9.269 25.282 1.00 75.00 403 LEU A N 1
ATOM 3203 C CA . LEU A 1 403 ? -4.109 10.564 25.780 1.00 75.00 403 LEU A CA 1
ATOM 3204 C C . LEU A 1 403 ? -4.608 11.739 24.937 1.00 75.00 403 LEU A C 1
ATOM 3206 O O . LEU A 1 403 ? -5.022 12.754 25.491 1.00 75.00 403 LEU A O 1
ATOM 3210 N N . ARG A 1 404 ? -4.557 11.626 23.605 1.00 77.38 404 ARG A N 1
ATOM 3211 C CA . ARG A 1 404 ? -5.001 12.697 22.695 1.00 77.38 404 ARG A CA 1
ATOM 3212 C C . ARG A 1 404 ? -6.497 12.978 22.811 1.00 77.38 404 ARG A C 1
ATOM 3214 O O . ARG A 1 404 ? -6.891 14.134 22.719 1.00 77.38 404 ARG A O 1
ATOM 3221 N N . ASN A 1 405 ? -7.294 11.938 23.044 1.00 74.19 405 ASN A N 1
ATOM 3222 C CA . ASN A 1 405 ? -8.743 12.032 23.227 1.00 74.19 405 ASN A CA 1
ATOM 3223 C C . ASN A 1 405 ? -9.144 12.028 24.709 1.00 74.19 405 ASN A C 1
ATOM 3225 O O . ASN A 1 405 ? -10.292 11.732 25.037 1.00 7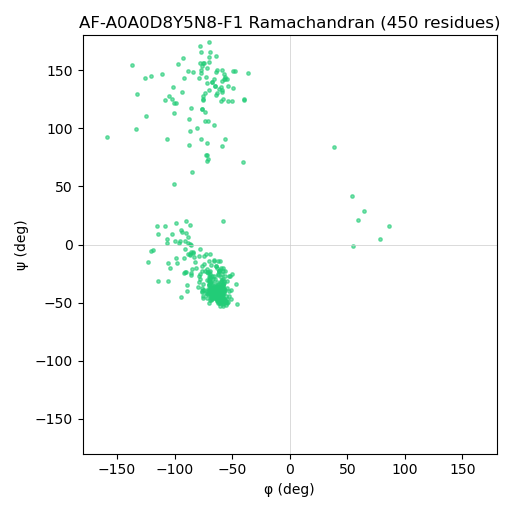4.19 405 ASN A O 1
ATOM 3229 N N . ALA A 1 406 ? -8.205 12.322 25.617 1.00 69.12 406 ALA A N 1
ATOM 3230 C CA . ALA A 1 406 ? -8.520 12.419 27.031 1.00 69.12 406 ALA A CA 1
ATOM 3231 C C . ALA A 1 406 ? -9.577 13.521 27.249 1.00 69.12 406 ALA A C 1
ATOM 3233 O O . ALA A 1 406 ? -9.465 14.608 26.673 1.00 69.12 406 ALA A O 1
ATOM 3234 N N . PRO A 1 407 ? -10.600 13.263 28.079 1.00 64.06 407 PRO A N 1
ATOM 3235 C CA . PRO A 1 407 ? -11.703 14.190 28.263 1.00 64.06 407 PRO A CA 1
ATOM 3236 C C . PRO A 1 407 ? -11.207 15.486 28.912 1.00 64.06 407 PRO A C 1
ATOM 3238 O O . PRO A 1 407 ? -10.421 15.471 29.862 1.00 64.06 407 PRO A O 1
ATOM 3241 N N . SER A 1 408 ? -11.674 16.620 28.392 1.00 60.72 408 SER A N 1
ATOM 3242 C CA . SER A 1 408 ? -11.448 17.939 28.990 1.00 60.72 408 SER A CA 1
ATOM 3243 C C . SER A 1 408 ? -12.376 18.160 30.193 1.00 60.72 408 SER A C 1
ATOM 3245 O O . SER A 1 408 ? -13.371 17.456 30.354 1.00 60.72 408 SER A O 1
ATOM 3247 N N . PHE A 1 409 ? -12.099 19.169 31.027 1.00 53.16 409 PHE A N 1
ATOM 3248 C CA . PHE A 1 409 ? -12.962 19.521 32.170 1.00 53.16 409 PHE A CA 1
ATOM 3249 C C . PHE A 1 409 ? -14.411 19.862 31.789 1.00 53.16 409 PHE A C 1
ATOM 3251 O O . PHE A 1 409 ? -15.297 19.730 32.627 1.00 53.16 409 PHE A O 1
ATOM 3258 N N . ASP A 1 410 ? -14.647 20.263 30.539 1.00 52.25 410 ASP A N 1
ATOM 3259 C CA . ASP A 1 410 ? -15.982 20.570 30.016 1.00 52.25 410 ASP A CA 1
ATOM 3260 C C . ASP A 1 410 ? -16.719 19.316 29.499 1.00 52.25 410 ASP A C 1
ATOM 3262 O O . ASP A 1 410 ? -17.845 19.411 29.012 1.00 52.25 410 ASP A O 1
ATOM 3266 N N . SER A 1 411 ? -16.091 18.135 29.576 1.00 54.81 411 SER A N 1
ATOM 3267 C CA . SER A 1 411 ? -16.675 16.873 29.114 1.00 54.81 411 SER A CA 1
ATOM 3268 C C . SER A 1 411 ? -17.708 16.325 30.115 1.00 54.81 411 SER A C 1
ATOM 3270 O O . SER A 1 411 ? -17.567 16.537 31.323 1.00 54.81 411 SER A O 1
ATOM 3272 N N . PRO A 1 412 ? -18.732 15.579 29.652 1.00 56.56 412 PRO A N 1
ATOM 3273 C CA . PRO A 1 412 ? -19.730 14.962 30.527 1.00 56.56 412 PRO A CA 1
ATOM 3274 C C . PRO A 1 412 ? -19.082 14.106 31.626 1.00 56.56 412 PRO A C 1
ATOM 3276 O O . PRO A 1 412 ? -18.148 13.344 31.371 1.00 56.56 412 PRO A O 1
ATOM 3279 N N . THR A 1 413 ? -19.578 14.213 32.862 1.00 53.41 413 THR A N 1
ATOM 3280 C CA . THR A 1 413 ? -18.960 13.592 34.050 1.00 53.41 413 THR A CA 1
ATOM 3281 C C . THR A 1 413 ? -18.886 12.062 33.956 1.00 53.41 413 THR A C 1
ATOM 3283 O O . THR A 1 413 ? -17.902 11.464 34.396 1.00 53.41 413 THR A O 1
ATOM 3286 N N . ASP A 1 414 ? -19.872 11.431 33.316 1.00 56.31 414 ASP A N 1
ATOM 3287 C CA . ASP A 1 414 ? -19.951 9.972 33.144 1.00 56.31 414 ASP A CA 1
ATOM 3288 C C . ASP A 1 414 ? -18.893 9.428 32.173 1.00 56.31 414 ASP A C 1
ATOM 3290 O O . ASP A 1 414 ? -18.355 8.329 32.340 1.00 56.31 414 ASP A O 1
ATOM 3294 N N . LEU A 1 415 ? -18.511 10.242 31.197 1.00 53.72 415 LEU A N 1
ATOM 3295 C CA . LEU A 1 415 ? -17.492 9.939 30.204 1.00 53.72 415 LEU A CA 1
ATOM 3296 C C . LEU A 1 415 ? -16.085 10.058 30.788 1.00 53.72 415 LEU A C 1
ATOM 3298 O O . LEU A 1 415 ? -15.228 9.201 30.568 1.00 53.72 415 LEU A O 1
ATOM 3302 N N . LEU A 1 416 ? -15.887 11.081 31.622 1.00 57.75 416 LEU A N 1
ATOM 3303 C CA . LEU A 1 416 ? -14.670 11.270 32.400 1.00 57.75 416 LEU A CA 1
ATOM 3304 C C . LEU A 1 416 ? -14.467 10.107 33.383 1.00 57.75 416 LEU A C 1
ATOM 3306 O O . LEU A 1 416 ? -13.359 9.585 33.488 1.00 57.75 416 LEU A O 1
ATOM 3310 N N . HIS A 1 417 ? -15.536 9.625 34.026 1.00 61.03 417 HIS A N 1
ATOM 3311 C CA . HIS A 1 417 ? -15.497 8.430 34.874 1.00 61.03 417 HIS A CA 1
ATOM 3312 C C . HIS A 1 417 ? -15.196 7.154 34.071 1.00 61.03 417 HIS A C 1
ATOM 3314 O O . HIS A 1 417 ? -14.348 6.359 34.468 1.00 61.03 417 HIS A O 1
ATOM 3320 N N . THR A 1 418 ? -15.845 6.963 32.920 1.00 63.44 418 THR A N 1
ATOM 3321 C CA . THR A 1 418 ? -15.650 5.769 32.083 1.00 63.44 418 THR A CA 1
ATOM 3322 C C . THR A 1 418 ? -14.217 5.687 31.561 1.00 63.44 418 THR A C 1
ATOM 3324 O O . THR A 1 418 ? -13.560 4.662 31.742 1.00 63.44 418 THR A O 1
ATOM 3327 N N . MET A 1 419 ? -13.679 6.781 31.013 1.00 63.62 419 MET A N 1
ATOM 3328 C CA . MET A 1 419 ? -12.297 6.795 30.533 1.00 63.62 419 MET A CA 1
ATOM 3329 C C . MET A 1 419 ? -11.301 6.657 31.680 1.00 63.62 419 MET A C 1
ATOM 3331 O O . MET A 1 419 ? -10.380 5.868 31.561 1.00 63.62 419 MET A O 1
ATOM 3335 N N . THR A 1 420 ? -11.484 7.332 32.819 1.00 62.97 420 THR A N 1
ATOM 3336 C CA . THR A 1 420 ? -10.554 7.201 33.964 1.00 62.97 420 THR A CA 1
ATOM 3337 C C . THR A 1 420 ? -10.608 5.844 34.673 1.00 62.97 420 THR A C 1
ATOM 3339 O O . THR A 1 420 ? -9.695 5.525 35.436 1.00 62.97 420 THR A O 1
ATOM 3342 N N . SER A 1 421 ? -11.643 5.038 34.411 1.00 65.75 421 SER A N 1
ATOM 3343 C CA . SER A 1 421 ? -11.791 3.672 34.930 1.00 65.75 421 SER A CA 1
ATOM 3344 C C . SER A 1 421 ? -11.065 2.597 34.109 1.00 65.75 421 SER A C 1
ATOM 3346 O O . SER A 1 421 ? -10.989 1.448 34.553 1.00 65.75 421 SER A O 1
ATOM 3348 N N . LEU A 1 422 ? -10.514 2.959 32.943 1.00 68.75 422 LEU A N 1
ATOM 3349 C CA . LEU A 1 422 ? -9.756 2.051 32.082 1.00 68.75 422 LEU A CA 1
ATOM 3350 C C . LEU A 1 422 ? -8.507 1.516 32.800 1.00 68.75 422 LEU A C 1
ATOM 3352 O O . LEU A 1 422 ? -7.748 2.269 33.417 1.00 68.75 422 LEU A O 1
ATOM 3356 N N . LYS A 1 423 ? -8.270 0.203 32.719 1.00 67.69 423 LYS A N 1
ATOM 3357 C CA . LYS A 1 423 ? -7.173 -0.478 33.430 1.00 67.69 423 LYS A CA 1
ATOM 3358 C C . LYS A 1 423 ? -5.802 -0.105 32.874 1.00 67.69 423 LYS A C 1
ATOM 3360 O O . LYS A 1 423 ? -4.810 -0.186 33.594 1.00 67.69 423 LYS A O 1
ATOM 3365 N N . SER A 1 424 ? -5.746 0.298 31.609 1.00 64.75 424 SER A N 1
ATOM 3366 C CA . SER A 1 424 ? -4.534 0.735 30.910 1.00 64.75 424 SER A CA 1
ATOM 3367 C C . SER A 1 424 ? -4.017 2.116 31.349 1.00 64.75 424 SER A C 1
ATOM 3369 O O . SER A 1 424 ? -2.900 2.502 30.994 1.00 64.75 424 SER A O 1
ATOM 3371 N N . ILE A 1 425 ? -4.775 2.846 32.176 1.00 61.91 425 ILE A N 1
ATOM 3372 C CA . ILE A 1 425 ? -4.382 4.144 32.737 1.00 61.91 425 ILE A CA 1
ATOM 3373 C C . ILE A 1 425 ? -3.386 3.958 33.892 1.00 61.91 425 ILE A C 1
ATOM 3375 O O . ILE A 1 425 ? -3.731 3.827 35.067 1.00 61.91 425 ILE A O 1
ATOM 3379 N N . ASP A 1 426 ? -2.107 3.974 33.527 1.00 58.25 426 ASP A N 1
ATOM 3380 C CA . ASP A 1 426 ? -0.941 3.979 34.420 1.00 58.25 426 ASP A CA 1
ATOM 3381 C C . ASP A 1 426 ? -0.677 5.383 35.032 1.00 58.25 426 ASP A C 1
ATOM 3383 O O . ASP A 1 426 ? -1.240 6.398 34.603 1.00 58.25 426 ASP A O 1
ATOM 3387 N N . GLU A 1 427 ? 0.233 5.485 36.007 1.00 54.88 427 GLU A N 1
ATOM 3388 C CA . GLU A 1 427 ? 0.744 6.745 36.571 1.00 54.88 427 GLU A CA 1
ATOM 3389 C C . GLU A 1 427 ? 1.264 7.710 35.495 1.00 54.88 427 GLU A C 1
ATOM 3391 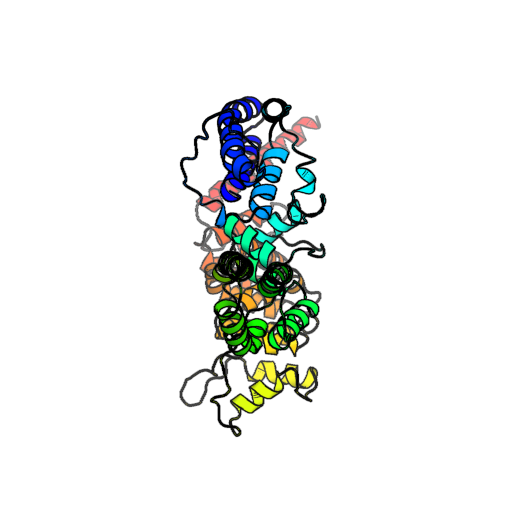O O . GLU A 1 427 ? 1.187 8.923 35.672 1.00 54.88 427 GLU A O 1
ATOM 3396 N N . ARG A 1 428 ? 1.720 7.205 34.340 1.00 55.50 428 ARG A N 1
ATOM 3397 C CA . ARG A 1 428 ? 2.122 8.022 33.179 1.00 55.50 428 ARG A CA 1
ATOM 3398 C C . ARG A 1 428 ? 0.969 8.832 32.582 1.00 55.50 428 ARG A C 1
ATOM 3400 O O . ARG A 1 428 ? 1.172 9.986 32.204 1.00 55.50 428 ARG A O 1
ATOM 3407 N N . PHE A 1 429 ? -0.230 8.252 32.518 1.00 57.19 429 PHE A N 1
ATOM 3408 C CA . PHE A 1 429 ? -1.435 8.952 32.072 1.00 57.19 429 PHE A CA 1
ATOM 3409 C C . PHE A 1 429 ? -1.876 9.955 33.141 1.00 57.19 429 PHE A C 1
ATOM 3411 O O . PHE A 1 429 ? -2.073 11.130 32.841 1.00 57.19 429 PHE A O 1
ATOM 3418 N N . LYS A 1 430 ? -1.911 9.535 34.414 1.00 56.28 430 LYS A N 1
ATOM 3419 C CA . LYS A 1 430 ? -2.272 10.407 35.548 1.00 56.28 430 LYS A CA 1
ATOM 3420 C C . LYS A 1 430 ? -1.317 11.598 35.712 1.00 56.28 430 LYS A C 1
ATOM 3422 O O . LYS A 1 430 ? -1.778 12.711 35.934 1.00 56.28 430 LYS A O 1
ATOM 3427 N N . GLY A 1 431 ? -0.011 11.400 35.534 1.00 54.38 431 GLY A N 1
ATOM 3428 C CA . GLY A 1 431 ? 1.010 12.447 35.622 1.00 54.38 431 GLY A CA 1
ATOM 3429 C C . GLY A 1 431 ? 0.968 13.449 34.464 1.00 54.38 431 GLY A C 1
ATOM 3430 O O . GLY A 1 431 ? 1.184 14.639 34.679 1.00 54.38 431 GLY A O 1
ATOM 3431 N N . ARG A 1 432 ? 0.632 13.011 33.241 1.00 52.78 432 ARG A N 1
ATOM 3432 C CA . ARG A 1 432 ? 0.474 13.920 32.089 1.00 52.78 432 ARG A CA 1
ATOM 3433 C C . ARG A 1 432 ? -0.867 14.648 32.078 1.00 52.78 432 ARG A C 1
ATOM 3435 O O . ARG A 1 432 ? -0.881 15.829 31.746 1.00 52.78 432 ARG A O 1
ATOM 3442 N N . VAL A 1 433 ? -1.953 14.000 32.501 1.00 52.59 433 VAL A N 1
ATOM 3443 C CA . VAL A 1 433 ? -3.236 14.676 32.746 1.00 52.59 433 VAL A CA 1
ATOM 3444 C C . VAL A 1 433 ? -3.071 15.701 33.869 1.00 52.59 433 VAL A C 1
ATOM 3446 O O . VAL A 1 433 ? -3.464 16.841 33.678 1.00 52.59 433 VAL A O 1
ATOM 3449 N N . SER A 1 434 ? -2.383 15.370 34.970 1.00 50.19 434 SER A N 1
ATOM 3450 C CA . SER A 1 434 ? -2.026 16.324 36.038 1.00 50.19 434 SER A CA 1
ATOM 3451 C C . SER A 1 434 ? -1.245 17.534 35.516 1.00 50.19 434 SER A C 1
ATOM 3453 O O . SER A 1 434 ? -1.576 18.661 35.864 1.00 50.19 434 SER A O 1
ATOM 3455 N N . ALA A 1 435 ? -0.250 17.335 34.646 1.00 45.12 435 ALA A N 1
ATOM 3456 C CA . ALA A 1 435 ? 0.516 18.439 34.062 1.00 45.12 435 ALA A CA 1
ATOM 3457 C C . ALA A 1 435 ? -0.335 19.320 33.124 1.00 45.12 435 ALA A C 1
ATOM 3459 O O . ALA A 1 435 ? -0.218 20.543 33.148 1.00 45.12 435 ALA A O 1
ATOM 3460 N N . TYR A 1 436 ? -1.224 18.720 32.324 1.00 43.25 436 TYR A N 1
ATOM 3461 C CA . TYR A 1 436 ? -2.169 19.461 31.478 1.00 43.25 436 TYR A CA 1
ATOM 3462 C C . TYR A 1 436 ? -3.190 20.241 32.321 1.00 43.25 436 TYR A C 1
ATOM 3464 O O . TYR A 1 436 ? -3.475 21.402 32.036 1.00 43.25 436 TYR A O 1
ATOM 3472 N N . VAL A 1 437 ? -3.684 19.627 33.399 1.00 47.00 437 VAL A N 1
ATOM 3473 C CA . VAL A 1 437 ? -4.588 20.226 34.389 1.00 47.00 437 VAL A CA 1
ATOM 3474 C C . VAL A 1 437 ? -3.915 21.410 35.084 1.00 47.00 437 VAL A C 1
ATOM 3476 O O . VAL A 1 437 ? -4.508 22.481 35.134 1.00 47.00 437 VAL A O 1
ATOM 3479 N N . GLU A 1 438 ? -2.673 21.269 35.554 1.00 42.53 438 GLU A N 1
ATOM 3480 C CA . GLU A 1 438 ? -1.916 22.341 36.217 1.00 42.53 438 GLU A CA 1
ATOM 3481 C C . GLU A 1 438 ? -1.608 23.517 35.279 1.00 42.53 438 GLU A C 1
ATOM 3483 O O . GLU A 1 438 ? -1.763 24.674 35.674 1.00 42.53 438 GLU A O 1
ATOM 3488 N N . ILE A 1 439 ? -1.231 23.248 34.023 1.00 47.19 439 ILE A N 1
ATOM 3489 C CA . ILE A 1 439 ? -0.948 24.290 33.022 1.00 47.19 439 ILE A CA 1
ATOM 3490 C C . ILE A 1 439 ? -2.225 25.056 32.647 1.00 47.19 439 ILE A C 1
ATOM 3492 O O . ILE A 1 439 ? -2.197 26.285 32.543 1.00 47.19 439 ILE A O 1
ATOM 3496 N N . VAL A 1 440 ? -3.358 24.367 32.482 1.00 43.72 440 VAL A N 1
ATOM 3497 C CA . VAL A 1 440 ? -4.645 25.012 32.176 1.00 43.72 440 VAL A CA 1
ATOM 3498 C C . VAL A 1 440 ? -5.164 25.802 33.381 1.00 43.72 440 VAL A C 1
ATOM 3500 O O . VAL A 1 440 ? -5.591 26.942 33.203 1.00 43.72 440 VAL A O 1
ATOM 3503 N N . TYR A 1 441 ? -5.032 25.282 34.608 1.00 45.22 441 TYR A N 1
ATOM 3504 C CA . TYR A 1 441 ? -5.369 26.023 35.831 1.00 45.22 441 TYR A CA 1
ATOM 3505 C C . TYR A 1 441 ? -4.517 27.292 35.973 1.00 45.22 441 TYR A C 1
ATOM 3507 O O . TYR A 1 441 ? -5.043 28.368 36.259 1.00 45.22 441 TYR A O 1
ATOM 3515 N N . ALA A 1 442 ? -3.213 27.199 35.697 1.00 47.09 442 ALA A N 1
ATOM 3516 C CA . ALA A 1 442 ? -2.310 28.347 35.698 1.00 47.09 442 ALA A CA 1
ATOM 3517 C C . ALA A 1 442 ? -2.692 29.390 34.630 1.00 47.09 442 ALA A C 1
ATOM 3519 O O . ALA A 1 442 ? -2.676 30.588 34.910 1.00 47.09 442 ALA A O 1
ATOM 3520 N N . LEU A 1 443 ? -3.100 28.958 33.431 1.00 44.47 443 LEU A N 1
ATOM 3521 C CA . LEU A 1 443 ? -3.559 29.843 32.353 1.00 44.47 443 LEU A CA 1
ATOM 3522 C C . LEU A 1 443 ? -4.921 30.491 32.642 1.00 44.47 443 LEU A C 1
ATOM 3524 O O . LEU A 1 443 ? -5.148 31.641 32.264 1.00 44.47 443 LEU A O 1
ATOM 3528 N N . GLN A 1 444 ? -5.826 29.788 33.320 1.00 44.69 444 GLN A N 1
ATOM 3529 C CA . GLN A 1 444 ? -7.161 30.280 33.662 1.00 44.69 444 GLN A CA 1
ATOM 3530 C C . GLN A 1 444 ? -7.114 31.274 34.829 1.00 44.69 444 GLN A C 1
ATOM 3532 O O . GLN A 1 444 ? -7.770 32.316 34.775 1.00 44.69 444 GLN A O 1
ATOM 3537 N N . ILE A 1 445 ? -6.242 31.023 35.812 1.00 49.44 445 ILE A N 1
ATOM 3538 C CA . ILE A 1 445 ? -5.872 31.991 36.852 1.00 49.44 445 ILE A CA 1
ATOM 3539 C C . ILE A 1 445 ? -5.210 33.220 36.212 1.00 49.44 445 ILE A C 1
ATOM 3541 O O . ILE A 1 445 ? -5.631 34.346 36.472 1.00 49.44 445 ILE A O 1
ATOM 3545 N N . ALA A 1 446 ? -4.243 33.037 35.307 1.00 46.91 446 ALA A N 1
ATOM 3546 C CA . ALA A 1 446 ? -3.597 34.150 34.607 1.00 46.91 446 ALA A CA 1
ATOM 3547 C C . ALA A 1 446 ? -4.587 34.995 33.780 1.00 46.91 446 ALA A C 1
ATOM 3549 O O . ALA A 1 446 ? -4.475 36.219 33.756 1.00 46.91 446 ALA A O 1
ATOM 3550 N N . LYS A 1 447 ? -5.597 34.373 33.153 1.00 43.69 447 LYS A N 1
ATOM 3551 C CA . LYS A 1 447 ? -6.686 35.079 32.455 1.00 43.69 447 LYS A CA 1
ATOM 3552 C C . LYS A 1 447 ? -7.552 35.910 33.401 1.00 43.69 447 LYS A C 1
ATOM 3554 O O . LYS A 1 447 ? -7.869 37.041 33.057 1.00 43.69 447 LYS A O 1
ATOM 3559 N N . GLN A 1 448 ? -7.904 35.383 34.576 1.00 46.12 448 GLN A N 1
ATOM 3560 C CA . GLN A 1 448 ? -8.670 36.131 35.582 1.00 46.12 448 GLN A CA 1
ATOM 3561 C C . GLN A 1 448 ? -7.896 37.346 36.112 1.00 46.12 448 GLN A C 1
ATOM 3563 O O . GLN A 1 448 ? -8.494 38.399 36.325 1.00 46.12 448 GLN A O 1
ATOM 3568 N N . PHE A 1 449 ? -6.571 37.232 36.248 1.00 47.81 449 PHE A N 1
ATOM 3569 C CA . PHE A 1 449 ? -5.699 38.344 36.639 1.00 47.81 449 PHE A CA 1
ATOM 3570 C C . PHE A 1 449 ? -5.415 39.356 35.516 1.00 47.81 449 PHE A C 1
ATOM 3572 O O . PHE A 1 449 ? -5.014 40.471 35.820 1.00 47.81 449 PHE A O 1
ATOM 3579 N N . ALA A 1 450 ? -5.632 39.007 34.244 1.00 45.31 450 ALA A N 1
ATOM 3580 C CA . ALA A 1 450 ? -5.472 39.921 33.106 1.00 45.31 450 ALA A CA 1
ATOM 3581 C C . ALA A 1 450 ? -6.735 40.756 32.793 1.00 45.31 450 ALA A C 1
ATOM 3583 O O . ALA A 1 450 ? -6.689 41.651 31.951 1.00 45.31 450 ALA A O 1
ATOM 3584 N N . THR A 1 451 ? -7.864 40.449 33.440 1.00 44.16 451 THR A N 1
ATOM 3585 C CA . THR A 1 451 ? -9.144 41.179 33.332 1.00 44.16 451 THR A CA 1
ATOM 3586 C C . THR A 1 451 ? -9.435 42.115 34.514 1.00 44.16 451 THR A C 1
ATOM 3588 O O . THR A 1 451 ? -10.542 42.644 34.612 1.00 44.16 451 THR A O 1
ATOM 3591 N N . ILE A 1 452 ? -8.453 42.323 35.395 1.00 41.28 452 ILE A N 1
ATOM 3592 C CA . ILE A 1 452 ? -8.417 43.368 36.433 1.00 41.28 452 ILE A CA 1
ATOM 3593 C C . ILE A 1 452 ? -7.372 44.390 35.993 1.00 41.28 452 ILE A C 1
ATOM 3595 O O . ILE A 1 452 ? -7.644 45.602 36.142 1.00 41.28 452 ILE A O 1
#

pLDDT: mean 73.53, std 13.27, range [36.06, 94.88]

Secondary structure (DSSP, 8-state):
-HHHHHHHHHHHHHHHHH-SSSSHHHHHHHHHHHHHHHHHHHGGGT-TT---SS--S------GGG--HHHHHHHHHHHHHHS-HHHHHTTTTS----GGG-SSS--TTTHHHHHHHHTT----SPP---HHHHHHHHHHHT--HHHHHHHHHHSPP-HHHHHHHHHHHH-S---TTTHHHHHHHHHTS-HHHHHHHHHHHHHHHHHHHHHS-HHHHHHHHHHHHHHHHHHTT-----PPP-GGGS-TT-HHHHHHHHTSTT----HHHHHHHHHHHTT-B-TTSPBPPPP-HHHHHHHS-TTT-HHHHHHHHHHHHHHT-HHHHHHHT-HHHHS---S--HHHHHHHHHTHHHHHHHS-HHHHHHHHHHHHHHHHH-HHHHHHHHHHHHHTTTSHHHHHHHHHTPPPTTS-HHHHHHHHT-TT--HHHHHHHHHHHHHHHHHHHHHHHHT-

Foldseek 3Di:
DLLLLVVLVVQLVVLVVVDPPDCSVVSLVVCLLQLLLQCLVLVVLQDVPDDRPDHRPDPDDDDSLLDPNLSSLQSNLSSVVRHDPVSVVVCPVPPPPPSVVSHPPQNPVRPVVLLCLLLVHDDPDDDPDFLLVLLLNNVSSVGDLLSSLVVLVVPDADPVLLVLLVCLLVPPDDDLVSLQVNLVSLLRHDPVSCVVRVVSSVVSLVVCCVPDDPSSVSSSVSSVSSSCSRVVSPPPDDDWDPCVPPDPPDPVVVLLVCLAPPHPDAQVVLLVCLVVQFPDADPVRDHDDQHPLVSSVVSHPLVPDVSSLQSSCRSCVVNVPLSSVQVSLPLCNLPPPDPDCLSVLLVCLQCVVSCVVRDNLVSNLSSLLSLLVVLLVDPPSSLSSVLSLLVVLVDPSSVVSLLVSQDDPPRDPVSNVSSVPRPSDDVVSVVVVVVVVVVVVVVVVVVVVVVD

Solvent-accessible surface area (backbone atoms only — not comparable to full-atom values): 26138 Å² total; per-residue (Å²): 98,44,48,59,19,49,50,52,52,50,53,52,52,50,42,54,70,72,29,82,86,77,48,45,71,60,50,55,62,70,41,44,68,57,55,51,21,52,45,44,56,42,43,51,70,60,33,96,83,55,72,70,90,58,83,37,84,67,88,70,92,73,63,72,90,76,56,58,44,56,54,42,28,27,20,47,25,52,41,60,73,75,52,52,71,70,66,51,58,78,44,71,91,52,88,70,80,54,46,82,74,33,39,59,84,41,54,95,88,41,51,71,51,55,56,41,35,39,64,48,47,89,72,98,66,86,78,78,64,53,40,37,55,51,42,53,50,25,66,41,69,67,36,50,68,64,44,44,48,53,57,45,66,69,46,77,84,55,70,63,37,57,50,51,54,54,45,62,57,69,47,91,76,82,59,50,82,52,39,52,58,52,33,54,34,58,46,47,54,54,70,73,62,46,61,74,43,42,72,58,45,50,55,44,51,51,51,50,45,73,76,40,56,72,65,39,38,48,33,50,53,52,24,51,51,52,33,50,67,37,56,76,54,57,75,69,69,80,69,64,74,82,61,85,84,52,56,92,87,32,67,66,50,52,56,53,48,56,37,36,97,84,38,90,67,54,47,66,64,53,44,69,44,43,63,71,62,45,90,42,61,46,98,86,73,44,63,68,78,80,70,49,60,68,46,42,56,74,50,37,66,46,89,83,32,69,65,48,33,42,37,49,47,53,42,22,61,74,62,64,39,63,61,57,45,57,63,62,64,36,67,75,60,76,68,39,91,57,98,68,53,58,71,51,53,43,54,50,29,76,42,36,73,61,45,72,74,71,52,56,69,54,52,49,50,54,52,47,50,50,54,50,52,50,25,71,76,30,71,80,70,14,50,61,39,48,54,40,49,35,76,46,22,84,39,66,70,49,39,53,44,53,59,73,67,50,73,57,93,88,46,60,70,69,56,48,50,55,62,71,65,38,83,49,65,45,70,70,52,55,53,50,50,48,51,53,51,51,53,49,50,53,51,53,52,51,51,60,64,70,75,111

Mean predicted aligned error: 14.72 Å

Organism: Dictyocaulus viviparus (NCBI:txid29172)

Nearest PDB structures (foldseek):
  8or2-assembly1_C  TM=1.537E-01  e=3.083E-01  Homo sapiens
  7z8t-assembly1_D  TM=1.603E-01  e=5.932E-01  Homo sapiens
  7z8r-assembly1_D  TM=1.561E-01  e=6.707E-01  Homo sapiens

Radius of gyration: 27.53 Å; Cα contacts (8 Å, |Δi|>4): 411; chains: 1; bounding box: 63×75×74 Å